Protein AF-A0AAE1GW37-F1 (afdb_monomer)

Structure (mmCIF, N/CA/C/O backbone):
data_AF-A0AAE1GW37-F1
#
_entry.id   AF-A0AAE1GW37-F1
#
loop_
_atom_site.group_PDB
_atom_site.id
_atom_site.type_symbol
_atom_site.label_atom_id
_atom_site.label_alt_id
_atom_site.label_comp_id
_atom_site.label_asym_id
_atom_site.label_entity_id
_atom_site.label_seq_id
_atom_site.pdbx_PDB_ins_code
_atom_site.Cartn_x
_atom_site.Cartn_y
_atom_site.Cartn_z
_atom_site.occupancy
_atom_site.B_iso_or_equiv
_atom_site.auth_seq_id
_atom_site.auth_comp_id
_atom_site.auth_asym_id
_atom_site.auth_atom_id
_atom_site.pdbx_PDB_model_num
ATOM 1 N N . MET A 1 1 ? 5.775 6.724 -18.018 1.00 40.59 1 MET A N 1
ATOM 2 C CA . MET A 1 1 ? 6.472 6.520 -16.731 1.00 40.59 1 MET A CA 1
ATOM 3 C C . MET A 1 1 ? 7.798 7.241 -16.846 1.00 40.59 1 MET A C 1
ATOM 5 O O . MET A 1 1 ? 8.471 7.022 -17.843 1.00 40.59 1 MET A O 1
ATOM 9 N N . GLU A 1 2 ? 8.151 8.131 -15.916 1.00 41.09 2 GLU A N 1
ATOM 10 C CA . GLU A 1 2 ? 9.514 8.681 -15.863 1.00 41.09 2 GLU A CA 1
ATOM 11 C C . GLU A 1 2 ? 10.446 7.581 -15.349 1.00 41.09 2 GLU A C 1
ATOM 13 O O . GLU A 1 2 ? 10.808 7.532 -14.175 1.00 41.09 2 GLU A O 1
ATOM 18 N N . HIS A 1 3 ? 10.792 6.640 -16.228 1.00 55.50 3 HIS A N 1
ATOM 19 C CA . HIS A 1 3 ? 11.998 5.858 -16.028 1.00 55.50 3 HIS A CA 1
ATOM 20 C C . HIS A 1 3 ? 13.133 6.868 -16.096 1.00 55.50 3 HIS A C 1
ATOM 22 O O . HIS A 1 3 ? 13.355 7.498 -17.130 1.00 55.50 3 HIS A O 1
ATOM 28 N N . SER A 1 4 ? 13.787 7.107 -14.966 1.00 67.94 4 SER A N 1
ATOM 29 C CA . SER A 1 4 ? 14.986 7.933 -14.946 1.00 67.94 4 SER A CA 1
ATOM 30 C C . SER A 1 4 ? 16.082 7.090 -15.583 1.00 67.94 4 SER A C 1
ATOM 32 O O . SER A 1 4 ? 16.673 6.218 -14.949 1.00 67.94 4 SER A O 1
ATOM 34 N N . ILE A 1 5 ? 16.232 7.281 -16.888 1.00 78.75 5 ILE A N 1
ATOM 35 C CA . ILE A 1 5 ? 17.213 6.609 -17.724 1.00 78.75 5 ILE A CA 1
ATOM 36 C C . ILE A 1 5 ? 18.483 7.441 -17.662 1.00 78.75 5 ILE A C 1
ATOM 38 O O . ILE A 1 5 ? 18.466 8.636 -17.965 1.00 78.75 5 ILE A O 1
ATOM 42 N N . LEU A 1 6 ? 19.581 6.806 -17.277 1.00 80.25 6 LEU A N 1
ATOM 43 C CA . LEU A 1 6 ? 20.888 7.437 -17.223 1.00 80.25 6 LEU A CA 1
ATOM 44 C C . LEU A 1 6 ? 21.766 6.790 -18.300 1.00 80.25 6 LEU A C 1
ATOM 46 O O . LEU A 1 6 ? 22.332 5.714 -18.108 1.00 80.25 6 LEU A O 1
ATOM 50 N N . LEU A 1 7 ? 21.831 7.422 -19.472 1.00 83.25 7 LEU A N 1
ATOM 51 C CA . LEU A 1 7 ? 22.677 6.960 -20.576 1.00 83.25 7 LEU A CA 1
ATOM 52 C C . LEU A 1 7 ? 24.143 7.302 -20.291 1.00 83.25 7 LEU A C 1
ATOM 54 O O . LEU A 1 7 ? 24.465 8.441 -19.949 1.00 83.25 7 LEU A O 1
ATOM 58 N N . GLY A 1 8 ? 25.033 6.318 -20.427 1.00 77.50 8 GLY A N 1
ATOM 59 C CA . GLY A 1 8 ? 26.475 6.479 -20.219 1.00 77.50 8 GLY A CA 1
ATOM 60 C C . GLY A 1 8 ? 26.895 6.777 -18.775 1.00 77.50 8 GLY A C 1
ATOM 61 O O . GLY A 1 8 ? 28.050 7.127 -18.538 1.00 77.50 8 GLY A O 1
ATOM 62 N N . GLN A 1 9 ? 25.985 6.659 -17.805 1.00 84.50 9 GLN A N 1
ATOM 63 C CA . GLN A 1 9 ? 26.262 6.869 -16.384 1.00 84.50 9 GLN A CA 1
ATOM 64 C C . GLN A 1 9 ? 26.006 5.577 -15.595 1.00 84.50 9 GLN A C 1
ATOM 66 O O . GLN A 1 9 ? 25.085 4.834 -15.935 1.00 84.50 9 GLN A O 1
ATOM 71 N N . PRO A 1 10 ? 26.795 5.299 -14.541 1.00 84.69 10 PRO A N 1
ATOM 72 C CA . PRO A 1 10 ? 26.553 4.159 -13.666 1.00 84.69 10 PRO A CA 1
ATOM 73 C C . PRO A 1 10 ? 25.310 4.382 -12.800 1.00 84.69 10 PRO A C 1
ATOM 75 O O . PRO A 1 10 ? 24.843 5.512 -12.617 1.00 84.69 10 PRO A O 1
ATOM 78 N N . CYS A 1 11 ? 24.814 3.303 -12.202 1.00 85.75 11 CYS A N 1
ATOM 79 C CA . CYS A 1 11 ? 23.714 3.365 -11.256 1.00 85.75 11 CYS A CA 1
ATOM 80 C C . CYS A 1 11 ? 24.014 4.322 -10.087 1.00 85.75 11 CYS A C 1
ATOM 82 O O . CYS A 1 11 ? 25.127 4.335 -9.543 1.00 85.75 11 CYS A O 1
ATOM 84 N N . PRO A 1 12 ? 23.023 5.120 -9.651 1.00 83.56 12 PRO A N 1
ATOM 85 C CA . PRO A 1 12 ? 23.199 6.015 -8.520 1.00 83.56 12 PRO A CA 1
ATOM 86 C C . PRO A 1 12 ? 23.493 5.213 -7.247 1.00 83.56 12 PRO A C 1
ATOM 88 O O . PRO A 1 12 ? 22.865 4.194 -6.971 1.00 83.56 12 PRO A O 1
ATOM 91 N N . LYS A 1 13 ? 24.435 5.705 -6.431 1.00 77.12 13 LYS A N 1
ATOM 92 C CA . LYS A 1 13 ? 24.850 5.045 -5.175 1.00 77.12 13 LYS A CA 1
ATOM 93 C C . LYS A 1 13 ? 23.735 4.968 -4.129 1.00 77.12 13 LYS A C 1
ATOM 95 O O . LYS A 1 13 ? 23.788 4.130 -3.236 1.00 77.12 13 LYS A O 1
ATOM 100 N N . THR A 1 14 ? 22.759 5.867 -4.213 1.00 78.06 14 THR A N 1
ATOM 101 C CA . THR A 1 14 ? 21.606 5.945 -3.315 1.00 78.06 14 THR A CA 1
ATOM 102 C C . THR A 1 14 ? 20.331 5.780 -4.129 1.00 78.06 14 THR A C 1
ATOM 104 O O . THR A 1 14 ? 19.984 6.659 -4.920 1.00 78.06 14 THR A O 1
ATOM 107 N N . LEU A 1 15 ? 19.643 4.662 -3.920 1.00 81.56 15 LEU A N 1
ATOM 108 C CA . LEU A 1 15 ? 18.341 4.357 -4.512 1.00 81.56 15 LEU A CA 1
ATOM 109 C C . LEU A 1 15 ? 17.225 4.754 -3.536 1.00 81.56 15 LEU A C 1
ATOM 111 O O . LEU A 1 15 ? 17.453 4.789 -2.325 1.00 81.56 15 LEU A O 1
ATOM 115 N N . LYS A 1 16 ? 16.039 5.108 -4.048 1.00 77.44 16 LYS A N 1
ATOM 116 C CA . LYS A 1 16 ? 14.867 5.374 -3.196 1.00 77.44 16 LYS A CA 1
ATOM 117 C C . LYS A 1 16 ? 14.198 4.055 -2.788 1.00 77.44 16 LYS A C 1
ATOM 119 O O . LYS A 1 16 ? 14.490 3.001 -3.347 1.00 77.44 16 LYS A O 1
ATOM 124 N N . LEU A 1 17 ? 13.261 4.141 -1.841 1.00 73.94 17 LEU A N 1
ATOM 125 C CA . LEU A 1 17 ? 12.405 3.015 -1.459 1.00 73.94 17 LEU A CA 1
ATOM 126 C C . LEU A 1 17 ? 11.723 2.413 -2.697 1.00 73.94 17 LEU A C 1
ATOM 128 O O . LEU A 1 17 ? 11.351 3.160 -3.605 1.00 73.94 17 LEU A O 1
ATOM 132 N N . ASP A 1 18 ? 11.563 1.089 -2.712 1.00 78.31 18 ASP A N 1
ATOM 133 C CA . ASP A 1 18 ? 10.957 0.331 -3.810 1.00 78.31 18 ASP A CA 1
ATOM 134 C C . ASP A 1 18 ? 11.723 0.428 -5.155 1.00 78.31 18 ASP A C 1
ATOM 136 O O . ASP A 1 18 ? 11.229 -0.045 -6.178 1.00 78.31 18 ASP A O 1
ATOM 140 N N . GLN A 1 19 ? 12.957 0.956 -5.184 1.00 84.19 19 GLN A N 1
ATOM 141 C CA . GLN A 1 19 ? 13.771 1.039 -6.404 1.00 84.19 19 GLN A CA 1
ATOM 142 C C . GLN A 1 19 ? 14.931 0.042 -6.429 1.00 84.19 19 GLN A C 1
ATOM 144 O O . GLN A 1 19 ? 15.625 -0.177 -5.435 1.00 84.19 19 GLN A O 1
ATOM 149 N N . ALA A 1 20 ? 15.192 -0.481 -7.621 1.00 87.19 20 ALA A N 1
ATOM 150 C CA . ALA A 1 20 ? 16.405 -1.190 -7.995 1.00 87.19 20 ALA A CA 1
ATOM 151 C C . ALA A 1 20 ? 17.032 -0.525 -9.225 1.00 87.19 20 ALA A C 1
ATOM 153 O O . ALA A 1 20 ? 16.410 0.319 -9.879 1.00 87.19 20 ALA A O 1
ATOM 154 N N . CYS A 1 21 ? 18.266 -0.900 -9.550 1.00 90.00 21 CYS A N 1
ATOM 155 C CA . CYS A 1 21 ? 18.946 -0.378 -10.726 1.00 90.00 21 CYS A CA 1
ATOM 156 C C . CYS A 1 21 ? 19.514 -1.499 -11.595 1.00 90.00 21 CYS A C 1
ATOM 158 O O . CYS A 1 21 ? 20.145 -2.427 -11.089 1.00 90.00 21 CYS A O 1
ATOM 160 N N . LEU A 1 22 ? 19.277 -1.411 -12.901 1.00 91.06 22 LEU A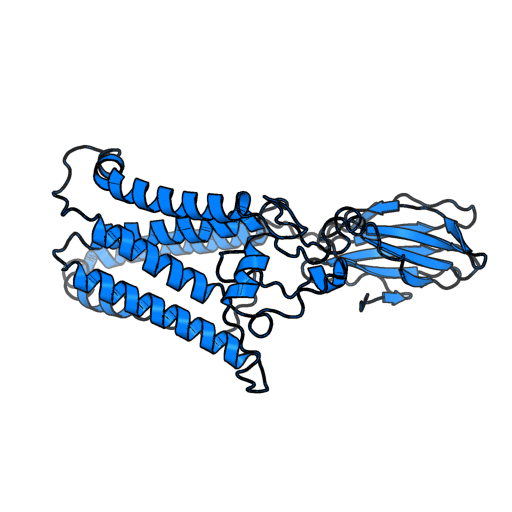 N 1
ATOM 161 C CA . LEU A 1 22 ? 19.780 -2.334 -13.911 1.00 91.06 22 LEU A CA 1
ATOM 162 C C . LEU A 1 22 ? 20.793 -1.607 -14.802 1.00 91.06 22 LEU A C 1
ATOM 164 O O . LEU A 1 22 ? 20.433 -0.674 -15.515 1.00 91.06 22 LEU A O 1
ATOM 168 N N . GLU A 1 23 ? 22.044 -2.053 -14.772 1.00 91.69 23 GLU A N 1
ATOM 169 C CA . GLU A 1 23 ? 23.110 -1.627 -15.676 1.00 91.69 23 GLU A CA 1
ATOM 170 C C . GLU A 1 23 ? 23.150 -2.560 -16.883 1.00 91.69 23 GLU A C 1
ATOM 172 O O . GLU A 1 23 ? 23.354 -3.770 -16.754 1.00 91.69 23 GLU A O 1
ATOM 177 N N . VAL A 1 24 ? 22.945 -1.987 -18.063 1.00 91.75 24 VAL A N 1
ATOM 178 C CA . VAL A 1 24 ? 22.982 -2.686 -19.343 1.00 91.75 24 VAL A CA 1
ATOM 179 C C . VAL A 1 24 ? 24.236 -2.260 -20.092 1.00 91.75 24 VAL A C 1
ATOM 181 O O . VAL A 1 24 ? 24.451 -1.070 -20.332 1.00 91.75 24 VAL A O 1
ATOM 184 N N . TYR A 1 25 ? 25.054 -3.237 -20.469 1.00 91.44 25 TYR A N 1
ATOM 185 C CA . TYR A 1 25 ? 26.280 -3.045 -21.236 1.00 91.44 25 TYR A CA 1
ATOM 186 C C . TYR A 1 25 ? 26.091 -3.657 -22.621 1.00 91.44 25 TYR A C 1
ATOM 188 O O . TYR A 1 25 ? 25.934 -4.873 -22.741 1.00 91.44 25 TYR A O 1
ATOM 196 N N . SER A 1 26 ? 26.101 -2.822 -23.658 1.00 91.06 26 SER A N 1
ATOM 197 C CA . SER A 1 26 ? 26.035 -3.272 -25.048 1.00 91.06 26 SER A CA 1
ATOM 198 C C . SER A 1 26 ? 27.434 -3.253 -25.648 1.00 91.06 26 SER A C 1
ATOM 200 O O . SER A 1 26 ? 28.079 -2.209 -25.645 1.00 91.06 26 SER A O 1
ATOM 202 N N . SER A 1 27 ? 27.905 -4.386 -26.172 1.00 89.06 27 SER A N 1
ATOM 203 C CA . SER A 1 27 ? 29.108 -4.452 -27.018 1.00 89.06 27 SER A CA 1
ATOM 204 C C . SER A 1 27 ? 28.762 -4.574 -28.507 1.00 89.06 27 SER A C 1
ATOM 206 O O . SER A 1 27 ? 29.546 -5.120 -29.280 1.00 89.06 27 SER A O 1
ATOM 208 N N . ILE A 1 28 ? 27.549 -4.164 -28.888 1.00 87.00 28 ILE A N 1
ATOM 209 C CA . ILE A 1 28 ? 27.059 -4.194 -30.266 1.00 87.00 28 ILE A CA 1
ATOM 210 C C . ILE A 1 28 ? 27.481 -2.902 -30.974 1.00 87.00 28 ILE A C 1
ATOM 212 O O . ILE A 1 28 ? 27.435 -1.809 -30.400 1.00 87.00 28 ILE A O 1
ATOM 216 N N . SER A 1 29 ? 27.892 -3.038 -32.234 1.00 85.88 29 SER A N 1
ATOM 217 C CA . SER A 1 29 ? 28.383 -1.947 -33.081 1.00 85.88 29 SER A CA 1
ATOM 218 C C . SER A 1 29 ? 27.287 -0.982 -33.570 1.00 85.88 29 SER A C 1
ATOM 220 O O . SER A 1 29 ? 27.598 0.161 -33.902 1.00 85.88 29 SER A O 1
ATOM 222 N N . ASN A 1 30 ? 26.018 -1.398 -33.538 1.00 86.12 30 ASN A N 1
ATOM 223 C CA . ASN A 1 30 ? 24.840 -0.613 -33.928 1.00 86.12 30 ASN A CA 1
ATOM 224 C C . ASN A 1 30 ? 24.007 -0.142 -32.725 1.00 86.12 30 ASN A C 1
ATOM 226 O O . ASN A 1 30 ? 24.269 -0.506 -31.575 1.00 86.12 30 ASN A O 1
ATOM 230 N N . THR A 1 31 ? 22.992 0.686 -32.995 1.00 86.62 31 THR A N 1
ATOM 231 C CA . THR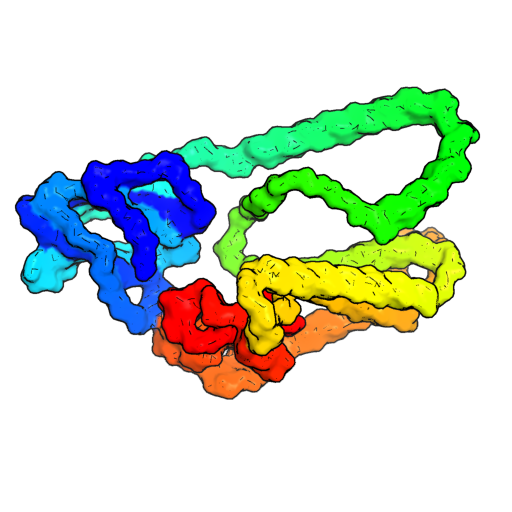 A 1 31 ? 22.032 1.118 -31.971 1.00 86.62 31 THR A CA 1
ATOM 232 C C . THR A 1 31 ? 21.055 0.001 -31.625 1.00 86.62 31 THR A C 1
ATOM 234 O O . THR A 1 31 ? 20.592 -0.719 -32.502 1.00 86.62 31 THR A O 1
ATOM 237 N N . VAL A 1 32 ? 20.759 -0.158 -30.335 1.00 89.94 32 VAL A N 1
ATOM 238 C CA . VAL A 1 32 ? 19.911 -1.248 -29.839 1.00 89.94 32 VAL A CA 1
ATOM 239 C C . VAL A 1 32 ? 18.757 -0.692 -29.024 1.00 89.94 32 VAL A C 1
ATOM 241 O O . VAL A 1 32 ? 18.968 0.077 -28.083 1.00 89.94 32 VAL A O 1
ATOM 244 N N . ASP A 1 33 ? 17.543 -1.138 -29.337 1.00 90.88 33 ASP A N 1
ATOM 245 C CA . ASP A 1 33 ? 16.338 -0.739 -28.620 1.00 90.88 33 ASP A CA 1
ATOM 246 C C . ASP A 1 33 ? 15.997 -1.731 -27.516 1.00 90.88 33 ASP A C 1
ATOM 248 O O . ASP A 1 33 ? 15.805 -2.927 -27.747 1.00 90.88 33 ASP A O 1
ATOM 252 N N . LEU A 1 34 ? 15.866 -1.223 -26.296 1.00 91.00 34 LEU A N 1
ATOM 253 C CA . LEU A 1 34 ? 15.456 -2.004 -25.143 1.00 91.00 34 LEU A CA 1
ATOM 254 C C . LEU A 1 34 ? 13.948 -1.901 -24.930 1.00 91.00 34 LEU A C 1
ATOM 256 O O . LEU A 1 34 ? 13.394 -0.804 -24.897 1.00 91.00 34 LEU A O 1
ATOM 260 N N . TRP A 1 35 ? 13.295 -3.036 -24.704 1.00 90.88 35 TRP A N 1
ATOM 261 C CA . TRP A 1 35 ? 11.855 -3.138 -24.488 1.00 90.88 35 TRP A CA 1
ATOM 262 C C . TRP A 1 35 ? 11.544 -3.720 -23.109 1.00 90.88 35 TRP A C 1
ATOM 264 O O . TRP A 1 35 ? 12.234 -4.627 -22.643 1.00 90.88 35 TRP A O 1
ATOM 274 N N . HIS A 1 36 ? 10.493 -3.211 -22.461 1.00 89.69 36 HIS A N 1
ATOM 275 C CA . HIS A 1 36 ? 10.104 -3.573 -21.092 1.00 89.69 36 HIS A CA 1
ATOM 276 C C . HIS A 1 36 ? 8.590 -3.749 -20.927 1.00 89.69 36 HIS A C 1
ATOM 278 O O . HIS A 1 36 ? 7.790 -3.068 -21.575 1.00 89.69 36 HIS A O 1
ATOM 284 N N . GLN A 1 37 ? 8.215 -4.666 -20.032 1.00 88.25 37 GLN A N 1
ATOM 285 C CA . GLN A 1 37 ? 6.858 -4.910 -19.552 1.00 88.25 37 GLN A CA 1
ATOM 286 C C . GLN A 1 37 ? 6.896 -5.521 -18.139 1.00 88.25 37 GLN A C 1
ATOM 288 O O . GLN A 1 37 ? 7.811 -6.263 -17.799 1.00 88.25 37 GLN A O 1
ATOM 293 N N . TYR A 1 38 ? 5.886 -5.272 -17.304 1.00 86.12 38 TYR A N 1
ATOM 294 C CA . TYR A 1 38 ? 5.730 -6.002 -16.038 1.00 86.12 38 TYR A CA 1
ATOM 295 C C . TYR A 1 38 ? 5.067 -7.361 -16.266 1.00 86.12 38 TYR A C 1
ATOM 297 O O . TYR A 1 38 ? 4.048 -7.435 -16.951 1.00 86.12 38 TYR A O 1
ATOM 305 N N . VAL A 1 39 ? 5.606 -8.418 -15.650 1.00 83.25 39 VAL A N 1
ATOM 306 C CA . VAL A 1 39 ? 5.117 -9.803 -15.805 1.00 83.25 39 VAL A CA 1
ATOM 307 C C . VAL A 1 39 ? 3.651 -9.929 -15.388 1.00 83.25 39 VAL A C 1
ATOM 309 O O . VAL A 1 39 ? 2.872 -10.597 -16.061 1.00 83.25 39 VAL A O 1
ATOM 312 N N . ASP A 1 40 ? 3.254 -9.225 -14.328 1.00 74.81 40 ASP A N 1
ATOM 313 C CA . ASP A 1 40 ? 1.885 -9.277 -13.809 1.00 74.81 40 ASP A CA 1
ATOM 314 C C . ASP A 1 40 ? 0.862 -8.565 -14.717 1.00 74.81 40 ASP A C 1
ATOM 316 O O . ASP A 1 40 ? -0.348 -8.734 -14.534 1.00 74.81 40 ASP A O 1
ATOM 320 N N . CYS A 1 41 ? 1.314 -7.776 -15.704 1.00 75.88 41 CYS A N 1
ATOM 321 C CA . CYS A 1 41 ? 0.437 -7.142 -16.684 1.00 75.88 41 CYS A CA 1
ATOM 322 C C . CYS A 1 41 ? 0.373 -7.945 -17.992 1.00 75.88 41 CYS A C 1
ATOM 324 O O . CYS A 1 41 ? 1.133 -7.701 -18.929 1.00 75.88 41 CYS A O 1
ATOM 326 N N . PHE A 1 42 ? -0.596 -8.857 -18.085 1.00 66.88 42 PHE A N 1
ATOM 327 C CA . PHE A 1 42 ? -0.731 -9.804 -19.200 1.00 66.88 42 PHE A CA 1
ATOM 328 C C . PHE A 1 42 ? -1.113 -9.177 -20.551 1.00 66.88 42 PHE A C 1
ATOM 330 O O . PHE A 1 42 ? -0.744 -9.711 -21.592 1.00 66.88 42 PHE A O 1
ATOM 337 N N . MET A 1 43 ? -1.847 -8.060 -20.556 1.00 65.06 43 MET A N 1
ATOM 338 C CA . MET A 1 43 ? -2.342 -7.401 -21.780 1.00 65.06 43 MET A CA 1
ATOM 339 C C . MET A 1 43 ? -1.714 -6.020 -22.024 1.00 65.06 43 MET A C 1
ATOM 341 O O . MET A 1 43 ? -2.187 -5.261 -22.867 1.00 65.06 43 MET A O 1
ATOM 345 N N . CYS A 1 44 ? -0.664 -5.662 -21.281 1.00 77.38 44 CYS A N 1
ATOM 346 C CA . CYS A 1 44 ? 0.073 -4.435 -21.558 1.00 77.38 44 CYS A CA 1
ATOM 347 C C . CYS A 1 44 ? 0.831 -4.561 -22.888 1.00 77.38 44 CYS A C 1
ATOM 349 O O . CYS A 1 44 ? 1.462 -5.582 -23.158 1.00 77.38 44 CYS A O 1
ATOM 351 N N . ASN A 1 45 ? 0.827 -3.499 -23.696 1.00 81.12 45 ASN A N 1
ATOM 352 C CA . ASN A 1 45 ? 1.777 -3.398 -24.799 1.00 81.12 45 ASN A CA 1
ATOM 353 C C . ASN A 1 45 ? 3.184 -3.217 -24.231 1.00 81.12 45 ASN A C 1
ATOM 355 O O . ASN A 1 45 ? 3.386 -2.432 -23.302 1.00 81.12 45 ASN A O 1
ATOM 359 N N . VAL A 1 46 ? 4.150 -3.919 -24.819 1.00 83.75 46 VAL A N 1
ATOM 360 C CA . VAL A 1 46 ? 5.562 -3.726 -24.491 1.00 83.75 46 VAL A CA 1
ATOM 361 C C . VAL A 1 46 ? 5.940 -2.288 -24.828 1.00 83.75 46 VAL A C 1
ATOM 363 O O . VAL A 1 46 ? 5.643 -1.804 -25.922 1.00 83.75 46 VAL A O 1
ATOM 366 N N . THR A 1 47 ? 6.575 -1.596 -23.890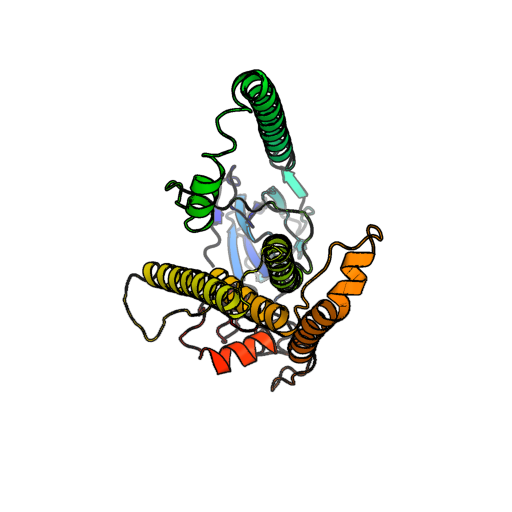 1.00 85.25 47 THR A N 1
ATOM 367 C CA . THR A 1 47 ? 7.000 -0.210 -24.085 1.00 85.25 47 THR A CA 1
ATOM 368 C C . THR A 1 47 ? 8.489 -0.154 -24.365 1.00 85.25 47 THR A C 1
ATOM 370 O O . THR A 1 47 ? 9.266 -0.863 -23.722 1.00 85.25 47 THR A O 1
ATOM 373 N N . GLN A 1 48 ? 8.890 0.700 -25.305 1.00 86.50 48 GLN A N 1
ATOM 374 C CA . GLN A 1 48 ? 10.299 0.994 -25.527 1.00 86.50 48 GLN A CA 1
ATOM 375 C C . GLN A 1 48 ? 10.840 1.704 -24.286 1.00 86.50 48 GLN A C 1
ATOM 377 O O . GLN A 1 48 ? 10.317 2.737 -23.864 1.00 86.50 48 GLN A O 1
ATOM 382 N N . TRP A 1 49 ? 11.852 1.103 -23.673 1.00 86.75 49 TRP A N 1
ATOM 383 C CA . TRP A 1 49 ? 12.453 1.578 -22.440 1.00 86.75 49 TRP A CA 1
ATOM 384 C C . TRP A 1 49 ? 13.505 2.643 -22.734 1.00 86.75 49 TRP A C 1
ATOM 386 O O . TRP A 1 49 ? 13.416 3.748 -22.211 1.00 86.75 49 TRP A O 1
ATOM 396 N N . THR A 1 50 ? 14.483 2.328 -23.587 1.00 87.81 50 THR A N 1
ATOM 397 C CA . THR A 1 50 ? 15.507 3.266 -24.068 1.00 87.81 50 THR A CA 1
ATOM 398 C C . THR A 1 50 ? 16.232 2.705 -25.293 1.00 87.81 50 THR A C 1
ATOM 400 O O . THR A 1 50 ? 16.140 1.508 -25.559 1.00 87.81 50 THR A O 1
ATOM 403 N N . SER A 1 51 ? 16.982 3.551 -25.996 1.00 88.69 51 SER A N 1
ATOM 404 C CA . SER A 1 51 ? 17.876 3.158 -27.088 1.00 88.69 51 SER A CA 1
ATOM 405 C C . SER A 1 51 ? 19.324 3.336 -26.636 1.00 88.69 51 SER A C 1
ATOM 407 O O . SER A 1 51 ? 19.717 4.423 -26.204 1.00 88.69 51 SER A O 1
ATOM 409 N N . ILE A 1 52 ? 20.118 2.270 -26.710 1.00 89.38 52 ILE A N 1
ATOM 410 C CA . ILE A 1 52 ? 21.525 2.263 -26.300 1.00 89.38 52 ILE A CA 1
ATOM 411 C C . ILE A 1 52 ? 22.392 2.519 -27.544 1.00 89.38 52 ILE A C 1
ATOM 413 O O . ILE A 1 52 ? 22.238 1.807 -28.540 1.00 89.38 52 ILE A O 1
ATOM 417 N N . PRO A 1 53 ? 23.292 3.521 -27.521 1.00 87.88 53 PRO A N 1
ATOM 418 C CA . PRO A 1 53 ? 24.200 3.783 -28.635 1.00 87.88 53 PRO A CA 1
ATOM 419 C C . PRO A 1 53 ? 25.256 2.674 -28.789 1.00 87.88 53 PRO A C 1
ATOM 421 O O . PRO A 1 53 ? 25.476 1.884 -27.869 1.00 87.88 53 PRO A O 1
ATOM 424 N N . SER A 1 54 ? 25.942 2.645 -29.936 1.00 87.19 54 SER A N 1
ATOM 425 C CA . SER A 1 54 ? 26.996 1.668 -30.254 1.00 87.19 54 SER A CA 1
ATOM 426 C C . SER A 1 54 ? 28.050 1.572 -29.146 1.00 87.19 54 SER A C 1
ATOM 428 O O . SER A 1 54 ? 28.613 2.598 -28.750 1.00 87.19 54 SER A O 1
ATOM 430 N N . ASN A 1 55 ? 28.345 0.360 -28.670 1.00 86.81 55 ASN A N 1
ATOM 431 C CA . ASN A 1 55 ? 29.265 0.104 -27.552 1.00 86.81 55 ASN A CA 1
ATOM 432 C C . ASN A 1 55 ? 28.970 0.933 -26.280 1.00 86.81 55 ASN A C 1
ATOM 434 O O . ASN A 1 55 ? 29.878 1.308 -25.533 1.00 86.81 55 ASN A O 1
ATOM 438 N N . GLY A 1 56 ? 27.696 1.273 -26.066 1.00 87.25 56 GLY A N 1
ATOM 439 C CA . GLY A 1 56 ? 27.229 2.119 -24.976 1.00 87.25 56 GLY A CA 1
ATOM 440 C C . GLY A 1 56 ? 26.792 1.355 -23.726 1.00 87.25 56 GLY A C 1
ATOM 441 O O . GLY A 1 56 ? 26.563 0.143 -23.726 1.00 87.25 56 GLY A O 1
ATOM 442 N N . THR A 1 57 ? 26.620 2.111 -22.643 1.00 90.31 57 THR A N 1
ATOM 443 C CA . THR A 1 57 ? 26.053 1.626 -21.382 1.00 90.31 57 THR A CA 1
ATOM 444 C C . THR A 1 57 ? 24.819 2.434 -21.005 1.00 90.31 57 THR A C 1
ATOM 446 O O . THR A 1 57 ? 24.719 3.626 -21.311 1.00 90.31 57 THR A O 1
ATOM 449 N N . ALA A 1 58 ? 23.868 1.795 -20.333 1.00 90.50 58 ALA A N 1
ATOM 450 C CA . ALA A 1 58 ? 22.675 2.450 -19.815 1.00 90.50 58 ALA A CA 1
ATOM 451 C C . ALA A 1 58 ? 22.369 1.950 -18.405 1.00 90.50 58 ALA A C 1
ATOM 453 O O . ALA A 1 58 ? 22.346 0.745 -18.167 1.00 90.50 58 ALA A O 1
ATOM 454 N N . ALA A 1 59 ? 22.100 2.869 -17.482 1.00 90.06 59 ALA A N 1
ATOM 455 C CA . ALA A 1 59 ? 21.570 2.547 -16.165 1.00 90.06 59 ALA A CA 1
ATOM 456 C C . ALA A 1 59 ? 20.079 2.889 -16.107 1.00 90.06 59 ALA A C 1
ATOM 458 O O . ALA A 1 59 ? 19.647 3.994 -16.453 1.00 90.06 59 ALA A O 1
ATOM 459 N N . LEU A 1 60 ? 19.287 1.914 -15.671 1.00 89.50 60 LEU A N 1
ATOM 460 C CA . LEU A 1 60 ? 17.833 1.964 -15.680 1.00 89.50 60 LEU A CA 1
ATOM 461 C C . LEU A 1 60 ? 17.308 1.771 -14.269 1.00 89.50 60 LEU A C 1
ATOM 463 O O . LEU A 1 60 ? 17.546 0.741 -13.638 1.00 89.50 60 LEU A O 1
ATOM 467 N N . LEU A 1 61 ? 16.565 2.759 -13.782 1.00 88.31 61 LEU A N 1
ATOM 468 C CA . LEU A 1 61 ? 15.864 2.646 -12.512 1.00 88.31 61 LEU A CA 1
ATOM 469 C C . LEU A 1 61 ? 14.563 1.866 -12.705 1.00 88.31 61 LEU A C 1
ATOM 471 O O . LEU A 1 61 ? 13.713 2.231 -13.526 1.00 88.31 61 LEU A O 1
ATOM 475 N N . VAL A 1 62 ? 14.432 0.784 -11.941 1.00 88.12 62 VAL A N 1
ATOM 476 C CA . VAL A 1 62 ? 13.333 -0.178 -12.039 1.00 88.12 62 VAL A CA 1
ATOM 477 C C . VAL A 1 62 ? 12.594 -0.268 -10.713 1.00 88.12 62 VAL A C 1
ATOM 479 O O . VAL A 1 62 ? 13.189 -0.135 -9.643 1.00 88.12 62 VAL A O 1
ATOM 482 N N . ASP A 1 63 ? 11.289 -0.496 -10.790 1.00 84.19 63 ASP A N 1
ATOM 483 C CA . ASP A 1 63 ? 10.465 -0.789 -9.624 1.00 84.19 63 ASP A CA 1
ATOM 484 C C . ASP A 1 63 ? 10.765 -2.218 -9.137 1.00 84.19 63 ASP A C 1
ATOM 486 O O . ASP A 1 63 ? 10.592 -3.188 -9.875 1.00 84.19 63 ASP A O 1
ATOM 490 N N . SER A 1 64 ? 11.252 -2.336 -7.902 1.00 83.69 64 SER A N 1
ATOM 491 C CA . SER A 1 64 ? 11.601 -3.617 -7.265 1.00 83.69 64 SER A CA 1
ATOM 492 C C . SER A 1 64 ? 10.391 -4.380 -6.723 1.00 83.69 64 SER A C 1
ATOM 494 O O . SER A 1 64 ? 10.497 -5.539 -6.331 1.00 83.69 64 SER A O 1
ATOM 496 N N . THR A 1 65 ? 9.212 -3.755 -6.706 1.00 75.19 65 THR A N 1
ATOM 497 C CA . THR A 1 65 ? 7.993 -4.379 -6.181 1.00 75.19 65 THR A CA 1
ATOM 498 C C . THR A 1 65 ? 7.343 -5.353 -7.153 1.00 75.19 65 THR A C 1
ATOM 500 O O . THR A 1 65 ? 6.537 -6.181 -6.726 1.00 75.19 65 THR A O 1
ATOM 503 N N . LEU A 1 66 ? 7.689 -5.257 -8.439 1.00 80.25 66 LEU A N 1
ATOM 504 C CA . LEU A 1 66 ? 7.098 -6.018 -9.533 1.00 80.25 66 LEU A CA 1
ATOM 505 C C . LEU A 1 66 ? 8.175 -6.784 -10.296 1.00 80.25 66 LEU A C 1
ATOM 507 O O . LEU A 1 66 ? 9.283 -6.296 -10.524 1.00 80.25 66 LEU A O 1
ATOM 511 N N . SER A 1 67 ? 7.815 -7.973 -10.773 1.00 86.31 67 SER A N 1
ATOM 512 C CA . SER A 1 67 ? 8.669 -8.709 -11.704 1.00 86.31 67 SER A CA 1
ATOM 513 C C . SER A 1 67 ? 8.624 -8.059 -13.085 1.00 86.31 67 SER A C 1
ATOM 515 O O . SER A 1 67 ? 7.549 -7.768 -13.617 1.00 86.31 67 SER A O 1
ATOM 517 N N . SER A 1 68 ? 9.793 -7.843 -13.680 1.00 88.06 68 SER A N 1
ATOM 518 C CA . SER A 1 68 ? 9.926 -7.207 -14.991 1.00 88.06 68 SER A CA 1
ATOM 519 C C . SER A 1 68 ? 10.372 -8.208 -16.047 1.00 88.06 68 SER A C 1
ATOM 521 O O . SER A 1 68 ? 11.308 -8.978 -15.839 1.00 88.06 68 SER A O 1
ATOM 523 N N . TYR A 1 69 ? 9.710 -8.151 -17.195 1.00 89.69 69 TYR A N 1
ATOM 524 C CA . TYR A 1 69 ? 10.067 -8.811 -18.439 1.00 89.69 69 TYR A CA 1
ATOM 525 C C . TYR A 1 69 ? 10.706 -7.794 -19.384 1.00 89.69 69 TYR A C 1
ATOM 527 O O . TYR A 1 69 ? 10.146 -6.723 -19.625 1.00 89.69 69 TYR A O 1
ATOM 535 N N . PHE A 1 70 ? 11.876 -8.111 -19.926 1.00 91.69 70 PHE A N 1
ATOM 536 C CA . PHE A 1 70 ? 12.556 -7.239 -20.878 1.00 91.69 70 PHE A CA 1
ATOM 537 C C . PHE A 1 70 ? 13.366 -8.041 -21.895 1.00 91.69 70 PHE A C 1
ATOM 539 O O . PHE A 1 70 ? 13.752 -9.188 -21.659 1.00 91.69 70 PHE A O 1
ATOM 546 N N . TYR A 1 71 ? 13.571 -7.430 -23.056 1.00 91.88 71 TYR A N 1
ATOM 547 C CA . TYR A 1 71 ? 14.348 -7.965 -24.171 1.00 91.88 71 TYR A CA 1
ATOM 548 C C . TYR A 1 71 ? 14.908 -6.802 -24.987 1.00 91.88 71 TYR A C 1
ATOM 550 O O . TYR A 1 71 ? 14.392 -5.685 -24.902 1.00 91.88 71 TYR A O 1
ATOM 558 N N . TYR A 1 72 ? 15.926 -7.056 -25.803 1.00 91.44 72 TYR A N 1
ATOM 559 C CA . TYR A 1 72 ? 16.413 -6.056 -26.750 1.00 91.44 72 TYR A CA 1
ATOM 560 C C . TYR A 1 72 ? 16.036 -6.426 -28.183 1.00 91.44 72 TYR A C 1
ATOM 562 O O . TYR A 1 72 ? 15.825 -7.599 -28.512 1.00 91.44 72 TYR A O 1
ATOM 570 N N . SER A 1 73 ? 15.908 -5.404 -29.018 1.00 90.69 73 SER A N 1
ATOM 571 C CA . SER A 1 73 ? 15.629 -5.518 -30.438 1.00 90.69 73 SER A CA 1
ATOM 572 C C . SER A 1 73 ? 16.706 -4.811 -31.239 1.00 90.69 73 SER A C 1
ATOM 574 O O . SER A 1 73 ? 17.160 -3.731 -30.865 1.00 90.69 73 SER A O 1
ATOM 576 N N . ASP A 1 74 ? 17.074 -5.426 -32.353 1.00 86.00 74 ASP A N 1
ATOM 577 C CA . ASP A 1 74 ? 17.905 -4.799 -33.380 1.00 86.00 74 ASP A CA 1
ATOM 578 C C . ASP A 1 74 ? 17.064 -3.856 -34.266 1.00 86.00 74 ASP A C 1
ATOM 580 O O . ASP A 1 74 ? 15.828 -3.864 -34.184 1.00 86.00 74 ASP A O 1
ATOM 584 N N . GLU A 1 75 ? 17.718 -3.103 -35.155 1.00 82.44 75 GLU A N 1
ATOM 585 C CA . GLU A 1 75 ? 17.104 -2.154 -36.101 1.00 82.44 75 GLU A CA 1
ATOM 586 C C . GLU A 1 75 ? 16.064 -2.821 -37.024 1.00 82.44 75 GLU A C 1
ATOM 588 O O . GLU A 1 75 ? 15.115 -2.187 -37.485 1.00 82.44 75 GLU A O 1
ATOM 593 N N . PHE A 1 76 ? 16.194 -4.133 -37.246 1.00 82.00 76 PHE A N 1
ATOM 594 C CA . PHE A 1 76 ? 15.258 -4.947 -38.031 1.00 82.00 76 PHE A CA 1
ATOM 595 C C . PHE A 1 76 ? 14.040 -5.463 -37.239 1.00 82.00 76 PHE A C 1
ATOM 597 O O . PHE A 1 76 ? 13.202 -6.167 -37.801 1.00 82.00 76 PHE A O 1
ATOM 604 N N . GLY A 1 77 ? 13.928 -5.164 -35.940 1.00 81.06 77 GLY A N 1
ATOM 605 C CA . GLY A 1 77 ? 12.795 -5.590 -35.105 1.00 81.06 77 GLY A CA 1
ATOM 606 C C . GLY A 1 77 ? 12.880 -7.026 -34.561 1.00 81.06 77 GLY A C 1
ATOM 607 O O . GLY A 1 77 ? 11.909 -7.530 -33.988 1.00 81.06 77 GLY A O 1
ATOM 608 N N . HIS A 1 78 ? 14.011 -7.715 -34.746 1.00 86.06 78 HIS A N 1
ATOM 609 C CA . HIS A 1 78 ? 14.224 -9.064 -34.215 1.00 86.06 78 HIS A CA 1
ATOM 610 C C . HIS A 1 78 ? 14.444 -9.031 -32.701 1.00 86.06 78 HIS A C 1
ATOM 612 O O . HIS A 1 78 ? 15.271 -8.269 -32.209 1.00 86.06 78 HIS A O 1
ATOM 618 N N . LYS A 1 79 ? 13.720 -9.885 -31.969 1.00 88.19 79 LYS A N 1
ATOM 619 C CA . LYS A 1 79 ? 13.763 -9.948 -30.503 1.00 88.19 79 LYS A CA 1
ATOM 620 C C . LYS A 1 79 ? 14.837 -10.920 -30.029 1.00 88.19 79 LYS A C 1
ATOM 622 O O . LYS A 1 79 ? 14.815 -12.087 -30.418 1.00 88.19 79 LYS A O 1
ATOM 627 N N . TYR A 1 80 ? 15.686 -10.468 -29.114 1.00 88.88 80 TYR A N 1
ATOM 628 C CA . TYR A 1 80 ? 16.769 -11.262 -28.545 1.00 88.88 80 TYR A CA 1
ATOM 629 C C . TYR A 1 80 ? 16.767 -11.205 -27.012 1.00 88.88 80 TYR A C 1
ATOM 631 O O . TYR A 1 80 ? 16.370 -10.208 -26.407 1.00 88.88 80 TYR A O 1
ATOM 639 N N . CYS A 1 81 ? 17.223 -12.294 -26.385 1.00 86.62 81 CYS A N 1
ATOM 640 C CA . CYS A 1 81 ? 17.444 -12.417 -24.940 1.00 86.62 81 CYS A CA 1
ATOM 641 C C . CYS A 1 81 ? 16.266 -11.973 -24.061 1.00 86.62 81 CYS A C 1
ATOM 643 O O . CYS A 1 81 ? 16.374 -11.068 -23.235 1.00 86.62 81 CYS A O 1
ATOM 645 N N . ASN A 1 82 ? 15.138 -12.654 -24.230 1.00 89.50 82 ASN A N 1
ATOM 646 C CA . ASN A 1 82 ? 13.968 -12.500 -23.383 1.00 89.50 82 ASN A CA 1
ATOM 647 C C . ASN A 1 82 ? 14.239 -13.017 -21.963 1.00 89.50 82 ASN A C 1
ATOM 649 O O . ASN A 1 82 ? 14.502 -14.199 -21.753 1.00 89.50 82 ASN A O 1
ATOM 653 N N . THR A 1 83 ? 14.145 -12.133 -20.973 1.00 86.69 83 THR A N 1
ATOM 654 C CA . THR A 1 83 ? 14.379 -12.495 -19.574 1.00 86.69 83 THR A CA 1
ATOM 655 C C . THR A 1 83 ? 13.315 -11.908 -18.657 1.00 86.69 83 THR A C 1
ATOM 657 O O . THR A 1 83 ? 12.754 -10.843 -18.915 1.00 86.69 83 THR A O 1
ATOM 660 N N . THR A 1 84 ? 13.034 -12.625 -17.572 1.00 88.56 84 THR A N 1
ATOM 661 C CA . THR A 1 84 ? 12.147 -12.197 -16.488 1.00 88.56 84 THR A CA 1
ATOM 662 C C . THR A 1 84 ? 12.948 -12.145 -15.202 1.00 88.56 84 THR A C 1
ATOM 664 O O . THR A 1 84 ? 13.509 -13.162 -14.787 1.00 88.56 84 THR A O 1
ATOM 667 N N . VAL A 1 85 ? 12.988 -10.985 -14.555 1.00 88.06 85 VAL A N 1
ATOM 668 C CA . VAL A 1 85 ? 13.745 -10.791 -13.317 1.00 88.06 85 VAL A CA 1
ATOM 669 C C . VAL A 1 85 ? 12.869 -10.106 -12.278 1.00 88.06 85 VAL A C 1
ATOM 671 O O . VAL A 1 85 ? 12.205 -9.107 -12.560 1.00 88.06 85 VAL A O 1
ATOM 674 N N . SER A 1 86 ? 12.890 -10.652 -11.063 1.00 87.75 86 SER A N 1
ATOM 675 C CA . SER A 1 86 ? 12.410 -9.969 -9.864 1.00 87.75 86 SER A CA 1
ATOM 676 C C . SER A 1 86 ? 13.588 -9.229 -9.243 1.00 87.75 86 SER A C 1
ATOM 678 O O . SER A 1 86 ? 14.600 -9.848 -8.907 1.00 87.75 86 SER A O 1
ATOM 680 N N . PHE A 1 87 ? 13.473 -7.911 -9.131 1.00 85.62 87 PHE A N 1
ATOM 681 C CA . PHE A 1 87 ? 14.536 -7.069 -8.599 1.00 85.62 87 PHE A CA 1
ATOM 682 C C . PHE A 1 87 ? 14.423 -6.941 -7.079 1.00 85.62 87 PHE A C 1
ATOM 684 O O . PHE A 1 87 ? 13.346 -6.676 -6.559 1.00 85.62 87 PHE A O 1
ATOM 691 N N . ASP A 1 88 ? 15.539 -7.083 -6.369 1.00 82.69 88 ASP A N 1
ATOM 692 C CA . ASP A 1 88 ? 15.605 -6.809 -4.934 1.00 82.69 88 ASP A CA 1
ATOM 693 C C . ASP A 1 88 ? 15.717 -5.299 -4.674 1.00 82.69 88 ASP A C 1
ATOM 695 O O . ASP A 1 88 ? 16.389 -4.571 -5.410 1.00 82.69 88 ASP A O 1
ATOM 699 N N . GLU A 1 89 ? 15.113 -4.827 -3.585 1.00 79.94 89 GLU A N 1
ATOM 700 C CA . GLU A 1 89 ? 15.205 -3.424 -3.175 1.00 79.94 89 GLU A CA 1
ATOM 701 C C . GLU A 1 89 ? 16.655 -2.968 -2.967 1.00 79.94 89 GLU A C 1
ATOM 703 O O . GLU A 1 89 ? 17.463 -3.648 -2.328 1.00 79.94 89 GLU A O 1
ATOM 708 N N . HIS A 1 90 ? 16.964 -1.773 -3.477 1.00 81.81 90 HIS A N 1
ATOM 709 C CA . HIS A 1 90 ? 18.281 -1.137 -3.449 1.00 81.81 90 HIS A CA 1
ATOM 710 C C . HIS A 1 90 ? 19.401 -1.948 -4.118 1.00 81.81 90 HIS A C 1
ATOM 712 O O . HIS A 1 90 ? 20.569 -1.594 -3.995 1.00 81.81 90 HIS A O 1
ATOM 718 N N . ALA A 1 91 ? 19.092 -3.024 -4.836 1.00 84.06 91 ALA A N 1
ATOM 719 C CA . ALA A 1 91 ? 20.112 -3.818 -5.495 1.00 84.06 91 ALA A CA 1
ATOM 720 C C . ALA A 1 91 ? 20.473 -3.273 -6.879 1.00 84.06 91 ALA A C 1
ATOM 722 O O . ALA A 1 91 ? 19.624 -2.755 -7.613 1.00 84.06 91 ALA A O 1
ATOM 723 N N . THR A 1 92 ? 21.739 -3.474 -7.248 1.00 88.50 92 THR A N 1
ATOM 724 C CA . THR A 1 92 ? 22.237 -3.201 -8.597 1.00 88.50 92 THR A CA 1
ATOM 725 C C . THR A 1 92 ? 22.452 -4.507 -9.348 1.00 88.50 92 THR A C 1
ATOM 727 O O . THR A 1 92 ? 23.146 -5.410 -8.867 1.00 88.50 92 THR A O 1
ATOM 730 N N . TYR A 1 93 ? 21.879 -4.595 -10.543 1.00 90.69 93 TYR A N 1
ATOM 731 C CA . TYR A 1 93 ? 21.980 -5.730 -11.451 1.00 90.69 93 TYR A CA 1
ATOM 732 C C . TYR A 1 93 ? 22.749 -5.340 -12.708 1.00 90.69 93 TYR A C 1
ATOM 734 O O . TYR A 1 93 ? 22.683 -4.199 -13.141 1.00 90.69 93 TYR A O 1
ATOM 742 N N . GLY A 1 94 ? 23.453 -6.301 -13.293 1.00 91.19 94 GLY A N 1
ATOM 743 C CA . GLY A 1 94 ? 24.217 -6.161 -14.522 1.00 91.19 94 GLY A CA 1
ATOM 744 C C . GLY A 1 94 ? 23.715 -7.100 -15.598 1.00 91.19 94 GLY A C 1
ATOM 745 O O . GLY A 1 94 ? 23.464 -8.282 -15.328 1.00 91.19 94 GLY A O 1
ATOM 746 N N . TRP A 1 95 ? 23.617 -6.586 -16.817 1.00 92.19 95 TRP A N 1
ATOM 747 C CA . TRP A 1 95 ? 23.244 -7.355 -17.990 1.00 92.19 95 TRP A CA 1
ATOM 748 C C . TRP A 1 95 ? 24.128 -6.997 -19.186 1.00 92.19 95 TRP A C 1
ATOM 750 O O . TRP A 1 95 ? 24.148 -5.850 -19.629 1.00 92.19 95 TRP A O 1
ATOM 760 N N . ASN A 1 96 ? 24.864 -7.987 -19.699 1.00 90.75 96 ASN A N 1
ATOM 761 C CA . ASN A 1 96 ? 25.776 -7.813 -20.826 1.00 90.75 96 ASN A CA 1
ATOM 762 C C . ASN A 1 96 ? 25.158 -8.402 -22.095 1.00 90.75 96 ASN A C 1
ATOM 764 O O . ASN A 1 96 ? 24.758 -9.572 -22.109 1.00 90.75 96 ASN A O 1
ATOM 768 N N . ILE A 1 97 ? 25.133 -7.594 -23.153 1.00 90.69 97 ILE A N 1
ATOM 769 C CA . ILE A 1 97 ? 24.595 -7.927 -24.472 1.00 90.69 97 ILE A CA 1
ATOM 770 C C . ILE A 1 97 ? 25.751 -7.943 -25.477 1.00 90.69 97 ILE A C 1
ATOM 772 O O . ILE A 1 97 ? 26.543 -7.000 -25.522 1.00 90.69 97 ILE A O 1
ATOM 776 N N . SER A 1 98 ? 25.860 -9.016 -26.263 1.00 88.06 98 SER A N 1
ATOM 777 C CA . SER A 1 98 ? 26.943 -9.242 -27.231 1.00 88.06 98 SER A CA 1
ATOM 778 C C . SER A 1 98 ? 26.426 -9.402 -28.668 1.00 88.06 98 SER A C 1
ATOM 780 O O . SER A 1 98 ? 25.249 -9.678 -28.888 1.00 88.06 98 SER A O 1
ATOM 782 N N . GLU A 1 99 ? 27.315 -9.223 -29.651 1.00 79.06 99 GLU A N 1
ATOM 783 C CA . GLU A 1 99 ? 26.991 -9.172 -31.091 1.00 79.06 99 GLU A CA 1
ATOM 784 C C . GLU A 1 99 ? 26.489 -10.516 -31.661 1.00 79.06 99 GLU A C 1
ATOM 786 O O . GLU A 1 99 ? 25.615 -10.527 -32.523 1.00 79.06 99 GLU A O 1
ATOM 791 N N . ASP A 1 100 ? 26.912 -11.654 -31.096 1.00 74.75 100 ASP A N 1
ATOM 792 C CA . ASP A 1 100 ? 26.529 -13.010 -31.538 1.00 74.75 100 ASP A CA 1
ATOM 793 C C . ASP A 1 100 ? 25.105 -13.442 -31.128 1.00 74.75 100 ASP A C 1
ATOM 795 O O . ASP A 1 100 ? 24.843 -14.630 -30.930 1.00 74.75 100 ASP A O 1
ATOM 799 N N . SER A 1 101 ? 24.173 -12.507 -30.913 1.00 73.94 101 SER A N 1
ATOM 800 C CA . SER A 1 101 ? 22.841 -12.765 -30.320 1.00 73.94 101 SER A CA 1
ATOM 801 C C . SER A 1 101 ? 22.880 -13.456 -28.942 1.00 73.94 101 SER A C 1
ATOM 803 O O . SER A 1 101 ? 21.891 -14.034 -28.484 1.00 73.94 101 SER A O 1
ATOM 805 N N . SER A 1 102 ? 24.033 -13.402 -28.269 1.00 81.50 102 SER A N 1
ATOM 806 C CA . SER A 1 102 ? 24.269 -14.020 -26.968 1.00 81.50 102 SER A CA 1
ATOM 807 C C . SER A 1 102 ? 24.219 -12.974 -25.855 1.00 81.50 102 SER A C 1
ATOM 809 O O . SER A 1 102 ? 24.743 -11.866 -25.985 1.00 81.50 102 SER A O 1
ATOM 811 N N . CYS A 1 103 ? 23.584 -13.329 -24.737 1.00 85.38 103 CYS A N 1
ATOM 812 C CA . CYS A 1 103 ? 23.524 -12.473 -23.555 1.00 85.38 103 CYS A CA 1
ATOM 813 C C . CYS A 1 103 ? 23.939 -13.219 -22.305 1.00 85.38 103 CYS A C 1
ATOM 815 O O . CYS A 1 103 ? 23.668 -14.412 -22.144 1.00 85.38 103 CYS A O 1
ATOM 817 N N . SER A 1 104 ? 24.539 -12.484 -21.372 1.00 85.88 104 SER A N 1
ATOM 818 C CA . SER A 1 104 ? 24.772 -13.010 -20.036 1.00 85.88 104 SER A CA 1
ATOM 819 C C . SER A 1 104 ? 23.453 -13.139 -19.274 1.00 85.88 104 SER A C 1
ATOM 821 O O . SER A 1 104 ? 22.516 -12.364 -19.478 1.00 85.88 104 SER A O 1
ATOM 823 N N . SER A 1 105 ? 23.397 -14.061 -18.310 1.00 83.50 105 SER A N 1
ATOM 824 C CA . SER A 1 105 ? 22.354 -13.998 -17.287 1.00 83.50 105 SER A CA 1
ATOM 825 C C . SER A 1 105 ? 22.451 -12.674 -16.525 1.00 83.50 105 SER A C 1
ATOM 827 O O . SER A 1 105 ? 23.544 -12.127 -16.344 1.00 83.50 105 SER A O 1
ATOM 829 N N . VAL A 1 106 ? 21.303 -12.149 -16.100 1.00 87.25 106 VAL A N 1
ATOM 830 C CA . VAL A 1 106 ? 21.238 -10.926 -15.295 1.00 87.25 106 VAL A CA 1
ATOM 831 C C . VAL A 1 106 ? 21.805 -11.248 -13.917 1.00 87.25 106 VAL A C 1
ATOM 833 O O . VAL A 1 106 ? 21.260 -12.081 -13.190 1.00 87.25 106 VAL A O 1
ATOM 836 N N . LYS A 1 107 ? 22.937 -10.635 -13.569 1.00 86.50 107 LYS A N 1
ATOM 837 C CA . LYS A 1 107 ? 23.662 -10.915 -12.323 1.00 86.50 107 LYS A CA 1
ATOM 838 C C . LYS A 1 107 ? 23.522 -9.751 -11.362 1.00 86.50 107 LYS A C 1
ATOM 840 O O . LYS A 1 107 ? 23.591 -8.599 -11.764 1.00 86.50 107 LYS A O 1
ATOM 845 N N . LYS A 1 108 ? 23.387 -10.044 -10.074 1.00 85.00 108 LYS A N 1
ATOM 846 C CA . LYS A 1 108 ? 23.423 -9.027 -9.020 1.00 85.00 108 LYS A CA 1
ATOM 847 C C . LYS A 1 108 ? 24.879 -8.585 -8.814 1.00 85.00 108 LYS A C 1
ATOM 849 O O . LYS A 1 108 ? 25.696 -9.405 -8.403 1.00 85.00 108 LYS A O 1
ATOM 854 N N . ILE A 1 109 ? 25.213 -7.336 -9.148 1.00 78.31 109 ILE A N 1
ATOM 855 C CA . ILE A 1 109 ? 26.586 -6.798 -9.069 1.00 78.31 109 ILE A CA 1
ATOM 856 C C . ILE A 1 109 ? 26.897 -6.349 -7.642 1.00 78.31 109 ILE A C 1
ATOM 858 O O . ILE A 1 109 ? 27.956 -6.661 -7.100 1.00 78.31 109 ILE A O 1
ATOM 862 N N . LEU A 1 110 ? 25.974 -5.603 -7.033 1.00 68.81 110 LEU A N 1
ATOM 863 C CA . LEU A 1 110 ? 26.199 -4.964 -5.745 1.00 68.81 110 LEU A CA 1
ATOM 864 C C . LEU A 1 110 ? 24.968 -5.139 -4.856 1.00 68.81 110 LEU A C 1
ATOM 866 O O . LEU A 1 110 ? 23.870 -4.690 -5.186 1.00 68.81 110 LEU A O 1
ATOM 870 N N . ASN A 1 111 ? 25.175 -5.764 -3.699 1.00 56.22 111 ASN A N 1
ATOM 871 C CA . ASN A 1 111 ? 24.351 -5.494 -2.531 1.00 56.22 111 ASN A CA 1
ATOM 872 C C . ASN A 1 111 ? 24.943 -4.226 -1.913 1.00 56.22 111 ASN A C 1
ATOM 874 O O . ASN A 1 111 ? 26.081 -4.309 -1.439 1.00 56.22 111 ASN A O 1
ATOM 878 N N . PRO A 1 112 ? 24.272 -3.060 -1.904 1.00 54.88 112 PRO A N 1
ATOM 879 C CA . PRO A 1 112 ? 24.712 -2.025 -0.987 1.00 54.88 112 PRO A CA 1
ATOM 880 C C . PRO A 1 112 ? 24.706 -2.650 0.406 1.00 54.88 112 PRO A C 1
ATOM 882 O O . PRO A 1 112 ? 23.720 -3.244 0.841 1.00 54.88 112 PRO A O 1
ATOM 885 N N . SER A 1 113 ? 25.862 -2.607 1.057 1.00 50.28 113 SER A N 1
ATOM 886 C CA . SER A 1 113 ? 26.075 -3.111 2.403 1.00 50.28 113 SER A CA 1
ATOM 887 C C . SER A 1 113 ? 25.225 -2.311 3.383 1.00 50.28 113 SER A C 1
ATOM 889 O O . SER A 1 113 ? 25.702 -1.395 4.044 1.00 50.28 113 SER A O 1
ATOM 891 N N . THR A 1 114 ? 23.951 -2.642 3.495 1.00 51.06 114 THR A N 1
ATOM 892 C CA . THR A 1 114 ? 23.102 -2.208 4.591 1.00 51.06 114 THR A CA 1
ATOM 893 C C . THR A 1 114 ? 22.629 -3.473 5.262 1.00 51.06 114 THR A C 1
ATOM 895 O O . THR A 1 114 ? 21.612 -4.048 4.905 1.00 51.06 114 THR A O 1
ATOM 898 N N . HIS A 1 115 ? 23.413 -3.945 6.234 1.00 54.28 115 HIS A N 1
ATOM 899 C CA . HIS A 1 115 ? 22.936 -4.896 7.229 1.00 54.28 115 HIS A CA 1
ATOM 900 C C . HIS A 1 115 ? 21.623 -4.333 7.802 1.00 54.28 115 HIS A C 1
ATOM 902 O O . HIS A 1 115 ? 21.679 -3.401 8.610 1.00 54.28 115 HIS A O 1
ATOM 908 N N . PRO A 1 116 ? 20.440 -4.848 7.405 1.00 54.28 116 PRO A N 1
ATOM 909 C CA . PRO A 1 116 ? 19.162 -4.181 7.689 1.00 54.28 116 PRO A CA 1
ATOM 910 C C . PRO A 1 116 ? 18.866 -4.131 9.193 1.00 54.28 116 PRO A C 1
ATOM 912 O O . PRO A 1 116 ? 18.055 -3.347 9.675 1.00 54.28 116 PRO A O 1
ATOM 915 N N . HIS A 1 117 ? 19.560 -4.982 9.948 1.00 56.53 117 HIS A N 1
ATOM 916 C CA . HIS A 1 117 ? 19.461 -5.127 11.387 1.00 56.53 117 HIS A CA 1
ATOM 917 C C . HIS A 1 117 ? 20.354 -4.152 12.169 1.00 56.53 117 HIS A C 1
ATOM 919 O O . HIS A 1 117 ? 20.084 -3.933 13.345 1.00 56.53 117 HIS A O 1
ATOM 925 N N . LEU A 1 118 ? 21.379 -3.533 11.569 1.00 64.75 118 LEU A N 1
ATOM 926 C CA . LEU A 1 118 ? 22.365 -2.727 12.306 1.00 64.75 118 LEU A CA 1
ATOM 927 C C . LEU A 1 118 ? 21.749 -1.492 13.001 1.00 64.75 118 LEU A C 1
ATOM 929 O O . LEU A 1 118 ? 21.967 -1.329 14.202 1.00 64.75 118 LEU A O 1
ATOM 933 N N . PRO A 1 119 ? 20.902 -0.671 12.341 1.00 65.25 119 PRO A N 1
ATOM 934 C CA . PRO A 1 119 ? 20.240 0.460 13.003 1.00 65.25 119 PRO A CA 1
ATOM 935 C C . PRO A 1 119 ? 19.241 0.003 14.074 1.00 65.25 119 PRO A C 1
ATOM 937 O O . PRO A 1 119 ? 18.997 0.699 15.055 1.00 65.25 119 PRO A O 1
ATOM 940 N N . LEU A 1 120 ? 18.673 -1.191 13.895 1.00 65.00 120 LEU A N 1
ATOM 941 C CA . LEU A 1 120 ? 17.671 -1.779 14.777 1.00 65.00 120 LEU A CA 1
ATOM 942 C C . LEU A 1 120 ? 18.311 -2.303 16.068 1.00 65.00 120 LEU A C 1
ATOM 944 O O . LEU A 1 120 ? 17.776 -2.062 17.148 1.00 65.00 120 LEU A O 1
ATOM 948 N N . VAL A 1 121 ? 19.486 -2.933 15.963 1.00 74.69 121 VAL A N 1
ATOM 949 C CA . VAL A 1 121 ? 20.315 -3.315 17.113 1.00 74.69 121 VAL A CA 1
ATOM 950 C C . VAL A 1 121 ? 20.821 -2.072 17.844 1.00 74.69 121 VAL A C 1
ATOM 952 O O . VAL A 1 121 ? 20.701 -2.010 19.062 1.00 74.69 121 VAL A O 1
ATOM 955 N N . VAL A 1 122 ? 21.299 -1.048 17.128 1.00 81.44 122 VAL A N 1
ATOM 956 C CA . VAL A 1 122 ? 21.738 0.219 17.745 1.00 81.44 122 VAL A CA 1
ATOM 957 C C . VAL A 1 122 ? 20.589 0.899 18.494 1.00 81.44 122 VAL A C 1
ATOM 959 O O . VAL A 1 122 ? 20.767 1.298 19.642 1.00 81.44 122 VAL A O 1
ATOM 962 N N . ALA A 1 123 ? 19.388 0.960 17.911 1.00 78.75 123 ALA A N 1
ATOM 963 C CA . ALA A 1 123 ? 18.210 1.485 18.597 1.00 78.75 123 ALA A CA 1
ATOM 964 C C . ALA A 1 123 ? 17.858 0.655 19.843 1.00 78.75 123 ALA A C 1
ATOM 966 O O . ALA A 1 123 ? 17.606 1.224 20.901 1.00 78.75 123 ALA A O 1
ATOM 967 N N . PHE A 1 124 ? 17.882 -0.680 19.753 1.00 80.88 124 PHE A N 1
ATOM 968 C CA . PHE A 1 124 ? 17.595 -1.557 20.892 1.00 80.88 124 PHE A CA 1
ATOM 969 C C . PHE A 1 124 ? 18.609 -1.377 22.029 1.00 80.88 124 PHE A C 1
ATOM 971 O O . PHE A 1 124 ? 18.223 -1.345 23.194 1.00 80.88 124 PHE A O 1
ATOM 978 N N . LEU A 1 125 ? 19.889 -1.186 21.696 1.00 90.00 125 LEU A N 1
ATOM 979 C CA . LEU A 1 125 ? 20.936 -0.879 22.668 1.00 90.00 125 LEU A CA 1
ATOM 980 C C . LEU A 1 125 ? 20.721 0.498 23.309 1.00 90.00 125 LEU A C 1
ATOM 982 O O . LEU A 1 125 ? 20.804 0.605 24.528 1.00 90.00 125 LEU A O 1
ATOM 986 N N . ILE A 1 126 ? 20.373 1.529 22.533 1.00 93.31 126 ILE A N 1
ATOM 987 C CA . ILE A 1 126 ? 20.097 2.877 23.059 1.00 93.31 126 ILE A CA 1
ATOM 988 C C . ILE A 1 126 ? 18.879 2.866 23.992 1.00 93.31 126 ILE A C 1
ATOM 990 O O . ILE A 1 126 ? 18.958 3.388 25.102 1.00 93.31 126 ILE A O 1
ATOM 994 N N . TYR A 1 127 ? 17.770 2.242 23.587 1.00 85.25 127 TYR A N 1
ATOM 995 C CA . TYR A 1 127 ? 16.573 2.141 24.428 1.00 85.25 127 TYR A CA 1
ATOM 996 C C . TYR A 1 127 ? 16.795 1.243 25.648 1.00 85.25 127 TYR A C 1
ATOM 998 O O . TYR A 1 127 ? 16.308 1.566 26.728 1.00 85.25 127 TYR A O 1
ATOM 1006 N N . GLY A 1 128 ? 17.561 0.156 25.508 1.00 86.38 128 GLY A N 1
ATOM 1007 C CA . GLY A 1 128 ? 17.938 -0.716 26.619 1.00 86.38 128 GLY A CA 1
ATOM 1008 C C . GLY A 1 128 ? 18.789 0.017 27.655 1.00 86.38 128 GLY A C 1
ATOM 1009 O O . GLY A 1 128 ? 18.462 0.004 28.840 1.00 86.38 128 GLY A O 1
ATOM 1010 N N . ILE A 1 129 ? 19.824 0.735 27.211 1.00 92.88 129 ILE A N 1
ATOM 1011 C CA . ILE A 1 129 ? 20.660 1.576 28.078 1.00 92.88 129 ILE A CA 1
ATOM 1012 C C . ILE A 1 129 ? 19.812 2.682 28.719 1.00 92.88 129 ILE A C 1
ATOM 1014 O O . ILE A 1 129 ? 19.900 2.887 29.926 1.00 92.88 129 ILE A O 1
ATOM 1018 N N . GLY A 1 130 ? 18.937 3.343 27.957 1.00 89.06 130 GLY A N 1
ATOM 1019 C CA . GLY A 1 130 ? 18.019 4.360 28.474 1.00 89.06 130 GLY A CA 1
ATOM 1020 C C . GLY A 1 130 ? 17.061 3.823 29.542 1.00 89.06 130 GLY A C 1
ATOM 1021 O O . GLY A 1 130 ? 16.876 4.464 30.572 1.00 89.06 130 GLY A O 1
ATOM 1022 N N . ALA A 1 131 ? 16.504 2.624 29.353 1.00 80.56 131 ALA A N 1
ATOM 1023 C CA . ALA A 1 131 ? 15.621 1.975 30.322 1.00 80.56 131 ALA A CA 1
ATOM 1024 C C . ALA A 1 131 ? 16.364 1.548 31.597 1.00 80.56 131 ALA A C 1
ATOM 1026 O O . ALA A 1 131 ? 15.823 1.679 32.697 1.00 80.56 131 ALA A O 1
ATOM 1027 N N . ILE A 1 132 ? 17.612 1.084 31.469 1.00 86.19 132 ILE A N 1
ATOM 1028 C CA . ILE A 1 132 ? 18.473 0.756 32.613 1.00 86.19 132 ILE A CA 1
ATOM 1029 C C . ILE A 1 132 ? 18.819 2.032 33.385 1.00 86.19 132 ILE A C 1
ATOM 1031 O O . ILE A 1 132 ? 18.616 2.077 34.596 1.00 86.19 132 ILE A O 1
ATOM 1035 N N . LEU A 1 133 ? 19.256 3.091 32.698 1.00 87.12 133 LEU A N 1
ATOM 1036 C CA . LEU A 1 133 ? 19.559 4.387 33.314 1.00 87.12 133 LEU A CA 1
ATOM 1037 C C . LEU A 1 133 ? 18.326 4.995 33.991 1.00 87.12 133 LEU A C 1
ATOM 1039 O O . LEU A 1 133 ? 18.431 5.479 35.113 1.00 87.12 133 LEU A O 1
ATOM 1043 N N . TRP A 1 134 ? 17.151 4.908 33.364 1.00 76.62 134 TRP A N 1
ATOM 1044 C CA . TRP A 1 134 ? 15.881 5.335 33.955 1.00 76.62 134 TRP A CA 1
ATOM 1045 C C . TRP A 1 134 ? 15.520 4.514 35.194 1.00 76.62 134 TRP A C 1
ATOM 1047 O O . TRP A 1 134 ? 15.082 5.072 36.196 1.00 76.62 134 TRP A O 1
ATOM 1057 N N . SER A 1 135 ? 15.725 3.196 35.161 1.00 72.62 135 SER A N 1
ATOM 1058 C CA . SER A 1 135 ? 15.438 2.310 36.297 1.00 72.62 135 SER A CA 1
ATOM 1059 C C . SER A 1 135 ? 16.378 2.573 37.473 1.00 72.62 135 SER A C 1
ATOM 1061 O O . SER A 1 135 ? 15.925 2.629 38.614 1.00 72.62 135 SER A O 1
ATOM 1063 N N . VAL A 1 136 ? 17.665 2.814 37.203 1.00 81.25 136 VAL A N 1
ATOM 1064 C CA . VAL A 1 136 ? 18.661 3.195 38.216 1.00 81.25 136 VAL A CA 1
ATOM 1065 C C . VAL A 1 136 ? 18.360 4.586 38.773 1.00 81.25 136 VAL A C 1
ATOM 1067 O O . VAL A 1 136 ? 18.322 4.750 39.989 1.00 81.25 136 VAL A O 1
ATOM 1070 N N . ALA A 1 137 ? 18.056 5.567 37.919 1.00 76.00 137 ALA A N 1
ATOM 1071 C CA . ALA A 1 137 ? 17.661 6.907 38.346 1.00 76.00 137 ALA A CA 1
ATOM 1072 C C . ALA A 1 137 ? 16.390 6.865 39.203 1.00 76.00 137 ALA A C 1
ATOM 1074 O O . ALA A 1 137 ? 16.348 7.473 40.265 1.00 76.00 137 ALA A O 1
ATOM 1075 N N . LYS A 1 138 ? 15.386 6.079 38.801 1.00 68.00 138 LYS A N 1
ATOM 1076 C CA . LYS A 1 138 ? 14.163 5.856 39.576 1.00 68.00 138 LYS A CA 1
ATOM 1077 C C . LYS A 1 138 ? 14.466 5.182 40.914 1.00 68.00 138 LYS A C 1
ATOM 1079 O O . LYS A 1 138 ? 13.887 5.593 41.906 1.00 68.00 138 LYS A O 1
ATOM 1084 N N . CYS A 1 139 ? 15.388 4.223 40.974 1.00 67.38 139 CYS A N 1
ATOM 1085 C CA . CYS A 1 139 ? 15.787 3.560 42.219 1.00 67.38 139 CYS A CA 1
ATOM 1086 C C . CYS A 1 139 ? 16.517 4.513 43.185 1.00 67.38 139 CYS A C 1
ATOM 1088 O O . CYS A 1 139 ? 16.213 4.527 44.375 1.00 67.38 139 CYS A O 1
ATOM 1090 N N . VAL A 1 140 ? 17.420 5.355 42.670 1.00 72.81 140 VAL A N 1
ATOM 1091 C CA . VAL A 1 140 ? 18.151 6.373 43.449 1.00 72.81 140 VAL A CA 1
ATOM 1092 C C . VAL A 1 140 ? 17.211 7.486 43.922 1.00 72.81 140 VAL A C 1
ATOM 1094 O O . VAL A 1 140 ? 17.284 7.922 45.066 1.00 72.81 140 VAL A O 1
ATOM 1097 N N . TYR A 1 141 ? 16.275 7.911 43.072 1.00 60.09 141 TYR A N 1
ATOM 1098 C CA . TYR A 1 141 ? 15.303 8.955 43.401 1.00 60.09 141 TYR A CA 1
ATOM 1099 C C . TYR A 1 141 ? 14.204 8.442 44.352 1.00 60.09 141 TYR A C 1
ATOM 1101 O O . TYR A 1 141 ? 13.749 9.166 45.235 1.00 60.09 141 TYR A O 1
ATOM 1109 N N . GLN A 1 142 ? 13.802 7.169 44.238 1.00 55.59 142 GLN A N 1
ATOM 1110 C CA . GLN A 1 142 ? 12.815 6.534 45.123 1.00 55.59 142 GLN A CA 1
ATOM 1111 C C . GLN A 1 142 ? 13.309 6.334 46.563 1.00 55.59 142 GLN A C 1
ATOM 1113 O O . GLN A 1 142 ? 12.465 6.188 47.452 1.00 55.59 142 GLN A O 1
ATOM 1118 N N . GLN A 1 143 ? 14.625 6.373 46.806 1.00 53.06 143 GLN A N 1
ATOM 1119 C CA . GLN A 1 143 ? 15.206 6.194 48.138 1.00 53.06 143 GLN A CA 1
ATOM 1120 C C . GLN A 1 143 ? 14.934 7.378 49.087 1.00 53.06 143 GLN A C 1
ATOM 1122 O O . GLN A 1 143 ? 14.821 7.152 50.287 1.00 53.06 143 GLN A O 1
ATOM 1127 N N . GLU A 1 144 ? 14.723 8.602 48.579 1.00 55.56 144 GLU A N 1
ATOM 1128 C CA . GLU A 1 144 ? 14.393 9.770 49.427 1.00 55.56 144 GLU A CA 1
ATOM 1129 C C . GLU A 1 144 ? 13.058 10.468 49.089 1.00 55.56 144 GLU A C 1
ATOM 1131 O O . GLU A 1 144 ? 12.518 11.217 49.903 1.00 55.56 144 GLU A O 1
ATOM 1136 N N . TRP A 1 145 ? 12.463 10.204 47.920 1.00 44.94 145 TRP A N 1
ATOM 1137 C CA . TRP A 1 145 ? 11.303 10.956 47.410 1.00 44.94 145 TRP A CA 1
ATOM 1138 C C . TRP A 1 145 ? 9.963 10.197 47.426 1.00 44.94 145 TRP A C 1
ATOM 1140 O O . TRP A 1 145 ? 8.907 10.768 47.141 1.00 44.94 145 TRP A O 1
ATOM 1150 N N . SER A 1 146 ? 9.968 8.902 47.755 1.00 47.62 146 SER A N 1
ATOM 1151 C CA . SER A 1 146 ? 8.770 8.045 47.678 1.00 47.62 146 SER A CA 1
ATOM 1152 C C . SER A 1 146 ? 7.667 8.432 48.673 1.00 47.62 146 SER A C 1
ATOM 1154 O O . SER A 1 146 ? 6.490 8.231 48.381 1.00 47.62 146 SER A O 1
ATOM 1156 N N . ALA A 1 147 ? 8.011 9.072 49.795 1.00 53.72 147 ALA A N 1
ATOM 1157 C CA . ALA A 1 147 ? 7.039 9.457 50.819 1.00 53.72 147 ALA A CA 1
ATOM 1158 C C . ALA A 1 147 ? 6.248 10.745 50.510 1.00 53.72 147 ALA A C 1
ATOM 1160 O O . ALA A 1 147 ? 5.192 10.953 51.102 1.00 53.72 147 ALA A O 1
ATOM 1161 N N . ARG A 1 148 ? 6.724 11.630 49.616 1.00 52.03 148 ARG A N 1
ATOM 1162 C CA . ARG A 1 148 ? 6.111 12.966 49.420 1.00 52.03 148 ARG A CA 1
ATOM 1163 C C . ARG A 1 148 ? 5.473 13.211 48.055 1.00 52.03 148 ARG A C 1
ATOM 1165 O O . ARG A 1 148 ? 4.623 14.090 47.963 1.00 52.03 148 ARG A O 1
ATOM 1172 N N . VAL A 1 149 ? 5.805 12.443 47.016 1.00 48.62 149 VAL A N 1
ATOM 1173 C CA . VAL A 1 149 ? 5.262 12.691 45.662 1.00 48.62 149 VAL A CA 1
ATOM 1174 C C . VAL A 1 149 ? 4.179 11.725 45.203 1.00 48.62 149 VAL A C 1
ATOM 1176 O O . VAL A 1 149 ? 3.449 12.005 44.251 1.00 48.62 149 VAL A O 1
ATOM 1179 N N . TRP A 1 150 ? 3.926 10.666 45.964 1.00 46.44 150 TRP A N 1
ATOM 1180 C CA . TRP A 1 150 ? 2.812 9.770 45.665 1.00 46.44 150 TRP A CA 1
ATOM 1181 C C . TRP A 1 150 ? 1.434 10.474 45.665 1.00 46.44 150 TRP A C 1
ATOM 1183 O O . TRP A 1 150 ? 0.521 10.021 44.987 1.00 46.44 150 TRP A O 1
ATOM 1193 N N . LEU A 1 151 ? 1.307 11.637 46.323 1.00 47.34 151 LEU A N 1
ATOM 1194 C CA . LEU A 1 151 ? 0.084 12.455 46.323 1.00 47.34 151 LEU A CA 1
ATOM 1195 C C . LEU A 1 151 ? -0.006 13.489 45.184 1.00 47.34 151 LEU A C 1
ATOM 1197 O O . LEU A 1 151 ? -1.104 13.920 44.851 1.00 47.34 151 LEU A O 1
ATOM 1201 N N . LEU A 1 152 ? 1.111 13.880 44.563 1.00 41.06 152 LEU A N 1
ATOM 1202 C CA . LEU A 1 152 ? 1.139 14.892 43.491 1.00 41.06 152 LEU A CA 1
ATOM 1203 C C . LEU A 1 152 ? 1.152 14.266 42.085 1.00 41.06 152 LEU A C 1
ATOM 1205 O O . LEU A 1 152 ? 0.584 14.833 41.154 1.00 41.06 152 LEU A O 1
ATOM 1209 N N . ASN A 1 153 ? 1.715 13.062 41.934 1.00 39.50 153 ASN A N 1
ATOM 1210 C CA . ASN A 1 153 ? 1.792 12.366 40.641 1.00 39.50 153 ASN A CA 1
ATOM 1211 C C . ASN A 1 153 ? 0.449 11.815 40.133 1.00 39.50 153 ASN A C 1
ATOM 1213 O O . ASN A 1 153 ? 0.328 11.516 38.946 1.00 39.50 153 ASN A O 1
ATOM 1217 N N . VAL A 1 154 ? -0.565 11.707 40.995 1.00 46.00 154 VAL A N 1
ATOM 1218 C CA . VAL A 1 154 ? -1.911 11.269 40.588 1.00 46.00 154 VAL A CA 1
ATOM 1219 C C . VAL A 1 154 ? -2.616 12.345 39.750 1.00 46.00 154 VAL A C 1
ATOM 1221 O O . VAL A 1 154 ? -3.362 12.009 38.839 1.00 46.00 154 VAL A O 1
ATOM 1224 N N . ALA A 1 155 ? -2.323 13.632 39.975 1.00 39.91 155 ALA A N 1
ATOM 1225 C CA . ALA A 1 155 ? -3.003 14.731 39.284 1.00 39.91 155 ALA A CA 1
ATOM 1226 C C . ALA A 1 155 ? -2.394 15.086 37.910 1.00 39.91 155 ALA A C 1
ATOM 1228 O O . ALA A 1 155 ? -3.103 15.579 37.037 1.00 39.91 155 ALA A O 1
ATOM 1229 N N . PHE A 1 156 ? -1.100 14.826 37.684 1.00 34.84 156 PHE A N 1
ATOM 1230 C CA . PHE A 1 156 ? -0.430 15.155 36.413 1.00 34.84 156 PHE A CA 1
ATOM 1231 C C . PHE A 1 156 ? -0.590 14.049 35.350 1.00 34.84 156 PHE A C 1
ATOM 1233 O O . PHE A 1 156 ? -0.693 14.340 34.159 1.00 34.84 156 PHE A O 1
ATOM 1240 N N . SER A 1 157 ? -0.733 12.786 35.780 1.00 40.28 157 SER A N 1
ATOM 1241 C CA . SER A 1 157 ? -0.996 11.640 34.894 1.00 40.28 157 SER A CA 1
ATOM 1242 C C . SER A 1 157 ? -2.359 11.703 34.195 1.00 40.28 157 SER A C 1
ATOM 1244 O O . SER A 1 157 ? -2.526 11.049 33.171 1.00 40.28 157 SER A O 1
ATOM 1246 N N . GLU A 1 158 ? -3.341 12.439 34.723 1.00 42.41 158 GLU A N 1
ATOM 1247 C CA . GLU A 1 158 ? -4.659 12.566 34.084 1.00 42.41 158 GLU A CA 1
ATOM 1248 C C . GLU A 1 158 ? -4.709 13.677 33.021 1.00 42.41 158 GLU A C 1
ATOM 1250 O O . GLU A 1 158 ? -5.560 13.618 32.138 1.00 42.41 158 GLU A O 1
ATOM 1255 N N . LEU A 1 159 ? -3.780 14.644 33.039 1.00 35.97 159 LEU A N 1
ATOM 1256 C CA . LEU A 1 159 ? -3.751 15.744 32.065 1.00 35.97 159 LEU A CA 1
ATOM 1257 C C . LEU A 1 159 ? -2.882 15.419 30.835 1.00 35.97 159 LEU A C 1
ATOM 1259 O O . LEU A 1 159 ? -3.237 15.780 29.714 1.00 35.97 159 LEU A O 1
ATOM 1263 N N . GLU A 1 160 ? -1.789 14.674 31.022 1.00 34.62 160 GLU A N 1
ATOM 1264 C CA . GLU A 1 160 ? -0.893 14.230 29.939 1.00 34.62 160 GLU A CA 1
ATOM 1265 C C . GLU A 1 160 ? -1.455 13.014 29.168 1.00 34.62 160 GLU A C 1
ATOM 1267 O O . GLU A 1 160 ? -1.131 12.790 28.005 1.00 34.62 160 GLU A O 1
ATOM 1272 N N . ASN A 1 161 ? -2.384 12.272 29.782 1.00 45.09 161 ASN A N 1
ATOM 1273 C CA . A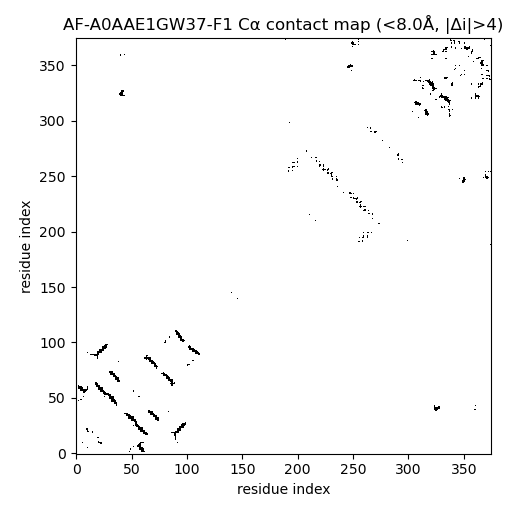SN A 1 161 ? -3.082 11.132 29.174 1.00 45.09 161 ASN A CA 1
ATOM 1274 C C . ASN A 1 161 ? -4.342 11.538 28.370 1.00 45.09 161 ASN A C 1
ATOM 1276 O O . ASN A 1 161 ? -5.011 10.673 27.797 1.00 45.09 161 ASN A O 1
ATOM 1280 N N . ASP A 1 162 ? -4.672 12.838 28.323 1.00 36.94 162 ASP A N 1
ATOM 1281 C CA . ASP A 1 162 ? -5.833 13.370 27.586 1.00 36.94 162 ASP A CA 1
ATOM 1282 C C . ASP A 1 162 ? -5.489 14.455 26.548 1.00 36.94 162 ASP A C 1
ATOM 1284 O O . ASP A 1 162 ? -6.324 14.782 25.703 1.00 36.94 162 ASP A O 1
ATOM 1288 N N . LEU A 1 163 ? -4.249 14.951 26.520 1.00 38.22 163 LEU A N 1
ATOM 1289 C CA . LEU A 1 163 ? -3.697 15.688 25.385 1.00 38.22 163 LEU A CA 1
ATOM 1290 C C . LEU A 1 163 ? -2.263 15.227 25.134 1.00 38.22 163 LEU A C 1
ATOM 1292 O O . LEU A 1 163 ? -1.324 15.742 25.732 1.00 38.22 163 LEU A O 1
ATOM 1296 N N . GLY A 1 164 ? -2.077 14.309 24.188 1.00 32.53 164 GLY A N 1
ATOM 1297 C CA . GLY A 1 164 ? -0.772 14.197 23.549 1.00 32.53 164 GLY A CA 1
ATOM 1298 C C . GLY A 1 164 ? -0.430 15.543 22.907 1.00 32.53 164 GLY A C 1
ATOM 1299 O O . GLY A 1 164 ? -1.159 16.006 22.028 1.00 32.53 164 GLY A O 1
ATOM 1300 N N . THR A 1 165 ? 0.649 16.187 23.347 1.00 29.72 165 THR A N 1
ATOM 1301 C CA . THR A 1 165 ? 1.249 17.324 22.641 1.00 29.72 165 THR A CA 1
ATOM 1302 C C . THR A 1 165 ? 2.486 16.889 21.850 1.00 29.72 165 THR A C 1
ATOM 1304 O O . THR A 1 165 ? 3.167 15.929 22.216 1.00 29.72 165 THR A O 1
ATOM 1307 N N . PRO A 1 166 ? 2.741 17.538 20.699 1.00 45.41 166 PRO A N 1
ATOM 1308 C CA . PRO A 1 166 ? 3.573 16.996 19.632 1.00 45.41 166 PRO A CA 1
ATOM 1309 C C . PRO A 1 166 ? 5.044 17.393 19.813 1.00 45.41 166 PRO A C 1
ATOM 1311 O O . PRO A 1 166 ? 5.317 18.521 20.225 1.00 45.41 166 PRO A O 1
ATOM 1314 N N . PRO A 1 167 ? 6.018 16.584 19.365 1.00 28.03 167 PRO A N 1
ATOM 1315 C CA . PRO A 1 167 ? 7.240 17.150 18.846 1.00 28.03 167 PRO A CA 1
ATOM 1316 C C . PRO A 1 167 ? 6.988 17.517 17.382 1.00 28.03 167 PRO A C 1
ATOM 1318 O O . PRO A 1 167 ? 6.990 16.683 16.476 1.00 28.03 167 PRO A O 1
ATOM 1321 N N . THR A 1 168 ? 6.776 18.805 17.139 1.00 34.72 168 THR A N 1
ATOM 1322 C CA . THR A 1 168 ? 7.131 19.429 15.868 1.00 34.72 168 THR A CA 1
ATOM 1323 C C . THR A 1 168 ? 8.626 19.218 15.640 1.00 34.72 168 THR A C 1
ATOM 1325 O O . THR A 1 168 ? 9.447 19.928 16.214 1.00 34.72 168 THR A O 1
ATOM 1328 N N . ARG A 1 169 ? 8.976 18.229 14.812 1.00 28.86 169 ARG A N 1
ATOM 1329 C CA . ARG A 1 169 ? 10.036 18.294 13.789 1.00 28.86 169 ARG A CA 1
ATOM 1330 C C . ARG A 1 169 ? 10.145 16.955 13.056 1.00 28.86 169 ARG A C 1
ATOM 1332 O O . ARG A 1 169 ? 10.509 15.942 13.636 1.00 28.86 169 ARG A O 1
ATOM 1339 N N . GLU A 1 170 ? 9.773 17.027 11.780 1.00 38.34 170 GLU A N 1
ATOM 1340 C CA . GLU A 1 170 ? 10.113 16.150 10.654 1.00 38.34 170 GLU A CA 1
ATOM 1341 C C . GLU A 1 170 ? 10.239 14.649 10.944 1.00 38.34 170 GLU A C 1
ATOM 1343 O O . GLU A 1 170 ? 11.330 14.099 11.068 1.00 38.34 170 GLU A O 1
ATOM 1348 N N . ILE A 1 171 ? 9.100 13.951 10.954 1.00 28.69 171 ILE A N 1
ATOM 1349 C CA . ILE A 1 171 ? 9.081 12.489 10.885 1.00 28.69 171 ILE A CA 1
ATOM 1350 C C . ILE A 1 171 ? 8.969 12.092 9.414 1.00 28.69 171 ILE A C 1
ATOM 1352 O O . ILE A 1 171 ? 7.886 11.885 8.867 1.00 28.69 171 ILE A O 1
ATOM 1356 N N . GLY A 1 172 ? 10.138 11.997 8.782 1.00 27.00 172 GLY A N 1
ATOM 1357 C CA . GLY A 1 172 ? 10.342 11.115 7.645 1.00 27.00 172 GLY A CA 1
ATOM 1358 C C . GLY A 1 172 ? 9.999 9.686 8.061 1.00 27.00 172 GLY A C 1
ATOM 1359 O O . GLY A 1 172 ? 10.488 9.162 9.063 1.00 27.00 172 GLY A O 1
ATOM 1360 N N . SER A 1 173 ? 9.114 9.065 7.292 1.00 28.59 173 SER A N 1
ATOM 1361 C CA . SER A 1 173 ? 8.670 7.694 7.481 1.00 28.59 173 SER A CA 1
ATOM 1362 C C . SER A 1 173 ? 9.846 6.718 7.375 1.00 28.59 173 SER A C 1
ATOM 1364 O O . SER A 1 173 ? 10.346 6.467 6.282 1.00 28.59 173 SER A O 1
ATOM 1366 N N . THR A 1 174 ? 10.255 6.098 8.479 1.00 28.45 174 THR A N 1
ATOM 1367 C CA . THR A 1 174 ? 11.013 4.837 8.429 1.00 28.45 174 THR A CA 1
ATOM 1368 C C . THR A 1 174 ? 10.167 3.731 9.037 1.00 28.45 174 THR A C 1
ATOM 1370 O O . THR A 1 174 ? 10.196 3.423 10.227 1.00 28.45 174 THR A O 1
ATOM 1373 N N . ARG A 1 175 ? 9.341 3.158 8.160 1.00 32.94 175 ARG A N 1
ATOM 1374 C CA . ARG A 1 175 ? 8.591 1.922 8.364 1.00 32.94 175 ARG A CA 1
ATOM 1375 C C . ARG A 1 175 ? 9.603 0.792 8.578 1.00 32.94 175 ARG A C 1
ATOM 1377 O O . ARG A 1 175 ? 10.432 0.542 7.711 1.00 32.94 175 ARG A O 1
ATOM 1384 N N . ARG A 1 176 ? 9.545 0.111 9.728 1.00 30.31 176 ARG A N 1
ATOM 1385 C CA . ARG A 1 176 ? 10.255 -1.161 9.944 1.00 30.31 176 ARG A CA 1
ATOM 1386 C C . ARG A 1 176 ? 9.799 -2.154 8.878 1.00 30.31 176 ARG A C 1
ATOM 1388 O O . ARG A 1 176 ? 8.639 -2.562 8.864 1.00 30.31 176 ARG A O 1
ATOM 1395 N N . GLN A 1 177 ? 10.719 -2.519 7.999 1.00 34.34 177 GLN A N 1
ATOM 1396 C CA . GLN A 1 177 ? 10.515 -3.509 6.957 1.00 34.34 177 GLN A CA 1
ATOM 1397 C C . GLN A 1 177 ? 10.853 -4.882 7.537 1.00 34.34 177 GLN A C 1
ATOM 1399 O O . GLN A 1 177 ? 12.013 -5.262 7.678 1.00 34.34 177 GLN A O 1
ATOM 1404 N N . ILE A 1 178 ? 9.814 -5.591 7.972 1.00 33.12 178 ILE A N 1
ATOM 1405 C CA . ILE A 1 178 ? 9.888 -7.029 8.212 1.00 33.12 178 ILE A CA 1
ATOM 1406 C C . ILE A 1 178 ? 9.803 -7.675 6.831 1.00 33.12 178 ILE A C 1
ATOM 1408 O O . ILE A 1 178 ? 8.839 -7.452 6.099 1.00 33.12 178 ILE A O 1
ATOM 1412 N N . ASN A 1 179 ? 10.831 -8.437 6.464 1.00 34.59 179 ASN A N 1
ATOM 1413 C CA . ASN A 1 179 ? 10.859 -9.188 5.216 1.00 34.59 179 ASN A CA 1
ATOM 1414 C C . ASN A 1 179 ? 9.738 -10.234 5.212 1.00 34.59 179 ASN A C 1
ATOM 1416 O O . ASN A 1 179 ? 9.826 -11.257 5.886 1.00 34.59 179 ASN A O 1
ATOM 1420 N N . SER A 1 180 ? 8.670 -9.936 4.477 1.00 36.50 180 SER A N 1
ATOM 1421 C CA . SER A 1 180 ? 7.747 -10.875 3.826 1.00 36.50 180 SER A CA 1
ATOM 1422 C C . SER A 1 180 ? 6.659 -10.069 3.103 1.00 36.50 180 SER A C 1
ATOM 1424 O O . SER A 1 180 ? 5.684 -9.620 3.698 1.00 36.50 180 SER A O 1
ATOM 1426 N N . ARG A 1 181 ? 6.819 -9.862 1.792 1.00 48.88 181 ARG A N 1
ATOM 1427 C CA . ARG A 1 181 ? 5.671 -9.667 0.890 1.00 48.88 181 ARG A CA 1
ATOM 1428 C C . ARG A 1 181 ? 5.341 -11.072 0.399 1.00 48.88 181 ARG A C 1
ATOM 1430 O O . ARG A 1 181 ? 6.208 -11.730 -0.156 1.00 48.88 181 ARG A O 1
ATOM 1437 N N . ILE A 1 182 ? 4.217 -11.655 0.789 1.00 47.38 182 ILE A N 1
ATOM 1438 C CA . ILE A 1 182 ? 2.875 -11.481 0.215 1.00 47.38 182 ILE A CA 1
ATOM 1439 C C . ILE A 1 182 ? 1.850 -11.626 1.374 1.00 47.38 182 ILE A C 1
ATOM 1441 O O . ILE A 1 182 ? 2.127 -12.356 2.315 1.00 47.38 182 ILE A O 1
ATOM 1445 N N . GLN A 1 183 ? 0.696 -10.938 1.315 1.00 41.56 183 GLN A N 1
ATOM 1446 C CA . GLN A 1 183 ? -0.397 -10.827 2.331 1.00 41.56 183 GLN A CA 1
ATOM 1447 C C . GLN A 1 183 ? -0.382 -9.651 3.336 1.00 41.56 183 GLN A C 1
ATOM 1449 O O . GLN A 1 183 ? -1.237 -9.585 4.215 1.00 41.56 183 GLN A O 1
ATOM 1454 N N . ALA A 1 184 ? 0.479 -8.638 3.196 1.00 42.16 184 ALA A N 1
ATOM 1455 C CA . ALA A 1 184 ? 0.462 -7.502 4.136 1.00 42.16 184 ALA A CA 1
ATOM 1456 C C . ALA A 1 184 ? -0.748 -6.547 3.999 1.00 42.16 184 ALA A C 1
ATOM 1458 O O . ALA A 1 184 ? -0.959 -5.724 4.893 1.00 42.16 184 ALA A O 1
ATOM 1459 N N . LEU A 1 185 ? -1.546 -6.641 2.923 1.00 48.41 185 LEU A N 1
ATOM 1460 C CA . LEU A 1 185 ? -2.770 -5.840 2.817 1.00 48.41 185 LEU A CA 1
ATOM 1461 C C . LEU A 1 185 ? -3.804 -6.325 3.843 1.00 48.41 185 LEU A C 1
ATOM 1463 O O . LEU A 1 185 ? -4.313 -5.508 4.596 1.00 48.41 185 LEU A O 1
ATOM 1467 N N . ASP A 1 186 ? -4.001 -7.642 3.976 1.00 48.38 186 ASP A N 1
ATOM 1468 C CA . ASP A 1 186 ? -4.945 -8.240 4.932 1.00 48.38 186 ASP A CA 1
ATOM 1469 C C . ASP A 1 186 ? -4.472 -8.153 6.391 1.00 48.38 186 ASP A C 1
ATOM 1471 O O . ASP A 1 186 ? -5.284 -7.949 7.298 1.00 48.38 186 ASP A O 1
ATOM 1475 N N . THR A 1 187 ? -3.157 -8.216 6.638 1.00 49.19 187 THR A N 1
ATOM 1476 C CA . THR A 1 187 ? -2.600 -8.070 7.994 1.00 49.19 187 THR A CA 1
ATOM 1477 C C . THR A 1 187 ? -2.879 -6.685 8.575 1.00 49.19 187 THR A C 1
ATOM 1479 O O . THR A 1 187 ? -3.170 -6.577 9.764 1.00 49.19 187 THR A O 1
ATOM 1482 N N . PHE A 1 188 ? -2.859 -5.621 7.761 1.00 53.84 188 PHE A N 1
ATOM 1483 C CA . PHE A 1 188 ? -3.213 -4.278 8.237 1.00 53.84 188 PHE A CA 1
ATOM 1484 C C . PHE A 1 188 ? -4.706 -4.169 8.597 1.00 53.84 188 PHE A C 1
ATOM 1486 O O . PHE A 1 188 ? -5.045 -3.515 9.585 1.00 53.84 188 PHE A O 1
ATOM 1493 N N . ARG A 1 189 ? -5.586 -4.873 7.864 1.00 61.22 189 ARG A N 1
ATOM 1494 C CA . ARG A 1 189 ? -7.042 -4.911 8.115 1.00 61.22 189 ARG A CA 1
ATOM 1495 C C . ARG A 1 189 ? -7.359 -5.519 9.482 1.00 61.22 189 ARG A C 1
ATOM 1497 O O . ARG A 1 189 ? -8.079 -4.917 10.275 1.00 61.22 189 ARG A O 1
ATOM 1504 N N . GLY A 1 190 ? -6.753 -6.667 9.797 1.00 61.28 190 GLY A N 1
ATOM 1505 C CA . GLY A 1 190 ? -6.904 -7.321 11.102 1.00 61.28 190 GLY A CA 1
ATOM 1506 C C . GLY A 1 190 ? -6.178 -6.597 12.243 1.00 61.28 190 GLY A C 1
ATOM 1507 O O . GLY A 1 190 ? -6.692 -6.519 13.359 1.00 61.28 190 GLY A O 1
ATOM 1508 N N . PHE A 1 191 ? -5.007 -6.015 11.972 1.00 63.06 191 PHE A N 1
ATOM 1509 C CA . PHE A 1 191 ? -4.187 -5.335 12.979 1.00 63.06 191 PHE A CA 1
ATOM 1510 C C . PHE A 1 191 ? -4.880 -4.110 13.586 1.00 63.06 191 PHE A C 1
ATOM 1512 O O . PHE A 1 191 ? -4.817 -3.924 14.798 1.00 63.06 191 PHE A O 1
ATOM 1519 N N . LEU A 1 192 ? -5.595 -3.308 12.788 1.00 62.62 192 LEU A N 1
ATOM 1520 C CA . LEU A 1 192 ? -6.362 -2.164 13.302 1.00 62.62 192 LEU A CA 1
ATOM 1521 C C . LEU A 1 192 ? -7.476 -2.595 14.265 1.00 62.62 192 LEU A C 1
ATOM 1523 O O . LEU A 1 192 ? -7.735 -1.908 15.255 1.00 62.62 192 LEU A O 1
ATOM 1527 N N . PHE A 1 193 ? -8.100 -3.745 14.003 1.00 64.44 193 PHE A N 1
ATOM 1528 C CA . PHE A 1 193 ? -9.126 -4.307 14.875 1.00 64.44 193 PHE A CA 1
ATOM 1529 C C . PHE A 1 193 ? -8.524 -4.827 16.187 1.00 64.44 193 PHE A C 1
ATOM 1531 O O . PHE A 1 193 ? -8.987 -4.466 17.267 1.00 64.44 193 PHE A O 1
ATOM 1538 N N . VAL A 1 194 ? -7.437 -5.602 16.111 1.00 65.19 194 VAL A N 1
ATOM 1539 C CA . VAL A 1 194 ? -6.742 -6.149 17.292 1.00 65.19 194 VAL A CA 1
ATOM 1540 C C . VAL A 1 194 ? -6.129 -5.042 18.155 1.00 65.19 194 VAL A C 1
ATOM 1542 O O . VAL A 1 194 ? -6.243 -5.086 19.380 1.00 65.19 194 VAL A O 1
ATOM 1545 N N . MET A 1 195 ? -5.537 -4.012 17.543 1.00 63.84 195 MET A N 1
ATOM 1546 C CA . MET A 1 195 ? -5.047 -2.838 18.270 1.00 63.84 195 MET A CA 1
ATOM 1547 C C . MET A 1 195 ? -6.183 -2.101 18.977 1.00 63.84 195 MET A C 1
ATOM 1549 O O . MET A 1 195 ? -6.053 -1.799 20.163 1.00 63.84 195 MET A O 1
ATOM 1553 N N . GLY A 1 196 ? -7.300 -1.862 18.280 1.00 63.16 196 GLY A N 1
ATOM 1554 C CA . GLY A 1 196 ? -8.496 -1.258 18.867 1.00 63.16 196 GLY A CA 1
ATOM 1555 C C . GLY A 1 196 ? -8.979 -2.033 20.094 1.00 63.16 196 GLY A C 1
ATOM 1556 O O . GLY A 1 196 ? -9.167 -1.438 21.150 1.00 63.16 196 GLY A O 1
ATOM 1557 N N . MET A 1 197 ? -9.062 -3.364 19.997 1.00 62.75 197 MET A N 1
ATOM 1558 C CA . MET A 1 197 ? -9.431 -4.238 21.117 1.00 62.75 197 MET A CA 1
ATOM 1559 C C . MET A 1 197 ? -8.443 -4.133 22.285 1.00 62.75 197 MET A C 1
ATOM 1561 O O . MET A 1 197 ? -8.854 -3.979 23.429 1.00 62.75 197 MET A O 1
ATOM 1565 N N . SER A 1 198 ? -7.134 -4.172 22.019 1.00 65.38 198 SER A N 1
ATOM 1566 C CA . SER A 1 198 ? -6.115 -4.102 23.078 1.00 65.38 198 SER A CA 1
ATOM 1567 C C . SER A 1 198 ? -6.132 -2.771 23.841 1.00 65.38 198 SER A C 1
ATOM 1569 O O . SER A 1 198 ? -5.947 -2.748 25.058 1.00 65.38 198 SER A O 1
ATOM 1571 N N . LEU A 1 199 ? -6.417 -1.667 23.141 1.00 61.94 199 LEU A N 1
ATOM 1572 C CA . LEU A 1 199 ? -6.531 -0.335 23.728 1.00 61.94 199 LEU A CA 1
ATOM 1573 C C . LEU A 1 199 ? -7.759 -0.233 24.633 1.00 61.94 199 LEU A C 1
ATOM 1575 O O . LEU A 1 199 ? -7.633 0.238 25.763 1.00 61.94 199 LEU A O 1
ATOM 1579 N N . VAL A 1 200 ? -8.921 -0.713 24.184 1.00 58.69 200 VAL A N 1
ATOM 1580 C CA . VAL A 1 200 ? -10.152 -0.656 24.986 1.00 58.69 200 VAL A CA 1
ATOM 1581 C C . VAL A 1 200 ? -10.075 -1.614 26.185 1.00 58.69 200 VAL A C 1
ATOM 1583 O O . VAL A 1 200 ? -10.375 -1.194 27.301 1.00 58.69 200 VAL A O 1
ATOM 1586 N N . LEU A 1 201 ? -9.504 -2.814 26.027 1.00 60.25 201 LEU A N 1
ATOM 1587 C CA . LEU A 1 201 ? -9.234 -3.732 27.144 1.00 60.25 201 LEU A CA 1
ATOM 1588 C C . LEU A 1 201 ? -8.269 -3.131 28.182 1.00 60.25 201 LEU A C 1
ATOM 1590 O O . LEU A 1 201 ? -8.494 -3.260 29.388 1.00 60.25 201 LEU A O 1
ATOM 1594 N N . SER A 1 202 ? -7.226 -2.416 27.739 1.00 58.91 202 SER A N 1
ATOM 1595 C CA . SER A 1 202 ? -6.304 -1.720 28.651 1.00 58.91 202 SER A CA 1
ATOM 1596 C C . SER A 1 202 ? -6.990 -0.586 29.428 1.00 58.91 202 SER A C 1
ATOM 1598 O O . SER A 1 202 ? -6.718 -0.394 30.614 1.00 58.91 202 SER A O 1
ATOM 1600 N N . LEU A 1 203 ? -7.941 0.115 28.799 1.00 54.53 203 LEU A N 1
ATOM 1601 C CA . LEU A 1 203 ? -8.778 1.128 29.446 1.00 54.53 203 LEU A CA 1
ATOM 1602 C C . LEU A 1 203 ? -9.788 0.488 30.401 1.00 54.53 203 LEU A C 1
ATOM 1604 O O . LEU A 1 203 ? -10.048 1.026 31.473 1.00 54.53 203 LEU A O 1
ATOM 1608 N N . ARG A 1 204 ? -10.306 -0.699 30.079 1.00 54.16 204 ARG A N 1
ATOM 1609 C CA . ARG A 1 204 ? -11.220 -1.463 30.933 1.00 54.16 204 ARG A CA 1
ATOM 1610 C C . ARG A 1 204 ? -10.580 -1.883 32.253 1.00 54.16 204 ARG A C 1
ATOM 1612 O O . ARG A 1 204 ? -11.227 -1.792 33.294 1.00 54.16 204 ARG A O 1
ATOM 1619 N N . SER A 1 205 ? -9.284 -2.204 32.235 1.00 53.75 205 SER A N 1
ATOM 1620 C CA . SER A 1 205 ? -8.494 -2.392 33.459 1.00 53.75 205 SER A CA 1
ATOM 1621 C C . SER A 1 205 ? -8.462 -1.139 34.353 1.00 53.75 205 SER A C 1
ATOM 1623 O O . SER A 1 205 ? -8.259 -1.271 35.559 1.00 53.75 205 SER A O 1
ATOM 1625 N N . GLN A 1 206 ? -8.666 0.063 33.797 1.00 50.03 206 GLN A N 1
ATOM 1626 C CA . GLN A 1 206 ? -8.746 1.334 34.536 1.00 50.03 206 GLN A CA 1
ATOM 1627 C C . GLN A 1 206 ? -10.189 1.694 34.944 1.00 50.03 206 GLN A C 1
ATOM 1629 O O . GLN A 1 206 ? -10.400 2.374 35.946 1.00 50.03 206 GLN A O 1
ATOM 1634 N N . LEU A 1 207 ? -11.199 1.186 34.228 1.00 50.06 207 LEU A N 1
ATOM 1635 C CA . LEU A 1 207 ? -12.632 1.378 34.512 1.00 50.06 207 LEU A CA 1
ATOM 1636 C C . LEU A 1 207 ? -13.148 0.605 35.738 1.00 50.06 207 LEU A C 1
ATOM 1638 O O . LEU A 1 207 ? -14.316 0.733 36.097 1.00 50.06 207 LEU A O 1
ATOM 1642 N N . ARG A 1 208 ? -12.274 -0.140 36.422 1.00 55.19 208 ARG A N 1
ATOM 1643 C CA . ARG A 1 208 ? -12.542 -0.823 37.698 1.00 55.19 208 ARG A CA 1
ATOM 1644 C C . ARG A 1 208 ? -12.779 0.140 38.885 1.00 55.19 208 ARG A C 1
ATOM 1646 O O . ARG A 1 208 ? -13.082 -0.321 39.976 1.00 55.19 208 ARG A O 1
ATOM 1653 N N . ASN A 1 209 ? -12.680 1.456 38.668 1.00 54.50 209 ASN A N 1
ATOM 1654 C CA . ASN A 1 209 ? -12.878 2.526 39.660 1.00 54.50 209 ASN A CA 1
ATOM 1655 C C . ASN A 1 209 ? -14.236 3.266 39.507 1.00 54.50 209 ASN A C 1
ATOM 1657 O O . ASN A 1 209 ? -14.258 4.486 39.360 1.00 54.50 209 ASN A O 1
ATOM 1661 N N . ASP A 1 210 ? -15.370 2.553 39.510 1.00 54.22 210 ASP A N 1
ATOM 1662 C CA . ASP A 1 210 ? -16.732 3.134 39.644 1.00 54.22 210 ASP A CA 1
ATOM 1663 C C . ASP A 1 210 ? -17.119 4.266 38.655 1.00 54.22 210 ASP A C 1
ATOM 1665 O O . ASP A 1 210 ? -17.936 5.145 38.939 1.00 54.22 210 ASP A O 1
ATOM 1669 N N . ARG A 1 211 ? -16.575 4.255 37.432 1.00 57.84 211 ARG A N 1
ATOM 1670 C CA . ARG A 1 211 ? -16.989 5.191 36.369 1.00 57.84 211 ARG A CA 1
ATOM 1671 C C . ARG A 1 211 ? -18.311 4.728 35.738 1.00 57.84 211 ARG A C 1
ATOM 1673 O O . ARG A 1 211 ? -18.462 3.568 35.360 1.00 57.84 211 ARG A O 1
ATOM 1680 N N . SER A 1 212 ? -19.266 5.645 35.559 1.00 66.31 212 SER A N 1
ATOM 1681 C CA . SER A 1 212 ? -20.552 5.333 34.917 1.00 66.31 212 SER A CA 1
ATOM 1682 C C . SER A 1 212 ? -20.372 4.939 33.442 1.00 66.31 212 SER A C 1
ATOM 1684 O O . SER A 1 212 ? -19.583 5.550 32.720 1.00 66.31 212 SER A O 1
ATOM 1686 N N . ARG A 1 213 ? -21.142 3.948 32.959 1.00 71.69 213 ARG A N 1
ATOM 1687 C CA . ARG A 1 213 ? -21.089 3.455 31.561 1.00 71.69 213 ARG A CA 1
ATOM 1688 C C . ARG A 1 213 ? -21.219 4.581 30.529 1.00 71.69 213 ARG A C 1
ATOM 1690 O O . ARG A 1 213 ? -20.532 4.584 29.512 1.00 71.69 213 ARG A O 1
ATOM 1697 N N . PHE A 1 214 ? -22.064 5.565 30.830 1.00 76.19 214 PHE A N 1
ATOM 1698 C CA . PHE A 1 214 ? -22.260 6.745 29.993 1.00 76.19 214 PHE A CA 1
ATOM 1699 C C . PHE A 1 214 ? -21.003 7.621 29.917 1.00 76.19 214 PHE A C 1
ATOM 1701 O O . PHE A 1 214 ? -20.625 8.054 28.832 1.00 76.19 214 PHE A O 1
ATOM 1708 N N . SER A 1 215 ? -20.308 7.829 31.041 1.00 70.25 215 SER A N 1
ATOM 1709 C CA . SER A 1 215 ? -19.055 8.591 31.060 1.00 70.25 215 SER A CA 1
ATOM 1710 C C . SER A 1 215 ? -17.982 7.941 30.187 1.00 70.25 215 SER A C 1
ATOM 1712 O O . SER A 1 215 ? -17.246 8.654 29.512 1.00 70.25 215 SER A O 1
ATOM 1714 N N . VAL A 1 216 ? -17.902 6.608 30.173 1.00 71.56 216 VAL A N 1
ATOM 1715 C CA . VAL A 1 216 ? -16.950 5.863 29.333 1.00 71.56 216 VAL A CA 1
ATOM 1716 C C . VAL A 1 216 ? -17.248 6.069 27.854 1.00 71.56 216 VAL A C 1
ATOM 1718 O O . VAL A 1 216 ? -16.351 6.383 27.072 1.00 71.56 216 VAL A O 1
ATOM 1721 N N . TRP A 1 217 ? -18.519 5.937 27.478 1.00 77.44 217 TRP A N 1
ATOM 1722 C CA . TRP A 1 217 ? -18.950 6.101 26.096 1.00 77.44 217 TRP A CA 1
ATOM 1723 C C . TRP A 1 217 ? -18.739 7.535 25.586 1.00 77.44 217 TRP A C 1
ATOM 1725 O O . TRP A 1 217 ? -18.256 7.724 24.472 1.00 77.44 217 TRP A O 1
ATOM 1735 N N . VAL A 1 218 ? -18.999 8.553 26.416 1.00 77.62 218 VAL A N 1
ATOM 1736 C CA . VAL A 1 218 ? -18.739 9.965 26.075 1.00 77.62 218 VAL A CA 1
ATOM 1737 C C . VAL A 1 218 ? -17.246 10.233 25.872 1.00 77.62 218 VAL A C 1
ATOM 1739 O O . VAL A 1 218 ? -16.870 10.904 24.907 1.00 77.62 218 VAL A O 1
ATOM 1742 N N . THR A 1 219 ? -16.377 9.684 26.726 1.00 71.94 219 THR A N 1
ATOM 1743 C CA . THR A 1 219 ? -14.921 9.784 26.538 1.00 71.94 219 THR A CA 1
ATOM 1744 C C . THR A 1 219 ? -14.486 9.106 25.240 1.00 71.94 219 THR A C 1
ATOM 1746 O O . THR A 1 219 ? -13.686 9.671 24.489 1.00 71.94 219 THR A O 1
ATOM 1749 N N . ALA A 1 220 ? -15.044 7.932 24.932 1.00 76.25 220 ALA A N 1
ATOM 1750 C CA . ALA A 1 220 ? -14.750 7.228 23.690 1.00 76.25 220 ALA A CA 1
ATOM 1751 C C . ALA A 1 220 ? -15.183 8.030 22.453 1.00 76.25 220 ALA A C 1
ATOM 1753 O O . ALA A 1 220 ? -14.399 8.200 21.518 1.00 76.25 220 ALA A O 1
ATOM 1754 N N . LEU A 1 221 ? -16.392 8.599 22.483 1.00 83.06 221 LEU A N 1
ATOM 1755 C CA . LEU A 1 221 ? -16.933 9.445 21.423 1.00 83.06 221 LEU A CA 1
ATOM 1756 C C . LEU A 1 221 ? -16.078 10.700 21.194 1.00 83.06 221 LEU A C 1
ATOM 1758 O O . LEU A 1 221 ? -15.779 11.033 20.049 1.00 83.06 221 LEU A O 1
ATOM 1762 N N . ARG A 1 222 ? -15.645 11.374 22.269 1.00 76.94 222 ARG A N 1
ATOM 1763 C CA . ARG A 1 222 ? -14.775 12.561 22.192 1.00 76.94 222 ARG A CA 1
ATOM 1764 C C . ARG A 1 222 ? -13.419 12.236 21.561 1.00 76.94 222 ARG A C 1
ATOM 1766 O O . ARG A 1 222 ? -12.928 13.002 20.737 1.00 76.94 222 ARG A O 1
ATOM 1773 N N . ARG A 1 223 ? -12.809 11.107 21.928 1.00 76.25 223 ARG A N 1
ATOM 1774 C CA . ARG A 1 223 ? -11.518 10.680 21.362 1.00 76.25 223 ARG A CA 1
ATOM 1775 C C . ARG A 1 223 ? -11.652 10.287 19.889 1.00 76.25 223 ARG A C 1
ATOM 1777 O O . ARG A 1 223 ? -10.843 10.715 19.068 1.00 76.25 223 ARG A O 1
ATOM 1784 N N . ALA A 1 224 ? -12.702 9.542 19.539 1.00 81.19 224 ALA A N 1
ATOM 1785 C CA . ALA A 1 224 ? -12.995 9.183 18.155 1.00 81.19 224 ALA A CA 1
ATOM 1786 C C . ALA A 1 224 ? -13.246 10.422 17.281 1.00 81.19 224 ALA A C 1
ATOM 1788 O O . ALA A 1 224 ? -12.697 10.517 16.183 1.00 81.19 224 ALA A O 1
ATOM 1789 N N . SER A 1 225 ? -14.013 11.400 17.775 1.00 83.62 225 SER A N 1
ATOM 1790 C CA . SER A 1 225 ? -14.299 12.627 17.027 1.00 83.62 225 SER A CA 1
ATOM 1791 C C . SER A 1 225 ? -13.051 13.483 16.815 1.00 83.62 225 SER A C 1
ATOM 1793 O O . SER A 1 225 ? -12.850 13.972 15.706 1.00 83.62 225 SER A O 1
ATOM 1795 N N . MET A 1 226 ? -12.170 13.604 17.815 1.00 77.88 226 MET A N 1
ATOM 1796 C CA . MET A 1 226 ? -10.882 14.294 17.667 1.00 77.88 226 MET A CA 1
ATOM 1797 C C . MET A 1 226 ? -9.991 13.638 16.605 1.00 77.88 226 MET A C 1
ATOM 1799 O O . MET A 1 226 ? -9.423 14.348 15.779 1.00 77.88 226 MET A O 1
ATOM 1803 N N . LEU A 1 227 ? -9.900 12.302 16.581 1.00 77.38 227 LEU A N 1
ATOM 1804 C CA . LEU A 1 227 ? -9.111 11.570 15.578 1.00 77.38 227 LEU A CA 1
ATOM 1805 C C . LEU A 1 227 ? -9.677 11.729 14.166 1.00 77.38 227 LEU A C 1
ATOM 1807 O O . LEU A 1 227 ? -8.920 11.964 13.225 1.00 77.38 227 LEU A O 1
ATOM 1811 N N . ILE A 1 228 ? -11.001 11.637 14.020 1.00 82.75 228 ILE A N 1
ATOM 1812 C CA . ILE A 1 228 ? -11.668 11.825 12.730 1.00 82.75 228 ILE A CA 1
ATOM 1813 C C . ILE A 1 228 ? -11.461 13.262 12.246 1.00 82.75 228 ILE A C 1
ATOM 1815 O O . ILE A 1 228 ? -11.005 13.457 11.126 1.00 82.75 228 ILE A O 1
ATOM 1819 N N . LEU A 1 229 ? -11.718 14.266 13.089 1.00 81.56 229 LEU A N 1
ATOM 1820 C CA . LEU A 1 229 ? -11.527 15.676 12.736 1.00 81.56 229 LEU A CA 1
ATOM 1821 C C . LEU A 1 229 ? -10.076 15.974 12.356 1.00 81.56 229 LEU A C 1
ATOM 1823 O O . LEU A 1 229 ? -9.839 16.616 11.337 1.00 81.56 229 LEU A O 1
ATOM 1827 N N . LEU A 1 230 ? -9.106 15.474 13.125 1.00 79.44 230 LEU A N 1
ATOM 1828 C CA . LEU A 1 230 ? -7.689 15.639 12.811 1.00 79.44 230 LEU A CA 1
ATOM 1829 C C . LEU A 1 230 ? -7.329 14.983 11.471 1.00 79.44 230 LEU A C 1
ATOM 1831 O O . LEU A 1 230 ? -6.650 15.604 10.657 1.00 79.44 230 LEU A O 1
ATOM 1835 N N . GLY A 1 231 ? -7.816 13.766 11.211 1.00 79.81 231 GLY A N 1
ATOM 1836 C CA . GLY A 1 231 ? -7.609 13.073 9.936 1.00 79.81 231 GLY A CA 1
ATOM 1837 C C . GLY A 1 231 ? -8.198 13.832 8.745 1.00 79.81 231 GLY A C 1
ATOM 1838 O O . GLY A 1 231 ? -7.536 13.993 7.721 1.00 79.81 231 GLY A O 1
ATOM 1839 N N . LEU A 1 23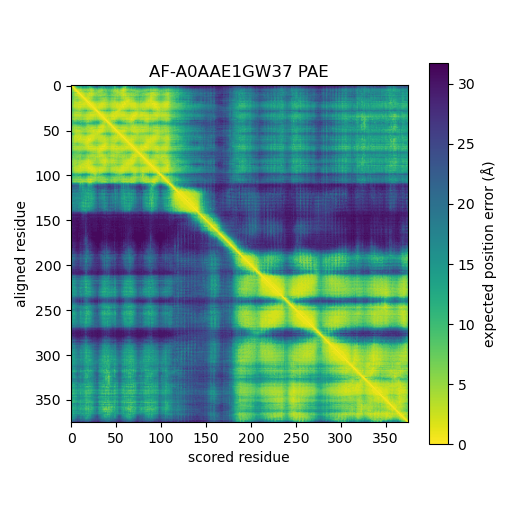2 ? -9.412 14.370 8.893 1.00 83.12 232 LEU A N 1
ATOM 1840 C CA . LEU A 1 232 ? -10.066 15.176 7.860 1.00 83.12 232 LEU A CA 1
ATOM 1841 C C . LEU A 1 232 ? -9.333 16.504 7.620 1.00 83.12 232 LEU A C 1
ATOM 1843 O O . LEU A 1 232 ? -9.155 16.906 6.472 1.00 83.12 232 LEU A O 1
ATOM 1847 N N . LEU A 1 233 ? -8.851 17.158 8.680 1.00 80.44 233 LEU A N 1
ATOM 1848 C CA . LEU A 1 233 ? -8.050 18.377 8.569 1.00 80.44 233 LEU A CA 1
ATOM 1849 C C . LEU A 1 233 ? -6.733 18.120 7.830 1.00 80.44 233 LEU A C 1
ATOM 1851 O O . LEU A 1 233 ? -6.405 18.860 6.906 1.00 80.44 233 LEU A O 1
ATOM 1855 N N . LEU A 1 234 ? -6.006 17.052 8.174 1.00 77.06 234 LEU A N 1
ATOM 1856 C CA . LEU A 1 234 ? -4.765 16.675 7.485 1.00 77.06 234 LEU A CA 1
ATOM 1857 C C . LEU A 1 234 ? -5.002 16.381 5.998 1.00 77.06 234 LEU A C 1
ATOM 1859 O O . LEU A 1 234 ? -4.236 16.848 5.155 1.00 77.06 234 LEU A O 1
ATOM 1863 N N . ASN A 1 235 ? -6.097 15.688 5.669 1.00 75.38 235 ASN A N 1
ATOM 1864 C CA . ASN A 1 235 ? -6.503 15.457 4.282 1.00 75.38 235 ASN A CA 1
ATOM 1865 C C . ASN A 1 235 ? -6.868 16.765 3.552 1.00 75.38 235 ASN A C 1
ATOM 1867 O O . ASN A 1 235 ? -6.628 16.876 2.350 1.00 75.38 235 ASN A O 1
ATOM 1871 N N . SER A 1 236 ? -7.400 17.767 4.264 1.00 71.62 236 SER A N 1
ATOM 1872 C CA . SER A 1 236 ? -7.747 19.080 3.701 1.00 71.62 236 SER A CA 1
ATOM 1873 C C . SER A 1 236 ? -6.522 19.952 3.421 1.00 71.62 236 SER A C 1
ATOM 1875 O O . SER A 1 236 ? -6.475 20.612 2.387 1.00 71.62 236 SER A O 1
ATOM 1877 N N . PHE A 1 237 ? -5.526 19.973 4.314 1.00 66.31 237 PHE A N 1
ATOM 1878 C CA . PHE A 1 237 ? -4.341 20.833 4.165 1.00 66.31 237 PHE A CA 1
ATOM 1879 C C . PHE A 1 237 ? -3.428 20.420 2.999 1.00 66.31 237 PHE A C 1
ATOM 1881 O O . PHE A 1 237 ? -2.636 21.234 2.523 1.00 66.31 237 PHE A O 1
ATOM 1888 N N . GLY A 1 238 ? -3.535 19.176 2.523 1.00 55.81 238 GLY A N 1
ATOM 1889 C CA . GLY A 1 238 ? -2.739 18.664 1.405 1.0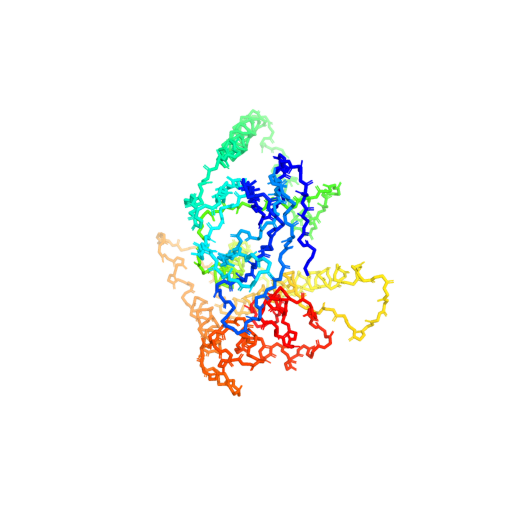0 55.81 238 GLY A CA 1
ATOM 1890 C C . GLY A 1 238 ? -3.138 19.202 0.024 1.00 55.81 238 GLY A C 1
ATOM 1891 O O . GLY A 1 238 ? -2.311 19.187 -0.888 1.00 55.81 238 GLY A O 1
ATOM 1892 N N . HIS A 1 239 ? -4.365 19.708 -0.152 1.00 54.16 239 HIS A N 1
ATOM 1893 C CA . HIS A 1 239 ? -4.847 20.211 -1.442 1.00 54.16 239 HIS A CA 1
ATOM 1894 C C . HIS A 1 239 ? -4.909 21.743 -1.460 1.00 54.16 239 HIS A C 1
ATOM 1896 O O . HIS A 1 239 ? -5.733 22.372 -0.811 1.00 54.16 239 HIS A O 1
ATOM 1902 N N . ARG A 1 240 ? -4.032 22.355 -2.266 1.00 45.56 240 ARG A N 1
ATOM 1903 C CA . ARG A 1 240 ? -3.853 23.815 -2.417 1.00 45.56 240 ARG A CA 1
ATOM 1904 C C . ARG A 1 240 ? -5.052 24.552 -3.051 1.00 45.56 240 ARG A C 1
ATOM 1906 O O . ARG A 1 240 ? -5.003 25.771 -3.181 1.00 45.56 240 ARG A O 1
ATOM 1913 N N . HIS A 1 241 ? -6.105 23.829 -3.438 1.00 49.03 241 HIS A N 1
ATOM 1914 C CA . HIS A 1 241 ? -7.349 24.354 -3.999 1.00 49.03 241 HIS A CA 1
ATOM 1915 C C . HIS A 1 241 ? -8.529 23.723 -3.244 1.00 49.03 241 HIS A C 1
ATOM 1917 O O . HIS A 1 241 ? -8.705 22.506 -3.275 1.00 49.03 241 HIS A O 1
ATOM 1923 N N . ASN A 1 242 ? -9.288 24.553 -2.525 1.00 53.47 242 ASN A N 1
ATOM 1924 C CA . ASN A 1 242 ? -10.364 24.172 -1.603 1.00 53.47 242 ASN A CA 1
ATOM 1925 C C . ASN A 1 242 ? -11.649 23.728 -2.330 1.00 53.47 242 ASN A C 1
ATOM 1927 O O . ASN A 1 242 ? -12.719 24.294 -2.107 1.00 53.47 242 ASN A O 1
ATOM 1931 N N . ASP A 1 243 ? -11.565 22.717 -3.189 1.00 65.50 243 ASP A N 1
ATOM 1932 C CA . ASP A 1 243 ? -12.749 22.126 -3.809 1.00 65.50 243 ASP A CA 1
ATOM 1933 C C . ASP A 1 243 ? -13.325 21.052 -2.880 1.00 65.50 243 ASP A C 1
ATOM 1935 O O . ASP A 1 243 ? -12.879 19.903 -2.856 1.00 65.50 243 ASP A O 1
ATOM 1939 N N . LEU A 1 244 ? -14.355 21.429 -2.110 1.00 67.44 244 LEU A N 1
ATOM 1940 C CA . LEU A 1 244 ? -15.093 20.530 -1.208 1.00 67.44 244 LEU A CA 1
ATOM 1941 C C . LEU A 1 244 ? -15.643 19.283 -1.938 1.00 67.44 244 LEU A C 1
ATOM 1943 O O . LEU A 1 244 ? -15.895 18.253 -1.319 1.00 67.44 244 LEU A O 1
ATOM 1947 N N . SER A 1 245 ? -15.803 19.372 -3.262 1.00 69.62 245 SER A N 1
ATOM 1948 C CA . SER A 1 245 ? -16.287 18.312 -4.150 1.00 69.62 245 SER A CA 1
ATOM 1949 C C . SER A 1 245 ? -15.308 17.150 -4.351 1.00 69.62 245 SER A C 1
ATOM 1951 O O . SER A 1 245 ? -15.760 16.062 -4.693 1.00 69.62 245 SER A O 1
ATOM 1953 N N . ASN A 1 246 ? -14.004 17.345 -4.117 1.00 70.44 246 ASN A N 1
ATOM 1954 C CA . ASN A 1 246 ? -12.964 16.312 -4.271 1.00 70.44 246 ASN A CA 1
ATOM 1955 C C . ASN A 1 246 ? -12.291 15.944 -2.940 1.00 70.44 246 ASN A C 1
ATOM 1957 O O . ASN A 1 246 ? -11.188 15.397 -2.898 1.00 70.44 246 ASN A O 1
ATOM 1961 N N . PHE A 1 247 ? -12.933 16.291 -1.827 1.00 77.94 247 PHE A N 1
ATOM 1962 C CA . PHE A 1 247 ? -12.375 16.082 -0.503 1.00 77.94 247 PHE A CA 1
ATOM 1963 C C . PHE A 1 247 ? -12.291 14.585 -0.154 1.00 77.94 247 PHE A C 1
ATOM 1965 O O . PHE A 1 247 ? -13.281 13.871 -0.292 1.00 77.94 247 PHE A O 1
ATOM 1972 N N . ARG A 1 248 ? -11.129 14.107 0.315 1.00 80.19 248 ARG A N 1
ATOM 1973 C CA . ARG A 1 248 ? -10.896 12.686 0.626 1.00 80.19 248 ARG A CA 1
ATOM 1974 C C . ARG A 1 248 ? -11.317 12.337 2.054 1.00 80.19 248 ARG A C 1
ATOM 1976 O O . ARG A 1 248 ? -10.669 12.749 3.017 1.00 80.19 248 ARG A O 1
ATOM 1983 N N . PHE A 1 249 ? -12.354 11.512 2.187 1.00 80.75 249 PHE A N 1
ATOM 1984 C CA . PHE A 1 249 ? -12.832 11.037 3.493 1.00 80.75 249 PHE A CA 1
ATOM 1985 C C . PHE A 1 249 ? -12.013 9.867 4.058 1.00 80.75 249 PHE A C 1
ATOM 1987 O O . PHE A 1 249 ? -11.930 9.723 5.278 1.00 80.75 249 PHE A O 1
ATOM 1994 N N . GLY A 1 250 ? -11.411 9.048 3.188 1.00 75.88 250 GLY A N 1
ATOM 1995 C CA . GLY A 1 250 ? -10.586 7.901 3.578 1.00 75.88 250 GLY A CA 1
ATOM 1996 C C . GLY A 1 250 ? -9.312 8.314 4.318 1.00 75.88 250 GLY A C 1
ATOM 1997 O O . GLY A 1 250 ? -8.686 9.323 3.980 1.00 75.88 250 GLY A O 1
ATOM 1998 N N . GLY A 1 251 ? -8.935 7.537 5.333 1.00 77.06 251 GLY A N 1
ATOM 1999 C CA . GLY A 1 251 ? -7.703 7.763 6.079 1.00 77.06 251 GLY A CA 1
ATOM 2000 C C . GLY A 1 251 ? -7.488 6.812 7.261 1.00 77.06 251 GLY A C 1
ATOM 2001 O O . GLY A 1 251 ? -8.441 6.325 7.883 1.00 77.06 251 GLY A O 1
ATOM 2002 N N . VAL A 1 252 ? -6.222 6.555 7.609 1.00 77.38 252 VAL A N 1
ATOM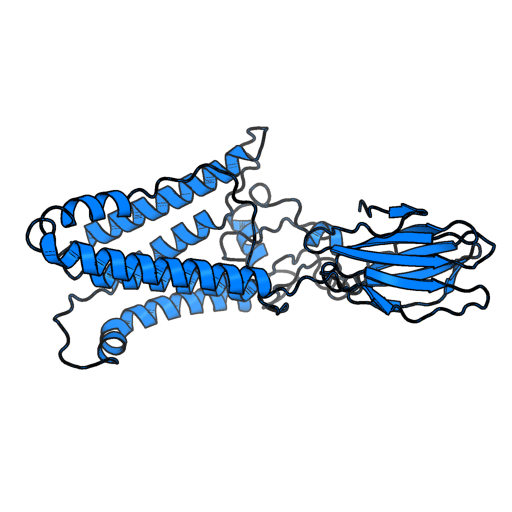 2003 C CA . VAL A 1 252 ? -5.861 5.694 8.757 1.00 77.38 252 VAL A CA 1
ATOM 2004 C C . VAL A 1 252 ? -6.423 6.227 10.084 1.00 77.38 252 VAL A C 1
ATOM 2006 O O . VAL A 1 252 ? -6.899 5.442 10.906 1.00 77.38 252 VAL A O 1
ATOM 2009 N N . LEU A 1 253 ? -6.414 7.548 10.303 1.00 77.38 253 LEU A N 1
ATOM 2010 C CA . LEU A 1 253 ? -6.902 8.156 11.551 1.00 77.38 253 LEU A CA 1
ATOM 2011 C C . LEU A 1 253 ? -8.416 7.979 11.718 1.00 77.38 253 LEU A C 1
ATOM 2013 O O . LEU A 1 253 ? -8.891 7.664 12.809 1.00 77.38 253 LEU A O 1
ATOM 2017 N N . GLN A 1 254 ? -9.169 8.131 10.630 1.00 82.88 254 GLN A N 1
ATOM 2018 C CA . GLN A 1 254 ? -10.615 7.951 10.593 1.00 82.88 254 GLN A CA 1
ATOM 2019 C C . GLN A 1 254 ? -10.980 6.497 10.910 1.00 82.88 254 GLN A C 1
ATOM 2021 O O . GLN A 1 254 ? -11.875 6.248 11.718 1.00 82.88 254 GLN A O 1
ATOM 2026 N N . ARG A 1 255 ? -10.234 5.538 10.342 1.00 78.94 255 ARG A N 1
ATOM 2027 C CA . ARG A 1 255 ? -10.377 4.100 10.621 1.00 78.94 255 ARG A CA 1
ATOM 2028 C C . ARG A 1 255 ? -10.111 3.765 12.090 1.00 78.94 255 ARG A C 1
ATOM 2030 O O . ARG A 1 255 ? -10.890 3.025 12.684 1.00 78.94 255 ARG A O 1
ATOM 2037 N N . LEU A 1 256 ? -9.053 4.329 12.680 1.00 75.62 256 LEU A N 1
ATOM 2038 C CA . LEU A 1 256 ? -8.728 4.153 14.102 1.00 75.62 256 LEU A CA 1
ATOM 2039 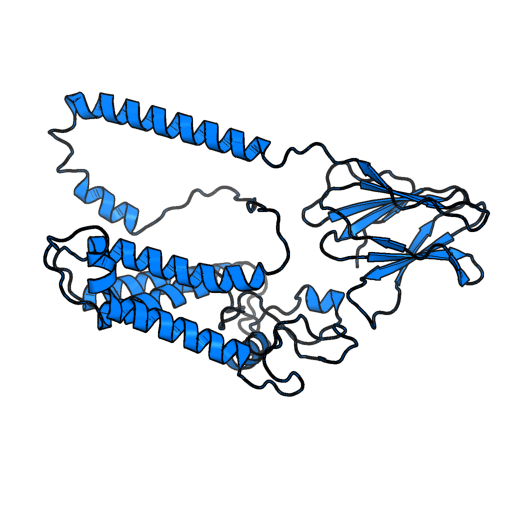C C . LEU A 1 256 ? -9.805 4.749 15.018 1.00 75.62 256 LEU A C 1
ATOM 2041 O O . LEU A 1 256 ? -10.207 4.113 15.989 1.00 75.62 256 LEU A O 1
ATOM 2045 N N . GLY A 1 257 ? -10.304 5.947 14.700 1.00 78.25 257 GLY A N 1
ATOM 2046 C CA . GLY A 1 257 ? -11.391 6.574 15.453 1.00 78.25 257 GLY A CA 1
ATOM 2047 C C . GLY A 1 257 ? -12.692 5.768 15.380 1.00 78.25 257 GLY A C 1
ATOM 2048 O O . GLY A 1 257 ? -13.337 5.537 16.403 1.00 78.25 257 GLY A O 1
ATOM 2049 N N . ALA A 1 258 ? -13.056 5.290 14.186 1.00 81.69 258 ALA A N 1
ATOM 2050 C CA . ALA A 1 258 ? -14.263 4.497 13.970 1.00 81.69 258 ALA A CA 1
ATOM 2051 C C . ALA A 1 258 ? -14.194 3.122 14.653 1.00 81.69 258 ALA A C 1
ATOM 2053 O O . ALA A 1 258 ? -15.143 2.736 15.338 1.00 81.69 258 ALA A O 1
ATOM 2054 N N . SER A 1 259 ? -13.076 2.395 14.521 1.00 77.88 259 SER A N 1
ATOM 2055 C CA . SER A 1 259 ? -12.910 1.090 15.175 1.00 77.88 259 SER A CA 1
ATOM 2056 C C . SER A 1 259 ? -12.948 1.218 16.697 1.00 77.88 259 SER A C 1
ATOM 2058 O O . SER A 1 259 ? -13.624 0.433 17.363 1.00 77.88 259 SER A O 1
ATOM 2060 N N . PHE A 1 260 ? -12.310 2.256 17.245 1.00 76.38 260 PHE A N 1
ATOM 2061 C CA . PHE A 1 260 ? -12.329 2.548 18.675 1.00 76.38 260 PHE A CA 1
ATOM 2062 C C . PHE A 1 260 ? -13.746 2.817 19.196 1.00 76.38 260 PHE A C 1
ATOM 2064 O O . PHE A 1 260 ? -14.122 2.297 20.247 1.00 76.38 260 PHE A O 1
ATOM 2071 N N . LEU A 1 261 ? -14.558 3.578 18.453 1.00 82.19 261 LEU A N 1
ATOM 2072 C CA . LEU A 1 261 ? -15.947 3.868 18.818 1.00 82.19 261 LEU A CA 1
ATOM 2073 C C . LEU A 1 261 ? -16.816 2.602 18.803 1.00 82.19 261 LEU A C 1
ATOM 2075 O O . LEU A 1 261 ? -17.570 2.369 19.751 1.00 82.19 261 LEU A O 1
ATOM 2079 N N . ILE A 1 262 ? -16.693 1.771 17.761 1.00 82.25 262 ILE A N 1
ATOM 2080 C CA . ILE A 1 262 ? -17.459 0.521 17.624 1.00 82.25 262 ILE A CA 1
ATOM 2081 C C . ILE A 1 262 ? -17.118 -0.437 18.767 1.00 82.25 262 ILE A C 1
ATOM 2083 O O . ILE A 1 262 ? -18.018 -0.903 19.466 1.00 82.25 262 ILE A O 1
ATOM 2087 N N . ILE A 1 263 ? -15.827 -0.676 19.009 1.00 78.25 263 ILE A N 1
ATOM 2088 C CA . ILE A 1 263 ? -15.367 -1.590 20.059 1.00 78.25 263 ILE A CA 1
ATOM 2089 C C . ILE A 1 263 ? -15.771 -1.071 21.440 1.00 78.25 263 ILE A C 1
ATOM 2091 O O . ILE A 1 263 ? -16.347 -1.820 22.222 1.00 78.25 263 ILE A O 1
ATOM 2095 N N . SER A 1 264 ? -15.578 0.221 21.722 1.00 77.19 264 SER A N 1
ATOM 2096 C CA . SER A 1 264 ? -15.998 0.820 22.999 1.00 77.19 264 SER A CA 1
ATOM 2097 C C . SER A 1 264 ? -17.511 0.716 23.221 1.00 77.19 264 SER A C 1
ATOM 2099 O O . SER A 1 264 ? -17.970 0.548 24.351 1.00 77.19 264 SER A O 1
ATOM 2101 N N . SER A 1 265 ? -18.311 0.786 22.155 1.00 82.94 265 SER A N 1
ATOM 2102 C CA . SER A 1 265 ? -19.767 0.625 22.245 1.00 82.94 265 SER A CA 1
ATOM 2103 C C . SER A 1 265 ? -20.149 -0.824 22.559 1.00 82.94 265 SER A C 1
ATOM 2105 O O . SER A 1 265 ? -20.945 -1.059 23.463 1.00 82.94 265 SER A O 1
ATOM 2107 N N . ILE A 1 266 ? -19.529 -1.802 21.888 1.00 79.56 266 ILE A N 1
ATOM 2108 C CA . ILE A 1 266 ? -19.705 -3.231 22.196 1.00 79.56 266 ILE A CA 1
ATOM 2109 C C . ILE A 1 266 ? -19.290 -3.498 23.649 1.00 79.56 266 ILE A C 1
ATOM 2111 O O . ILE A 1 266 ? -20.046 -4.085 24.423 1.00 79.56 266 ILE A O 1
ATOM 2115 N N . GLU A 1 267 ? -18.123 -3.008 24.059 1.00 75.12 267 GLU A N 1
ATOM 2116 C CA . GLU A 1 267 ? -17.617 -3.235 25.406 1.00 75.12 267 GLU A CA 1
ATOM 2117 C C . GLU A 1 267 ? -18.506 -2.619 26.485 1.00 75.12 267 GLU A C 1
ATOM 2119 O O . GLU A 1 267 ? -18.802 -3.303 27.461 1.00 75.12 267 GLU A O 1
ATOM 2124 N N . THR A 1 268 ? -18.981 -1.381 26.315 1.00 76.44 268 THR A N 1
ATOM 2125 C CA . THR A 1 268 ? -19.859 -0.720 27.301 1.00 76.44 268 THR A CA 1
ATOM 2126 C C . THR A 1 268 ? -21.227 -1.394 27.435 1.00 76.44 268 THR A C 1
ATOM 2128 O O . THR A 1 268 ? -21.777 -1.409 28.539 1.00 76.44 268 THR A O 1
ATOM 2131 N N . ILE A 1 269 ? -21.755 -1.993 26.360 1.00 80.31 269 ILE A N 1
ATOM 2132 C CA . ILE A 1 269 ? -23.012 -2.762 26.379 1.00 80.31 269 ILE A CA 1
ATOM 2133 C C . ILE A 1 269 ? -22.842 -4.076 27.153 1.00 80.31 269 ILE A C 1
ATOM 2135 O O . ILE A 1 269 ? -23.680 -4.406 27.991 1.00 80.31 269 ILE A O 1
ATOM 2139 N N . PHE A 1 270 ? -21.752 -4.810 26.911 1.00 72.31 270 PHE A N 1
ATOM 2140 C CA . PHE A 1 270 ? -21.518 -6.140 27.493 1.00 72.31 270 PHE A CA 1
ATOM 2141 C C . PHE A 1 270 ? -20.703 -6.125 28.802 1.00 72.31 270 PHE A C 1
ATOM 2143 O O . PHE A 1 270 ? -20.359 -7.180 29.335 1.00 72.31 270 PHE A O 1
ATOM 2150 N N . MET A 1 271 ? -20.369 -4.948 29.345 1.00 68.12 271 MET A N 1
ATOM 2151 C CA . MET A 1 271 ? -19.542 -4.832 30.548 1.00 68.12 271 MET A CA 1
ATOM 2152 C C . MET A 1 271 ? -20.325 -5.133 31.831 1.00 68.12 271 MET A C 1
ATOM 2154 O O . MET A 1 271 ? -21.154 -4.339 32.285 1.00 68.12 271 MET A O 1
ATOM 2158 N N . ASN A 1 272 ? -19.972 -6.246 32.474 1.00 62.38 272 ASN A N 1
ATOM 2159 C CA . ASN A 1 272 ? -20.351 -6.530 33.856 1.00 62.38 272 ASN A CA 1
ATOM 2160 C C . ASN A 1 272 ? -19.354 -5.887 34.843 1.00 62.38 272 ASN A C 1
ATOM 2162 O O . ASN A 1 272 ? -18.152 -5.894 34.560 1.00 62.38 272 ASN A O 1
ATOM 2166 N N . PRO A 1 273 ? -19.819 -5.336 35.984 1.00 57.38 273 PRO A N 1
ATOM 2167 C CA . PRO A 1 273 ? -18.950 -4.951 37.096 1.00 57.38 273 PRO A CA 1
ATOM 2168 C C . PRO A 1 273 ? -18.189 -6.183 37.602 1.00 57.38 273 PRO A C 1
ATOM 2170 O O . PRO A 1 273 ? -18.807 -7.192 37.938 1.00 57.38 273 PRO A O 1
ATOM 2173 N N . GLN A 1 274 ? -16.859 -6.123 37.619 1.00 57.00 274 GLN A N 1
ATOM 2174 C CA . GLN A 1 274 ? -16.013 -7.239 38.044 1.00 57.00 274 GLN A CA 1
ATOM 2175 C C . GLN A 1 274 ? -15.620 -7.065 39.514 1.00 57.00 274 GLN A C 1
ATOM 2177 O O . GLN A 1 274 ? -14.966 -6.086 39.874 1.00 57.00 274 GLN A O 1
ATOM 2182 N N . ALA A 1 275 ? -15.991 -8.030 40.357 1.00 54.78 275 ALA A N 1
ATOM 2183 C CA . ALA A 1 275 ? -15.329 -8.233 41.643 1.00 54.78 275 ALA A CA 1
ATOM 2184 C C . ALA A 1 275 ? -13.900 -8.759 41.387 1.00 54.78 275 ALA A C 1
ATOM 2186 O O . ALA A 1 275 ? -13.688 -9.419 40.368 1.00 54.78 275 ALA A O 1
ATOM 2187 N N . PRO A 1 276 ? -12.911 -8.482 42.258 1.00 53.97 276 PRO A N 1
ATOM 2188 C CA . PRO A 1 276 ? -11.565 -9.028 42.093 1.00 53.97 276 PRO A CA 1
ATOM 2189 C C . PRO A 1 276 ? -11.640 -10.561 42.040 1.00 53.97 276 PRO A C 1
ATOM 2191 O O . PRO A 1 276 ? -12.048 -11.198 43.012 1.00 53.97 276 PRO A O 1
ATOM 2194 N N . SER A 1 277 ? -11.301 -11.147 40.890 1.00 50.22 277 SER A N 1
ATOM 2195 C CA . SER A 1 277 ? -11.342 -12.593 40.693 1.00 50.22 277 SER A CA 1
ATOM 2196 C C . SER A 1 277 ? -10.226 -13.262 41.502 1.00 50.22 277 SER A C 1
ATOM 2198 O O . SER A 1 277 ? -9.069 -12.845 41.497 1.00 50.22 277 SER A O 1
ATOM 2200 N N . GLN A 1 278 ? -10.594 -14.302 42.251 1.00 52.09 278 GLN A N 1
ATOM 2201 C CA . GLN A 1 278 ? -9.689 -15.056 43.128 1.00 52.09 278 GLN A CA 1
ATOM 2202 C C . GLN A 1 278 ? -8.935 -16.180 42.382 1.00 52.09 278 GLN A C 1
ATOM 2204 O O . GLN A 1 278 ? -8.047 -16.813 42.949 1.00 52.09 278 GLN A O 1
ATOM 2209 N N . TYR A 1 279 ? -9.264 -16.430 41.109 1.00 52.12 279 TYR A N 1
ATOM 2210 C CA . TYR A 1 279 ? -8.711 -17.516 40.294 1.00 52.12 279 TYR A CA 1
ATOM 2211 C C . TYR A 1 279 ? -7.839 -16.970 39.150 1.00 52.12 279 TYR A C 1
ATOM 2213 O O . TYR A 1 279 ? -8.143 -15.931 38.581 1.00 52.12 279 TYR A O 1
ATOM 2221 N N . GLY A 1 280 ? -6.721 -17.660 38.869 1.00 59.50 280 GLY A N 1
ATOM 2222 C CA . GLY A 1 280 ? -5.573 -17.182 38.076 1.00 59.50 280 GLY A CA 1
ATOM 2223 C C . GLY A 1 280 ? -5.805 -16.886 36.583 1.00 59.50 280 GLY A C 1
ATOM 2224 O O . GLY A 1 280 ? -6.932 -16.747 36.134 1.00 59.50 280 GLY A O 1
ATOM 2225 N N . TYR A 1 281 ? -4.705 -16.821 35.816 1.00 53.62 281 TYR A N 1
ATOM 2226 C CA . TYR A 1 281 ? -4.531 -16.289 34.438 1.00 53.62 281 TYR A CA 1
ATOM 2227 C C . TYR A 1 281 ? -5.665 -16.516 33.405 1.00 53.62 281 TYR A C 1
ATOM 2229 O O . TYR A 1 281 ? -5.765 -15.768 32.439 1.00 53.62 281 TYR A O 1
ATOM 2237 N N . PHE A 1 282 ? -6.524 -17.525 33.581 1.00 55.84 282 PHE A N 1
ATOM 2238 C CA . PHE A 1 282 ? -7.647 -17.842 32.689 1.00 55.84 282 PHE A CA 1
ATOM 2239 C C . PHE A 1 282 ? -9.004 -17.236 33.107 1.00 55.84 282 PHE A C 1
ATOM 2241 O O . PHE A 1 282 ? -9.935 -17.265 32.301 1.00 55.84 282 PHE A O 1
ATOM 2248 N N . SER A 1 283 ? -9.134 -16.666 34.314 1.00 59.16 283 SER A N 1
ATOM 2249 C CA . SER A 1 283 ? -10.386 -16.043 34.788 1.00 59.16 283 SER A CA 1
ATOM 2250 C C . SER A 1 283 ? -10.798 -14.865 33.911 1.00 59.16 283 SER A C 1
ATOM 2252 O O . SER A 1 283 ? -11.956 -14.771 33.524 1.00 59.16 283 SER A O 1
ATOM 2254 N N . ASP A 1 284 ? -9.845 -14.030 33.488 1.00 58.53 284 ASP A N 1
ATOM 2255 C CA . ASP A 1 284 ? -10.130 -12.849 32.662 1.00 58.53 284 ASP A CA 1
ATOM 2256 C C . ASP A 1 284 ? -10.713 -13.208 31.282 1.00 58.53 284 ASP A C 1
ATOM 2258 O O . ASP A 1 284 ? -11.542 -12.476 30.736 1.00 58.53 284 ASP A O 1
ATOM 2262 N N . ILE A 1 285 ? -10.314 -14.356 30.720 1.00 62.44 285 ILE A N 1
ATOM 2263 C CA . ILE A 1 285 ? -10.831 -14.854 29.435 1.00 62.44 285 ILE A CA 1
ATOM 2264 C C . ILE A 1 285 ? -12.268 -15.349 29.605 1.00 62.44 285 ILE A C 1
ATOM 2266 O O . ILE A 1 285 ? -13.131 -15.046 28.778 1.00 62.44 285 ILE A O 1
ATOM 2270 N N . TRP A 1 286 ? -12.528 -16.090 30.684 1.00 62.88 286 TRP A N 1
ATOM 2271 C CA . TRP A 1 286 ? -13.852 -16.632 30.969 1.00 62.88 286 TRP A CA 1
ATOM 2272 C C . TRP A 1 286 ? -14.846 -15.534 31.361 1.00 62.88 286 TRP A C 1
ATOM 2274 O O . TRP A 1 286 ? -15.970 -15.534 30.877 1.00 62.88 286 TRP A O 1
ATOM 2284 N N . ASP A 1 287 ? -14.427 -14.539 32.144 1.00 64.62 287 ASP A N 1
ATOM 2285 C CA . ASP A 1 287 ? -15.281 -13.431 32.595 1.00 64.62 287 ASP A CA 1
ATOM 2286 C C . ASP A 1 287 ? -15.586 -12.412 31.476 1.00 64.62 287 ASP A C 1
ATOM 2288 O O . ASP A 1 287 ? -16.571 -11.671 31.540 1.00 64.62 287 ASP A O 1
ATOM 2292 N N . GLY A 1 288 ? -14.762 -12.378 30.422 1.00 68.00 288 GLY A N 1
ATOM 2293 C CA . GLY A 1 288 ? -14.915 -11.513 29.247 1.00 68.00 288 GLY A CA 1
ATOM 2294 C C . GLY A 1 288 ? -15.583 -12.166 28.031 1.00 68.00 288 GLY A C 1
ATOM 2295 O O . GLY A 1 288 ? -15.639 -11.542 26.971 1.00 68.00 288 GLY A O 1
ATOM 2296 N N . TRP A 1 289 ? -16.076 -13.405 28.133 1.00 69.56 289 TRP A N 1
ATOM 2297 C CA . TRP A 1 289 ? -16.492 -14.215 26.976 1.00 69.56 289 TRP A CA 1
ATOM 2298 C C . TRP A 1 289 ? -17.533 -13.539 26.063 1.00 69.56 289 TRP A C 1
ATOM 2300 O O . TRP A 1 289 ? -17.417 -13.605 24.840 1.00 69.56 289 TRP A O 1
ATOM 2310 N N . ALA A 1 290 ? -18.519 -12.836 26.632 1.00 74.81 290 ALA A N 1
ATOM 2311 C CA . ALA A 1 290 ? -19.555 -12.140 25.864 1.00 74.81 290 ALA A CA 1
ATOM 2312 C C . ALA A 1 290 ? -18.981 -10.991 25.015 1.00 74.81 290 ALA A C 1
ATOM 2314 O O . ALA A 1 290 ? -19.443 -10.747 23.901 1.00 74.81 290 ALA A O 1
ATOM 2315 N N . GLN A 1 291 ? -17.936 -10.321 25.506 1.00 72.44 291 GLN A N 1
ATOM 2316 C CA . GLN A 1 291 ? -17.246 -9.268 24.762 1.00 72.44 291 GLN A CA 1
ATOM 2317 C C . GLN A 1 291 ? -16.409 -9.847 23.627 1.00 72.44 291 GLN A C 1
ATOM 2319 O O . GLN A 1 291 ? -16.488 -9.359 22.502 1.00 72.44 291 GLN A O 1
ATOM 2324 N N . TRP A 1 292 ? -15.672 -10.929 23.897 1.00 73.44 292 TRP A N 1
ATOM 2325 C CA . TRP A 1 292 ? -14.941 -11.663 22.864 1.00 73.44 292 TRP A CA 1
ATOM 2326 C C . TRP A 1 292 ? -15.876 -12.141 21.754 1.00 73.44 292 TRP A C 1
ATOM 2328 O O . TRP A 1 292 ? -15.570 -11.955 20.580 1.00 73.44 292 TRP A O 1
ATOM 2338 N N . MET A 1 293 ? -17.048 -12.674 22.109 1.00 77.62 293 MET A N 1
ATOM 2339 C CA . MET A 1 293 ? -18.061 -13.088 21.139 1.00 77.62 293 MET A CA 1
ATOM 2340 C C . MET A 1 293 ? -18.614 -11.914 20.326 1.00 77.62 293 MET A C 1
ATOM 2342 O O . MET A 1 293 ? -18.745 -12.043 19.111 1.00 77.62 293 MET A O 1
ATOM 2346 N N . GLY A 1 294 ? -18.896 -10.766 20.951 1.00 77.94 294 GLY A N 1
ATOM 2347 C CA . GLY A 1 294 ? -19.341 -9.561 20.242 1.00 77.94 294 GLY A CA 1
ATOM 2348 C C . GLY A 1 294 ? -18.306 -9.057 19.232 1.00 77.94 294 GLY A C 1
ATOM 2349 O O . GLY A 1 294 ? -18.637 -8.779 18.078 1.00 77.94 294 GLY A O 1
ATOM 2350 N N . SER A 1 295 ? -17.035 -9.015 19.630 1.00 73.81 295 SER A N 1
ATOM 2351 C CA . SER A 1 295 ? -15.935 -8.597 18.757 1.00 73.81 295 SER A CA 1
ATOM 2352 C C . SER A 1 295 ? -15.662 -9.600 17.634 1.00 73.81 295 SER A C 1
ATOM 2354 O O . SER A 1 295 ? -15.483 -9.201 16.484 1.00 73.81 295 SER A O 1
ATOM 2356 N N . LEU A 1 296 ? -15.692 -10.904 17.929 1.00 77.44 296 LEU A N 1
ATOM 2357 C CA . LEU A 1 296 ? -15.566 -11.957 16.919 1.00 77.44 296 LEU A CA 1
ATOM 2358 C C . LEU A 1 296 ? -16.739 -11.948 15.936 1.00 77.44 296 LEU A C 1
ATOM 2360 O O . LEU A 1 296 ? -16.523 -12.145 14.745 1.00 77.44 296 LEU A O 1
ATOM 2364 N N . ALA A 1 297 ? -17.961 -11.677 16.400 1.00 82.94 297 ALA A N 1
ATOM 2365 C CA . ALA A 1 297 ? -19.127 -11.550 15.533 1.00 82.94 297 ALA A CA 1
ATOM 2366 C C . ALA A 1 297 ? -18.990 -10.359 14.574 1.00 82.94 297 ALA A C 1
ATOM 2368 O O . ALA A 1 297 ? -19.283 -10.501 13.389 1.00 82.94 297 ALA A O 1
ATOM 2369 N N . PHE A 1 298 ? -18.491 -9.213 15.048 1.00 80.50 298 PHE A N 1
ATOM 2370 C CA . PHE A 1 298 ? -18.231 -8.054 14.191 1.00 80.50 298 PHE A CA 1
ATOM 2371 C C . PHE A 1 298 ? -17.130 -8.333 13.155 1.00 80.50 298 PHE A C 1
ATOM 2373 O O . PHE A 1 298 ? -17.327 -8.090 11.964 1.00 80.50 298 PHE A O 1
ATOM 2380 N N . ALA A 1 299 ? -15.997 -8.903 13.581 1.00 77.19 299 ALA A N 1
ATOM 2381 C CA . ALA A 1 299 ? -14.918 -9.292 12.672 1.00 77.19 299 ALA A CA 1
ATOM 2382 C C . ALA A 1 299 ? -15.378 -10.355 11.658 1.00 77.19 299 ALA A C 1
ATOM 2384 O O . ALA A 1 299 ? -15.063 -10.269 10.472 1.00 77.19 299 ALA A O 1
ATOM 2385 N N . GLY A 1 300 ? -16.175 -11.327 12.107 1.00 80.12 300 GLY A N 1
ATOM 2386 C CA . GLY A 1 300 ? -16.791 -12.346 11.263 1.00 80.12 300 GLY A CA 1
ATOM 2387 C C . GLY A 1 300 ? -17.758 -11.745 10.246 1.00 80.12 300 GLY A C 1
ATOM 2388 O O . GLY A 1 300 ? -17.683 -12.086 9.072 1.00 80.12 300 GLY A O 1
ATOM 2389 N N . ALA A 1 301 ? -18.611 -10.803 10.654 1.00 82.88 301 ALA A N 1
ATOM 2390 C CA . ALA A 1 301 ? -19.503 -10.087 9.745 1.00 82.88 301 ALA A CA 1
ATOM 2391 C C . ALA A 1 301 ? -18.720 -9.301 8.683 1.00 82.88 301 ALA A C 1
ATOM 2393 O O . ALA A 1 301 ? -19.059 -9.371 7.504 1.00 82.88 301 ALA A O 1
ATOM 2394 N N . TRP A 1 302 ? -17.640 -8.617 9.072 1.00 80.38 302 TRP A N 1
ATOM 2395 C CA . TRP A 1 302 ? -16.752 -7.934 8.130 1.00 80.38 302 TRP A CA 1
ATOM 2396 C C . TRP A 1 302 ? -16.110 -8.909 7.130 1.00 80.38 302 TRP A C 1
ATOM 2398 O O . TRP A 1 302 ? -16.169 -8.673 5.925 1.00 80.38 302 TRP A O 1
ATOM 2408 N N . MET A 1 303 ? -15.587 -10.050 7.596 1.00 78.94 303 MET A N 1
ATOM 2409 C CA . MET A 1 303 ? -15.056 -11.107 6.721 1.00 78.94 303 MET A CA 1
ATOM 2410 C C . MET A 1 303 ? -16.131 -11.634 5.763 1.00 78.94 303 MET A C 1
ATOM 2412 O O . MET A 1 303 ? -15.882 -11.787 4.568 1.00 78.94 303 MET A O 1
ATOM 2416 N N . LEU A 1 304 ? -17.344 -11.884 6.264 1.00 83.69 304 LEU A N 1
ATOM 2417 C CA . LEU A 1 304 ? -18.455 -12.355 5.441 1.00 83.69 304 LEU A CA 1
ATOM 2418 C C . LEU A 1 304 ? -18.800 -11.347 4.342 1.00 83.69 304 LEU A C 1
ATOM 2420 O O . LEU A 1 304 ? -18.980 -11.741 3.193 1.00 83.69 304 LEU A O 1
ATOM 2424 N N . ILE A 1 305 ? -18.833 -10.054 4.665 1.00 82.38 305 ILE A N 1
ATOM 2425 C CA . ILE A 1 305 ? -19.064 -8.993 3.681 1.00 82.38 305 ILE A CA 1
ATOM 2426 C C . ILE A 1 305 ? -17.951 -8.997 2.625 1.00 82.38 305 ILE A C 1
ATOM 2428 O O . ILE A 1 305 ? -18.244 -9.047 1.432 1.00 82.38 305 ILE A O 1
ATOM 2432 N N . THR A 1 306 ? -16.686 -9.023 3.041 1.00 76.81 306 THR A N 1
ATOM 2433 C CA . THR A 1 306 ? -15.535 -8.977 2.126 1.00 76.81 306 THR A CA 1
ATOM 2434 C C . THR A 1 306 ? -15.487 -10.171 1.168 1.00 76.81 306 THR A C 1
ATOM 2436 O O . THR A 1 306 ? -15.195 -9.996 -0.015 1.00 76.81 306 THR A O 1
ATOM 2439 N N . PHE A 1 307 ? -15.800 -11.383 1.640 1.00 79.62 307 PHE A N 1
ATOM 2440 C CA . PHE A 1 307 ? -15.652 -12.602 0.836 1.00 79.62 307 PHE A CA 1
ATOM 2441 C C . PHE A 1 307 ? -16.934 -13.072 0.134 1.00 79.62 307 PHE A C 1
ATOM 2443 O O . PHE A 1 307 ? -16.842 -13.682 -0.932 1.00 79.62 307 PHE A O 1
ATOM 2450 N N . PHE A 1 308 ? -18.125 -12.804 0.683 1.00 81.69 308 PHE A N 1
ATOM 2451 C CA . PHE A 1 308 ? -19.384 -13.364 0.169 1.00 81.69 308 PHE A CA 1
ATOM 2452 C C . PHE A 1 308 ? -20.281 -12.364 -0.562 1.00 81.69 308 PHE A C 1
ATOM 2454 O O . PHE A 1 308 ? -21.211 -12.800 -1.253 1.00 81.69 308 PHE A O 1
ATOM 2461 N N . VAL A 1 309 ? -20.014 -11.056 -0.479 1.00 85.62 309 VAL A N 1
ATOM 2462 C CA . VAL A 1 309 ? -20.731 -10.078 -1.307 1.00 85.62 309 VAL A CA 1
ATOM 2463 C C . VAL A 1 309 ? -20.419 -10.334 -2.778 1.00 85.62 309 VAL A C 1
ATOM 2465 O O . VAL A 1 309 ? -19.264 -10.434 -3.190 1.00 85.62 309 VAL A O 1
ATOM 2468 N N . TYR A 1 310 ? -21.481 -10.466 -3.571 1.00 87.56 310 TYR A N 1
ATOM 2469 C CA . TYR A 1 310 ? -21.372 -10.582 -5.017 1.00 87.56 310 TYR A CA 1
ATOM 2470 C C . TYR A 1 310 ? -21.200 -9.192 -5.624 1.00 87.56 310 TYR A C 1
ATOM 2472 O O . TYR A 1 310 ? -22.072 -8.336 -5.476 1.00 87.56 310 TYR A O 1
ATOM 2480 N N . VAL A 1 311 ? -20.088 -8.987 -6.323 1.00 85.62 311 VAL A N 1
ATOM 2481 C CA . VAL A 1 311 ? -19.826 -7.765 -7.081 1.00 85.62 311 VAL A CA 1
ATOM 2482 C C . VAL A 1 311 ? -20.162 -8.027 -8.551 1.00 85.62 311 VAL A C 1
ATOM 2484 O O . VAL A 1 311 ? -19.722 -9.048 -9.097 1.00 85.62 311 VAL A O 1
ATOM 2487 N N . PRO A 1 312 ? -20.917 -7.132 -9.217 1.00 84.69 312 PRO A N 1
ATOM 2488 C CA . PRO A 1 312 ? -21.227 -7.283 -10.635 1.00 84.69 312 PRO A CA 1
ATOM 2489 C C . PRO A 1 312 ? -19.935 -7.403 -11.452 1.00 84.69 312 PRO A C 1
ATOM 2491 O O . PRO A 1 312 ? -18.982 -6.670 -11.212 1.00 84.69 312 PRO A O 1
ATOM 2494 N N . ASN A 1 313 ? -19.900 -8.342 -12.400 1.00 82.44 313 ASN A N 1
ATOM 2495 C CA . ASN A 1 313 ? -18.754 -8.677 -13.265 1.00 82.44 313 ASN A CA 1
ATOM 2496 C C . ASN A 1 313 ? -17.521 -9.294 -12.568 1.00 82.44 313 ASN A C 1
ATOM 2498 O O . ASN A 1 313 ? -16.737 -9.960 -13.235 1.00 82.44 313 ASN A O 1
ATOM 2502 N N . CYS A 1 314 ? -17.369 -9.157 -11.246 1.00 81.19 314 CYS A N 1
ATOM 2503 C CA . CYS A 1 314 ? -16.188 -9.639 -10.512 1.00 81.19 314 CYS A CA 1
ATOM 2504 C C . CYS A 1 314 ? -16.424 -10.940 -9.728 1.00 81.19 314 CYS A C 1
ATOM 2506 O O . CYS A 1 314 ? -15.474 -11.638 -9.382 1.00 81.19 314 CYS A O 1
ATOM 2508 N N . GLY A 1 315 ? -17.680 -11.289 -9.434 1.00 84.31 315 GLY A N 1
ATOM 2509 C CA . GLY A 1 315 ? -18.007 -12.475 -8.641 1.00 84.31 315 GLY A CA 1
ATOM 2510 C C . GLY A 1 315 ? -17.825 -12.256 -7.135 1.00 84.31 315 GLY A C 1
ATOM 2511 O O . GLY A 1 315 ? -18.081 -11.165 -6.627 1.00 84.31 315 GLY A O 1
ATOM 2512 N N . ARG A 1 316 ? -17.445 -13.313 -6.405 1.00 82.88 316 ARG A N 1
ATOM 2513 C CA . ARG A 1 316 ? -17.251 -13.309 -4.940 1.00 82.88 316 ARG A CA 1
ATOM 2514 C C . ARG A 1 316 ? -15.780 -13.541 -4.593 1.00 82.88 316 ARG A C 1
ATOM 2516 O O . ARG A 1 316 ? -15.109 -14.299 -5.286 1.00 82.88 316 ARG A O 1
ATOM 2523 N N . GLY A 1 317 ? -15.302 -12.919 -3.515 1.00 76.06 317 GLY A N 1
ATOM 2524 C CA . GLY A 1 317 ? -13.972 -13.170 -2.944 1.00 76.06 317 GLY A CA 1
ATOM 2525 C C . GLY A 1 317 ? -12.780 -12.557 -3.690 1.00 76.06 317 GLY A C 1
ATOM 2526 O O . GLY A 1 317 ? -11.644 -12.782 -3.284 1.00 76.06 317 GLY A O 1
ATOM 2527 N N . TYR A 1 318 ? -13.003 -11.779 -4.752 1.00 80.38 318 TYR A N 1
ATOM 2528 C CA . TYR A 1 318 ? -11.930 -11.056 -5.438 1.00 80.38 318 TYR A CA 1
ATOM 2529 C C . TYR A 1 318 ? -11.440 -9.871 -4.588 1.00 80.38 318 TYR A C 1
ATOM 2531 O O . TYR A 1 318 ? -12.263 -9.109 -4.088 1.00 80.38 318 TYR A O 1
ATOM 2539 N N . ILE A 1 319 ? -10.120 -9.691 -4.446 1.00 77.75 319 ILE A N 1
ATOM 2540 C CA . ILE A 1 319 ? -9.479 -8.582 -3.692 1.00 77.75 319 ILE A CA 1
ATOM 2541 C C . ILE A 1 319 ? -8.329 -7.948 -4.513 1.00 77.75 319 ILE A C 1
ATOM 2543 O O . ILE A 1 319 ? -7.520 -7.171 -4.014 1.00 77.75 319 ILE A O 1
ATOM 2547 N N . GLY A 1 320 ? -8.221 -8.301 -5.795 1.00 76.75 320 GLY A N 1
ATOM 2548 C CA . GLY A 1 320 ? -7.101 -7.905 -6.642 1.00 76.75 320 GLY A CA 1
ATOM 2549 C C . GLY A 1 320 ? -7.178 -6.469 -7.187 1.00 76.75 320 GLY A C 1
ATOM 2550 O O . GLY A 1 320 ? -8.153 -5.737 -6.970 1.00 76.75 320 GLY A O 1
ATOM 2551 N N . PRO A 1 321 ? -6.144 -6.054 -7.939 1.00 73.44 321 PRO A N 1
ATOM 2552 C CA . PRO A 1 321 ? -6.054 -4.718 -8.527 1.00 73.44 321 PRO A CA 1
ATOM 2553 C C . PRO A 1 321 ? -7.025 -4.471 -9.696 1.00 73.44 321 PRO A C 1
ATOM 2555 O O . PRO A 1 321 ? -7.210 -3.316 -10.076 1.00 73.44 321 PRO A O 1
ATOM 2558 N N . GLY A 1 322 ? -7.665 -5.508 -10.244 1.00 80.31 322 GLY A N 1
ATOM 2559 C CA . GLY A 1 322 ? -8.544 -5.421 -11.414 1.00 80.31 322 GLY A CA 1
ATOM 2560 C C . GLY A 1 322 ? -7.824 -4.957 -12.686 1.00 80.31 322 GLY A C 1
ATOM 2561 O O . GLY A 1 322 ? -6.594 -4.914 -12.749 1.00 80.31 322 GLY A O 1
ATOM 2562 N N . GLY A 1 323 ? -8.598 -4.589 -13.708 1.00 81.00 323 GLY A N 1
ATOM 2563 C CA . GLY A 1 323 ? -8.059 -4.086 -14.978 1.00 81.00 323 GLY A CA 1
ATOM 2564 C C . GLY A 1 323 ? -7.392 -5.200 -15.783 1.00 81.00 323 GLY A C 1
ATOM 2565 O O . GLY A 1 323 ? -7.961 -6.277 -15.906 1.00 81.00 323 GLY A O 1
ATOM 2566 N N . LEU A 1 324 ? -6.179 -4.957 -16.288 1.00 72.25 324 LEU A N 1
ATOM 2567 C CA . LEU A 1 324 ? -5.412 -5.916 -17.104 1.00 72.25 324 LEU A CA 1
ATOM 2568 C C . LEU A 1 324 ? -4.796 -7.086 -16.308 1.00 72.25 324 LEU A C 1
ATOM 2570 O O . LEU A 1 324 ? -4.062 -7.905 -16.867 1.00 72.25 324 LEU A O 1
ATOM 2574 N N . HIS A 1 325 ? -5.069 -7.167 -15.007 1.00 72.19 325 HIS A N 1
ATOM 2575 C CA . HIS A 1 325 ? -4.692 -8.304 -14.172 1.00 72.19 325 HIS A CA 1
ATOM 2576 C C . HIS A 1 325 ? -5.527 -9.551 -14.533 1.00 72.19 325 HIS A C 1
ATOM 2578 O O . HIS A 1 325 ? -6.692 -9.424 -14.904 1.00 72.19 325 HIS A O 1
ATOM 2584 N N . GLU A 1 326 ? -4.943 -10.752 -14.437 1.00 70.31 326 GLU A N 1
ATOM 2585 C CA . GLU A 1 326 ? -5.583 -12.027 -14.833 1.00 70.31 326 GLU A CA 1
ATOM 2586 C C . GLU A 1 326 ? -6.241 -11.989 -16.233 1.00 70.31 326 GLU A C 1
ATOM 2588 O O . GLU A 1 326 ? -7.433 -12.254 -16.391 1.00 70.31 326 GLU A O 1
ATOM 2593 N N . PHE A 1 327 ? -5.465 -11.647 -17.268 1.00 65.44 327 PHE A N 1
ATOM 2594 C CA . PHE A 1 327 ? -5.925 -11.599 -18.669 1.00 65.44 327 PHE A CA 1
ATOM 2595 C C . PHE A 1 327 ? -7.096 -10.637 -18.938 1.00 65.44 327 PHE A C 1
ATOM 2597 O O . PHE A 1 327 ? -7.882 -10.870 -19.852 1.00 65.44 327 PHE A O 1
ATOM 2604 N N . GLY A 1 328 ? -7.257 -9.583 -18.133 1.00 70.00 328 GLY A N 1
ATOM 2605 C CA . GLY A 1 328 ? -8.371 -8.647 -18.315 1.00 70.00 328 GLY A CA 1
ATOM 2606 C C . GLY A 1 328 ? -9.729 -9.217 -17.893 1.00 70.00 328 GLY A C 1
ATOM 2607 O O . GLY A 1 328 ? -10.763 -8.615 -18.153 1.00 70.00 328 GLY A O 1
ATOM 2608 N N . LYS A 1 329 ? -9.772 -10.373 -17.216 1.00 76.31 329 LYS A N 1
ATOM 2609 C CA . LYS A 1 329 ? -11.036 -11.001 -16.796 1.00 76.31 329 LYS A CA 1
ATOM 2610 C C . LYS A 1 329 ? -11.843 -10.129 -15.825 1.00 76.31 329 LYS A C 1
ATOM 2612 O O . LYS A 1 329 ? -13.063 -10.249 -15.752 1.00 76.31 329 LYS A O 1
ATOM 2617 N N . PHE A 1 330 ? -11.159 -9.266 -15.075 1.00 77.38 330 PHE A N 1
ATOM 2618 C CA . PHE A 1 330 ? -11.722 -8.459 -13.995 1.00 77.38 330 PHE A CA 1
ATOM 2619 C C . PHE A 1 330 ? -11.569 -6.953 -14.264 1.00 77.38 330 PHE A C 1
ATOM 2621 O O . PHE A 1 330 ? -11.055 -6.184 -13.441 1.00 77.38 330 PHE A O 1
ATOM 2628 N N . GLU A 1 331 ? -12.035 -6.514 -15.433 1.00 75.19 331 GLU A N 1
ATOM 2629 C CA . GLU A 1 331 ? -12.139 -5.096 -15.778 1.00 75.19 331 GLU A CA 1
ATOM 2630 C C . GLU A 1 331 ? -13.050 -4.353 -14.786 1.00 75.19 331 GLU A C 1
ATOM 2632 O O . GLU A 1 331 ? -14.141 -4.801 -14.443 1.00 75.19 331 GLU A O 1
ATOM 2637 N N . ASN A 1 332 ? -12.592 -3.197 -14.293 1.00 84.69 332 ASN A N 1
ATOM 2638 C CA . ASN A 1 332 ? -13.296 -2.362 -13.303 1.00 84.69 332 ASN A CA 1
ATOM 2639 C C . ASN A 1 332 ? -13.545 -3.003 -11.924 1.00 84.69 332 ASN A C 1
ATOM 2641 O O . ASN A 1 332 ? -14.300 -2.465 -11.114 1.00 84.69 332 ASN A O 1
ATOM 2645 N N . CYS A 1 333 ? -12.849 -4.092 -11.608 1.00 83.94 333 CYS A N 1
ATOM 2646 C CA . CYS A 1 333 ? -12.966 -4.797 -10.332 1.00 83.94 333 CYS A CA 1
ATOM 2647 C C . CYS A 1 333 ? -11.950 -4.355 -9.269 1.00 83.94 333 CYS A C 1
ATOM 2649 O O . CYS A 1 333 ? -11.713 -5.088 -8.311 1.00 83.94 333 CYS A O 1
ATOM 2651 N N . THR A 1 334 ? -11.332 -3.178 -9.413 1.00 83.81 334 THR A N 1
ATOM 2652 C CA . THR A 1 334 ? -10.274 -2.698 -8.511 1.00 83.81 334 THR A CA 1
ATOM 2653 C C . THR A 1 334 ? -10.732 -2.726 -7.051 1.00 83.81 334 THR A C 1
ATOM 2655 O O . THR A 1 334 ? -11.686 -2.024 -6.683 1.00 83.81 334 THR A O 1
ATOM 2658 N N . GLY A 1 335 ? -10.054 -3.533 -6.229 1.00 78.56 335 GLY A N 1
ATOM 2659 C CA . GLY A 1 335 ? -10.344 -3.677 -4.801 1.00 78.56 335 GLY A CA 1
ATOM 2660 C C . GLY A 1 335 ? -11.530 -4.580 -4.457 1.00 78.56 335 GLY A C 1
ATOM 2661 O O . GLY A 1 335 ? -11.912 -4.652 -3.290 1.00 78.56 335 GLY A O 1
ATOM 2662 N N . GLY A 1 336 ? -12.138 -5.240 -5.447 1.00 85.81 336 GLY A N 1
ATOM 2663 C CA . GLY A 1 336 ? -13.203 -6.215 -5.227 1.00 85.81 336 GLY A CA 1
ATOM 2664 C C . GLY A 1 336 ? -14.425 -5.670 -4.491 1.00 85.81 336 GLY A C 1
ATOM 2665 O O . GLY A 1 336 ? -14.891 -4.566 -4.781 1.00 85.81 336 GLY A O 1
ATOM 2666 N N . ALA A 1 337 ? -14.946 -6.451 -3.538 1.00 83.69 337 ALA A N 1
ATOM 2667 C CA . ALA A 1 337 ? -16.120 -6.084 -2.738 1.00 83.69 337 ALA A CA 1
ATOM 2668 C C . ALA A 1 337 ? -15.891 -4.819 -1.907 1.00 83.69 337 ALA A C 1
ATOM 2670 O O . ALA A 1 337 ? -16.751 -3.941 -1.869 1.00 83.69 337 ALA A O 1
ATOM 2671 N N . ALA A 1 338 ? -14.711 -4.697 -1.303 1.00 82.94 338 ALA A N 1
ATOM 2672 C CA . ALA A 1 338 ? -14.372 -3.577 -0.440 1.00 82.94 338 ALA A CA 1
ATOM 2673 C C . ALA A 1 338 ? -14.285 -2.268 -1.252 1.00 82.94 338 ALA A C 1
ATOM 2675 O O . ALA A 1 338 ? -14.992 -1.306 -0.955 1.00 82.94 338 ALA A O 1
ATOM 2676 N N . GLY A 1 339 ? -13.572 -2.284 -2.387 1.00 85.38 339 GLY A N 1
ATOM 2677 C CA . GLY A 1 339 ? -13.532 -1.149 -3.314 1.00 85.38 339 GLY A CA 1
ATOM 2678 C C . GLY A 1 339 ? -14.895 -0.810 -3.934 1.00 85.38 339 GLY A C 1
ATOM 2679 O O . GLY A 1 339 ? -15.199 0.361 -4.152 1.00 85.38 339 GLY A O 1
ATOM 2680 N N . TYR A 1 340 ? -15.735 -1.811 -4.218 1.00 87.06 340 TYR A N 1
ATOM 2681 C CA . TYR A 1 340 ? -17.079 -1.595 -4.764 1.00 87.06 340 TYR A CA 1
ATOM 2682 C C . TYR A 1 340 ? -17.996 -0.881 -3.768 1.00 87.06 340 TYR A C 1
ATOM 2684 O O . TYR A 1 340 ? -18.645 0.100 -4.130 1.00 87.06 340 TYR A O 1
ATOM 2692 N N . ILE A 1 341 ? -18.018 -1.332 -2.514 1.00 86.88 341 ILE A N 1
ATOM 2693 C CA . ILE A 1 341 ? -18.853 -0.723 -1.478 1.00 86.88 341 ILE A CA 1
ATOM 2694 C C . ILE A 1 341 ? -18.308 0.657 -1.091 1.00 86.88 341 ILE A C 1
ATOM 2696 O O . ILE A 1 341 ? -19.095 1.593 -0.956 1.00 86.88 341 ILE A O 1
ATOM 2700 N N . ASP A 1 342 ? -16.985 0.825 -1.006 1.00 87.38 342 ASP A N 1
ATOM 2701 C CA . ASP A 1 342 ? -16.367 2.135 -0.768 1.00 87.38 342 ASP A CA 1
ATOM 2702 C C . ASP A 1 342 ? -16.792 3.152 -1.838 1.00 87.38 342 ASP A C 1
ATOM 2704 O O . ASP A 1 342 ? -17.148 4.282 -1.504 1.00 87.38 342 ASP A O 1
ATOM 2708 N N . ARG A 1 343 ? -16.870 2.740 -3.114 1.00 88.50 343 ARG A N 1
ATOM 2709 C CA . ARG A 1 343 ? -17.358 3.602 -4.203 1.00 88.50 343 ARG A CA 1
ATOM 2710 C C . ARG A 1 343 ? -18.820 4.014 -4.057 1.00 88.50 343 ARG A C 1
ATOM 2712 O O . ARG A 1 343 ? -19.163 5.127 -4.447 1.00 88.50 343 ARG A O 1
ATOM 2719 N N . ILE A 1 344 ? -19.664 3.147 -3.503 1.00 87.94 344 ILE A N 1
ATOM 2720 C CA . ILE A 1 344 ? -21.082 3.445 -3.259 1.00 87.94 344 ILE A CA 1
ATOM 2721 C C . ILE A 1 344 ? -21.238 4.402 -2.073 1.00 87.94 344 ILE A C 1
ATOM 2723 O O . ILE A 1 344 ? -22.022 5.343 -2.155 1.00 87.94 344 ILE A O 1
ATOM 2727 N N . ILE A 1 345 ? -20.499 4.173 -0.984 1.00 87.12 345 ILE A N 1
ATOM 2728 C CA . ILE A 1 345 ? -20.656 4.932 0.264 1.00 87.12 345 ILE A CA 1
ATOM 2729 C C . ILE A 1 345 ? -19.966 6.297 0.185 1.00 87.12 345 ILE A C 1
ATOM 2731 O O . ILE A 1 345 ? -20.564 7.307 0.544 1.00 87.12 345 ILE A O 1
ATOM 2735 N N . LEU A 1 346 ? -18.708 6.335 -0.263 1.00 82.31 346 LEU A N 1
ATOM 2736 C CA . LEU A 1 346 ? -17.906 7.560 -0.289 1.00 82.31 346 LEU A CA 1
ATOM 2737 C C . LEU A 1 346 ? -18.104 8.379 -1.563 1.00 82.31 346 LEU A C 1
ATOM 2739 O O . LEU A 1 346 ? -17.755 9.552 -1.565 1.00 82.31 346 LEU A O 1
ATOM 2743 N N . HIS A 1 347 ? -18.688 7.797 -2.615 1.00 84.50 347 HIS A N 1
ATOM 2744 C CA . HIS A 1 347 ? -18.777 8.363 -3.963 1.00 84.50 347 HIS A CA 1
ATOM 2745 C C . HIS A 1 347 ? -17.397 8.514 -4.658 1.00 84.50 347 HIS A C 1
ATOM 2747 O O . HIS A 1 347 ? -16.418 8.909 -4.022 1.00 84.50 347 HIS A O 1
ATOM 2753 N N . PRO A 1 348 ? -17.282 8.251 -5.982 1.00 82.81 348 PRO A N 1
ATOM 2754 C CA . PRO A 1 348 ? -16.039 8.344 -6.761 1.00 82.81 348 PRO A CA 1
ATOM 2755 C C . PRO A 1 348 ? -15.168 9.564 -6.480 1.00 82.81 348 PRO A C 1
ATOM 2757 O O . PRO A 1 348 ? -13.961 9.410 -6.334 1.00 82.81 348 PRO A O 1
ATOM 2760 N N . ASN A 1 349 ? -15.772 10.746 -6.360 1.00 82.38 349 ASN A N 1
ATOM 2761 C CA . ASN A 1 349 ? -15.057 12.021 -6.236 1.00 82.38 349 ASN A CA 1
ATOM 2762 C C . ASN A 1 349 ? -14.323 12.199 -4.898 1.00 82.38 349 ASN A C 1
ATOM 2764 O O . ASN A 1 349 ? -13.323 12.908 -4.849 1.00 82.38 349 ASN A O 1
ATOM 2768 N N . HIS A 1 350 ? -14.764 11.525 -3.832 1.00 82.12 350 HIS A N 1
ATOM 2769 C CA . HIS A 1 350 ? -14.164 11.646 -2.498 1.00 82.12 350 HIS A CA 1
ATOM 2770 C C . HIS A 1 350 ? -13.156 10.535 -2.175 1.00 82.12 350 HIS A C 1
ATOM 2772 O O . HIS A 1 350 ? -12.771 10.337 -1.019 1.00 82.12 350 HIS A O 1
ATOM 2778 N N . MET A 1 351 ? -12.724 9.794 -3.197 1.00 81.50 351 MET A N 1
ATOM 2779 C CA . MET A 1 351 ? -11.695 8.765 -3.089 1.00 81.50 351 MET A CA 1
ATOM 2780 C C . MET A 1 351 ? -10.438 9.151 -3.860 1.00 81.50 351 MET A C 1
ATOM 2782 O O . MET A 1 351 ? -10.417 10.059 -4.694 1.00 81.50 351 MET A O 1
ATOM 2786 N N . TYR A 1 352 ? -9.364 8.417 -3.587 1.00 79.62 352 TYR A N 1
ATOM 2787 C CA . TYR A 1 352 ? -8.092 8.612 -4.258 1.00 79.62 352 TYR A CA 1
ATOM 2788 C C . TYR A 1 352 ? -8.170 8.268 -5.761 1.00 79.62 352 TYR A C 1
ATOM 2790 O O . TYR A 1 352 ? -8.424 7.128 -6.151 1.00 79.62 352 TYR A O 1
ATOM 2798 N N . GLN A 1 353 ? -7.931 9.271 -6.614 1.00 81.31 353 GLN A N 1
ATOM 2799 C CA . GLN A 1 353 ? -8.137 9.178 -8.072 1.00 81.31 353 GLN A CA 1
ATOM 2800 C C . GLN A 1 353 ? -6.986 8.530 -8.853 1.00 81.31 353 GLN A C 1
ATOM 2802 O O . GLN A 1 353 ? -7.163 8.121 -10.006 1.00 81.31 353 GLN A O 1
ATOM 2807 N N . ASN A 1 354 ? -5.790 8.470 -8.260 1.00 76.38 354 ASN A N 1
ATOM 2808 C CA . ASN A 1 354 ? -4.562 8.055 -8.944 1.00 76.38 354 ASN A CA 1
ATOM 2809 C C . ASN A 1 354 ? -3.835 6.907 -8.220 1.00 76.38 354 ASN A C 1
ATOM 2811 O O . ASN A 1 354 ? -2.648 7.048 -7.916 1.00 76.38 354 ASN A O 1
ATOM 2815 N N . PRO A 1 355 ? -4.507 5.773 -7.931 1.00 75.12 355 PRO A N 1
ATOM 2816 C CA . PRO A 1 355 ? -3.865 4.638 -7.276 1.00 75.12 355 PRO A CA 1
ATOM 2817 C C . PRO A 1 355 ? -2.779 4.023 -8.170 1.00 75.12 355 PRO A C 1
ATOM 2819 O O . PRO A 1 355 ? -2.853 4.079 -9.397 1.00 75.12 355 PRO A O 1
ATOM 2822 N N . THR A 1 356 ? -1.775 3.381 -7.572 1.00 71.56 356 THR A N 1
ATOM 2823 C CA . THR A 1 356 ? -0.667 2.755 -8.319 1.00 71.56 356 THR A CA 1
ATOM 2824 C C . THR A 1 356 ? -1.170 1.705 -9.318 1.00 71.56 356 THR A C 1
ATOM 2826 O O . THR A 1 356 ? -0.676 1.628 -10.443 1.00 71.56 356 THR A O 1
ATOM 2829 N N . CYS A 1 357 ? -2.232 0.970 -8.965 1.00 70.94 357 CYS A N 1
ATOM 2830 C CA . CYS A 1 357 ? -2.859 -0.019 -9.844 1.00 70.94 357 CYS A CA 1
ATOM 2831 C C . CYS A 1 357 ? -3.431 0.581 -11.141 1.00 70.94 357 CYS A C 1
ATOM 2833 O O . CYS A 1 357 ? -3.420 -0.102 -12.161 1.00 70.94 357 CYS A O 1
ATOM 2835 N N . LYS A 1 358 ? -3.851 1.854 -11.145 1.00 77.25 358 LYS A N 1
ATOM 2836 C CA . LYS A 1 358 ? -4.325 2.555 -12.352 1.00 77.25 358 LYS A CA 1
ATOM 2837 C C . LYS A 1 358 ? -3.214 2.753 -13.374 1.00 77.25 358 LYS A C 1
ATOM 2839 O O . LYS A 1 358 ? -3.459 2.659 -14.571 1.00 77.25 358 LYS A O 1
ATOM 2844 N N . LYS A 1 359 ? -1.983 2.985 -12.912 1.00 74.00 359 LYS A N 1
ATOM 2845 C CA . LYS A 1 359 ? -0.818 3.149 -13.793 1.00 74.00 359 LYS A CA 1
ATOM 2846 C C . LYS A 1 359 ? -0.320 1.814 -14.348 1.00 74.00 359 LYS A C 1
ATOM 2848 O O . LYS A 1 359 ? 0.059 1.765 -15.510 1.00 74.00 359 LYS A O 1
ATOM 2853 N N . ILE A 1 360 ? -0.322 0.759 -13.530 1.00 71.88 360 ILE A N 1
ATOM 2854 C CA . ILE A 1 360 ? 0.243 -0.554 -13.891 1.00 71.88 360 ILE A CA 1
ATOM 2855 C C . ILE A 1 360 ? -0.754 -1.398 -14.692 1.00 71.88 360 ILE A C 1
ATOM 2857 O O . ILE A 1 360 ? -0.413 -1.920 -15.745 1.00 71.88 360 ILE A O 1
ATOM 2861 N N . TYR A 1 361 ? -1.992 -1.513 -14.210 1.00 76.50 361 TYR A N 1
ATOM 2862 C CA . TYR A 1 361 ? -3.014 -2.401 -14.775 1.00 76.50 361 TYR A CA 1
ATOM 2863 C C . TYR A 1 361 ? -4.052 -1.658 -15.621 1.00 76.50 361 TYR A C 1
ATOM 2865 O O . TYR A 1 361 ? -5.100 -2.223 -15.925 1.00 76.50 361 TYR A O 1
ATOM 2873 N N . GLN A 1 362 ? -3.792 -0.386 -15.950 1.00 75.88 362 GLN A N 1
ATOM 2874 C CA . GLN A 1 362 ? -4.691 0.490 -16.713 1.00 75.88 362 GLN A CA 1
ATOM 2875 C C . GLN A 1 362 ? -6.133 0.499 -16.177 1.00 75.88 362 GLN A C 1
ATOM 2877 O O . GLN A 1 362 ? -7.102 0.598 -16.929 1.00 75.88 362 GLN A O 1
ATOM 2882 N N . SER A 1 363 ? -6.298 0.379 -14.858 1.00 78.31 363 SER A N 1
ATOM 2883 C CA . SER A 1 363 ? -7.626 0.371 -14.254 1.00 78.31 363 SER A CA 1
ATOM 2884 C C . SER A 1 363 ? -8.261 1.764 -14.309 1.00 78.31 363 SER A C 1
ATOM 2886 O O . SER A 1 363 ? -7.615 2.779 -14.061 1.00 78.31 363 SER A O 1
ATOM 2888 N N . THR A 1 364 ? -9.549 1.837 -14.646 1.00 79.31 364 THR A N 1
ATOM 2889 C CA . THR A 1 364 ? -10.252 3.127 -14.790 1.00 79.31 364 THR A CA 1
ATOM 2890 C C . THR A 1 364 ? -10.861 3.623 -13.475 1.00 79.31 364 THR A C 1
ATOM 2892 O O . THR A 1 364 ? -11.130 4.814 -13.325 1.00 79.31 364 THR A O 1
ATOM 2895 N N . GLN A 1 365 ? -11.050 2.718 -12.511 1.00 82.44 365 GLN A N 1
ATOM 2896 C CA . GLN A 1 365 ? -11.795 2.973 -11.282 1.00 82.44 365 GLN A CA 1
ATOM 2897 C C . GLN A 1 365 ? -10.928 3.614 -10.187 1.00 82.44 365 GLN A C 1
ATOM 2899 O O . GLN A 1 365 ? -9.793 3.173 -9.976 1.00 82.44 365 GLN A O 1
ATOM 2904 N N . PRO A 1 366 ? -11.462 4.596 -9.434 1.00 83.44 366 PRO A N 1
ATOM 2905 C CA . PRO A 1 366 ? -10.816 5.082 -8.224 1.00 83.44 366 PRO A CA 1
ATOM 2906 C C . PRO A 1 366 ? -10.774 3.976 -7.165 1.00 83.44 366 PRO A C 1
ATOM 2908 O O . PRO A 1 366 ? -11.699 3.161 -7.033 1.00 83.44 366 PRO A O 1
ATOM 2911 N N . TYR A 1 367 ? -9.681 3.955 -6.410 1.00 82.50 367 TYR A N 1
ATOM 2912 C CA . TYR A 1 367 ? -9.471 3.000 -5.333 1.00 82.50 367 TYR A CA 1
ATOM 2913 C C . TYR A 1 367 ? -8.684 3.652 -4.210 1.00 82.50 367 TYR A C 1
ATOM 2915 O O . TYR A 1 367 ? -7.614 4.223 -4.436 1.00 82.50 367 TYR A O 1
ATOM 2923 N N . ASP A 1 368 ? -9.225 3.537 -3.004 1.00 79.50 368 ASP A N 1
ATOM 2924 C CA . ASP A 1 368 ? -8.612 4.053 -1.798 1.00 79.50 368 ASP A CA 1
ATOM 2925 C C . ASP A 1 368 ? -8.205 2.877 -0.890 1.00 79.50 368 ASP A C 1
ATOM 2927 O O . ASP A 1 368 ? -9.085 2.212 -0.339 1.00 79.50 368 ASP A O 1
ATOM 2931 N N . PRO A 1 369 ? -6.897 2.617 -0.690 1.00 72.19 369 PRO A N 1
ATOM 2932 C CA . PRO A 1 369 ? -6.437 1.615 0.276 1.00 72.19 369 PRO A CA 1
ATOM 2933 C C . PRO A 1 369 ? -6.763 2.007 1.730 1.00 72.19 369 PRO A C 1
ATOM 2935 O O . PRO A 1 369 ? -6.492 1.255 2.657 1.00 72.19 369 PRO A O 1
ATOM 2938 N N . GLU A 1 370 ? -7.315 3.202 1.945 1.00 73.88 370 GLU A N 1
ATOM 2939 C CA . GLU A 1 370 ? -7.748 3.749 3.226 1.00 73.88 370 GLU A CA 1
ATOM 2940 C C . GLU A 1 370 ? -9.271 4.037 3.269 1.00 73.88 370 GLU A C 1
ATOM 2942 O O . GLU A 1 370 ? -9.746 4.726 4.172 1.00 73.88 370 GLU A O 1
ATOM 2947 N N . GLY A 1 371 ? -10.057 3.452 2.347 1.00 73.38 371 GLY A N 1
ATOM 2948 C CA . GLY A 1 371 ? -11.529 3.522 2.296 1.00 73.38 371 GLY A CA 1
ATOM 2949 C C . GLY A 1 371 ? -12.278 3.000 3.541 1.00 73.38 371 GLY A C 1
ATOM 2950 O O . GLY A 1 371 ? -11.678 2.486 4.486 1.00 73.38 371 GLY A O 1
ATOM 2951 N N . MET A 1 372 ? -13.603 3.150 3.585 1.00 71.94 372 MET A N 1
ATOM 2952 C CA . MET A 1 372 ? -14.408 2.893 4.790 1.00 71.94 372 MET A CA 1
ATOM 2953 C C . MET A 1 372 ? -14.491 1.420 5.185 1.00 71.94 372 MET A C 1
ATOM 2955 O O . MET A 1 372 ? -14.518 1.116 6.376 1.00 71.94 372 MET A O 1
ATOM 2959 N N . LEU A 1 373 ? -14.494 0.499 4.224 1.00 67.50 373 LEU A N 1
ATOM 2960 C CA . LEU A 1 373 ? -14.645 -0.933 4.492 1.00 67.50 373 LEU A CA 1
ATOM 2961 C C . LEU A 1 373 ? -13.357 -1.612 4.964 1.00 67.50 373 LEU A C 1
ATOM 2963 O O . LEU A 1 373 ? -13.228 -2.830 4.884 1.00 67.50 373 LEU A O 1
ATOM 2967 N N . PHE A 1 374 ? -12.402 -0.837 5.480 1.00 61.69 374 PHE A N 1
ATOM 2968 C CA . PHE A 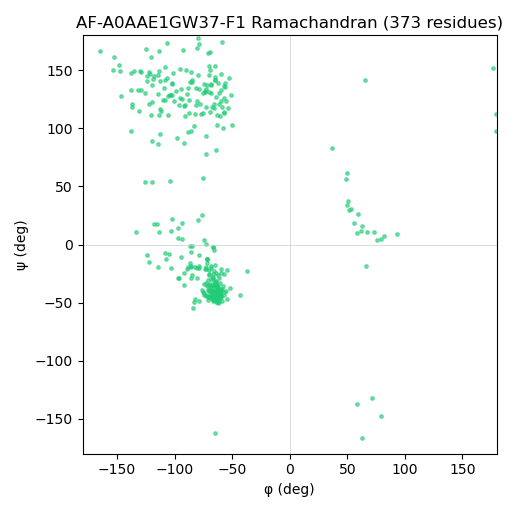1 374 ? -11.066 -1.323 5.809 1.00 61.69 374 PHE A CA 1
ATOM 2969 C C . PHE A 1 374 ? -10.438 -2.082 4.617 1.00 61.69 374 PHE A C 1
ATOM 2971 O O . PHE A 1 374 ? -9.776 -3.095 4.819 1.00 61.69 374 PHE A O 1
ATOM 2978 N N . SER A 1 375 ? -10.685 -1.601 3.383 1.00 53.75 375 SER A N 1
ATOM 2979 C CA . SER A 1 375 ? -10.026 -2.037 2.135 1.00 53.75 375 SER A CA 1
ATOM 2980 C C . SER A 1 375 ? -8.511 -1.988 2.244 1.00 53.75 375 SER A C 1
ATOM 2982 O O . SER A 1 375 ? -8.016 -1.084 2.958 1.00 53.75 375 SER A O 1
#

Solvent-accessible surface area (backbone atoms only — not comparable to full-atom values): 21128 Å² total; per-residue (Å²): 128,90,61,62,68,34,75,74,39,77,66,71,95,74,62,58,89,57,21,18,32,40,38,39,40,37,63,28,84,54,59,36,41,32,35,35,40,50,62,73,34,66,71,62,76,74,39,79,69,52,72,43,54,52,60,27,40,37,15,36,55,39,64,22,84,47,42,36,30,37,34,39,25,48,91,86,68,52,79,42,70,79,45,76,48,75,43,54,66,55,27,34,32,36,34,44,40,44,72,86,77,44,62,55,73,78,38,79,74,40,75,69,90,63,68,83,55,55,69,55,50,52,48,50,50,53,52,49,51,49,51,50,52,49,51,50,51,48,54,64,48,48,73,80,45,57,90,73,42,71,78,57,55,65,65,54,59,60,56,58,73,74,51,87,78,78,82,90,70,86,81,76,87,79,76,85,79,72,95,66,91,81,67,63,71,60,50,55,46,52,45,56,52,53,49,35,50,53,52,50,53,58,49,50,72,64,53,77,70,84,63,54,65,65,60,54,50,52,52,40,48,54,53,20,49,51,34,30,51,51,39,47,48,57,53,50,73,74,47,96,63,91,52,79,76,56,46,48,74,52,33,70,43,35,53,52,16,49,47,39,38,53,50,46,50,53,43,55,73,61,60,72,91,78,73,88,74,93,57,66,95,61,43,66,58,65,77,39,43,71,42,54,49,53,53,50,50,51,54,48,51,52,51,46,48,45,40,63,38,75,35,89,87,49,47,58,57,43,68,47,62,19,12,25,30,78,75,42,67,25,62,73,27,36,36,23,34,30,30,51,50,30,42,68,75,60,35,66,54,21,41,43,78,78,39,72,47,34,74,69,25,65,27,85,62,55,42,41,76,39,28,81,67,57,64

pLDDT: mean 72.12, std 16.18, range [27.0, 93.31]

Foldseek 3Di:
DPFVKDKQDDDDQDDDWQKEKEKEFEQAQAKKWKWKAFPQQPPDDIDTQDIHGHRIMMMTIDGLVTKMWMFMADPVRDTADTDIDRHDTHWYWYKYAYPVSDIDDIGTPDDPPDPVCPVVVVVVVVVVVVVVVVVVVCVVCCVPPVVPCVVVVVVVVVVCVLDPDDPPDDDDDDDSDDPDDDPPLVVLLVVLLVVLLVVLVVVVVVVLPPDDLVNQLVSLLVQLVVLQVVQQVVQQVVDPDRDPQQRASFDPSNSSSVSNNQLSVLCSVPDDNDDPDPDDDCVVCVVCVSSVVVSVVVVVVLVCQQFVDQDPQAGGHDQDCAASGPNNSRAQCGRHSQQVVLCVPCNQSNAAQDDPSCVRRVHRGGGHCRGDSVD

Mean predicted aligned error: 16.13 Å

Sequence (375 aa):
MEHSILLGQPCPKTLKLDQACLEVYSSISNTVDLWHQYVDCFMCNVTQWTSIPSNGTAALLVDSTLSSYFYYSDEFGHKYCNTTVSFDEHATYGWNISEDSSCSSVKKILNPSTHPHLPLVVAFLIYGIGAILWSVAKCVYQQEWSARVWLLNVAFSELENDLGTPPTREIGSTRRQINSRIQALDTFRGFLFVMGMSLVLSLRSQLRNDRSRFSVWVTALRRASMLILLGLLLNSFGHRHNDLSNFRFGGVLQRLGASFLIISSIETIFMNPQAPSQYGYFSDIWDGWAQWMGSLAFAGAWMLITFFVYVPNCGRGYIGPGGLHEFGKFENCTGGAAGYIDRIILHPNHMYQNPTCKKIYQSTQPYDPEGMLFS

Secondary structure (DSSP, 8-state):
----EEET-PPPSSPPTTEEEEEEEE--SS-EEEEEEETT-TTPPPEEEEEEPTT-EEEEEEETTSEEEEEEE-TT--EEEEEEEEPPTT-EEEEEE-TTS-B---EEEE-----TTHHHHHHHHHHHHHHHHHHHHHHHHHHHHHHHHTTTHHHHHHHHTT-PPP--S---------S--SSHHHHHHHHHHHHHHHHHHHHHTTTTTT--HHHHHHHHHHHHHHHHHHHHHHHHHT-SS--GGG-----HHHHHHHHHHHHHHHHHHH-PPPP---S-TTHHHHHTHHHHHHHHHHHHHHHHHHHHPPBTTTBSS--S--BTGGGGTBTT-TTHHHHHHHHHHH-GGGS-S--HHHHHS---S---TT-TT--

Organism: NCBI:txid407009

Nearest PDB structures (foldseek):
  8jkv-assembly1_A  TM=6.357E-01  e=1.968E-27  Homo sapiens
  8vlg-assembly1_B  TM=6.088E-01  e=1.550E-27  Homo sapiens
  8w4a-assembly1_A  TM=6.214E-01  e=9.846E-27  Homo sapiens
  8vlv-assembly1_A  TM=6.203E-01  e=2.714E-26  Homo sapiens
  8vly-assembly1_B  TM=6.474E-01  e=3.399E-24  Homo sapiens

Radius of gyration: 27.76 Å; Cα contacts (8 Å, |Δi|>4): 535; chains: 1; bounding box: 52×42×89 Å